Protein AF-A0A969DHQ7-F1 (afdb_monomer)

Solvent-accessible surface area (backbone atoms only — not comparable to full-atom values): 23529 Å² total; per-residue (Å²): 132,88,81,84,83,75,81,73,86,72,76,81,80,79,80,84,82,68,76,64,45,79,45,76,48,64,64,94,84,43,88,68,70,47,76,45,72,24,53,26,41,33,41,15,44,72,66,73,83,31,70,89,74,51,91,70,48,72,70,53,48,66,53,56,75,52,55,44,41,25,37,36,37,22,37,37,28,43,30,35,49,51,86,78,51,93,48,77,78,73,38,46,24,40,39,26,60,70,50,47,74,64,24,76,32,48,69,23,32,39,34,32,26,33,22,70,68,63,36,59,71,52,37,71,72,28,68,44,38,42,33,32,38,37,23,37,26,44,78,60,99,64,74,81,53,71,72,55,43,52,50,45,43,57,52,44,55,69,74,40,92,83,56,70,57,48,81,55,65,42,83,76,46,75,49,75,43,81,35,61,44,38,64,49,71,59,38,53,70,76,66,34,46,69,61,53,53,58,70,44,23,21,51,90,30,30,38,73,48,16,43,60,75,49,59,66,43,75,62,40,30,54,52,47,45,50,42,40,67,77,69,34,75,53,34,48,72,28,55,64,90,52,47,66,47,40,32,41,29,41,24,36,17,56,31,25,51,48,42,51,50,51,44,43,75,75,55,42,71,32,74,46,73,48,53,97,60,101,63,62,38,56,72,43,40,76,48,78,34,84,63,81,60,62,88,86,57,88,68,58,34,64,38,60,66,37,72,79,83,82,59,84,86,38,55,65,58,49,64,76,44,43,87,79,36,68,98,53,75,86,80,62,52,65,82,78,37,72,45,36,40,28,32,46,46,76,87,72,57,54,86,87,60,62,68,92,63,63,57,37,39,54,68,57,44,52,53,52,50,50,29,61,78,66,72,45,64,77,84,58,57,66,67,61,53,52,52,51,51,51,52,51,50,52,51,49,52,52,51,49,44,57,66,60,52,59,59,68,76,75,114

Structure (mmCIF, N/CA/C/O backbone):
data_AF-A0A969DHQ7-F1
#
_entry.id   AF-A0A969DHQ7-F1
#
loop_
_atom_site.group_PDB
_atom_site.id
_atom_site.type_symbol
_atom_site.label_atom_id
_atom_site.label_alt_id
_atom_site.label_comp_id
_atom_site.label_asym_id
_atom_site.label_entity_id
_atom_site.label_seq_id
_atom_site.pdbx_PDB_ins_code
_atom_site.Cartn_x
_atom_site.Cartn_y
_atom_site.Cartn_z
_atom_site.occupancy
_atom_site.B_iso_or_equiv
_atom_site.auth_seq_id
_atom_site.auth_comp_id
_atom_site.auth_asym_id
_atom_site.auth_atom_id
_atom_site.pdbx_PDB_model_num
ATOM 1 N N . MET A 1 1 ? -2.901 -43.254 36.626 1.00 30.30 1 MET A N 1
ATOM 2 C CA . MET A 1 1 ? -2.615 -43.117 38.066 1.00 30.30 1 MET A CA 1
ATOM 3 C C . MET A 1 1 ? -1.982 -41.747 38.245 1.00 30.30 1 MET A C 1
ATOM 5 O O . MET A 1 1 ? -0.912 -41.566 37.695 1.00 30.30 1 MET A O 1
ATOM 9 N N . ASN A 1 2 ? -2.747 -40.822 38.844 1.00 26.00 2 ASN A N 1
ATOM 10 C CA . ASN A 1 2 ? -2.418 -39.536 39.494 1.00 26.00 2 ASN A CA 1
ATOM 11 C C . ASN A 1 2 ? -1.240 -38.707 38.926 1.00 26.00 2 ASN A C 1
ATOM 13 O O . ASN A 1 2 ? -0.133 -39.199 38.820 1.00 26.00 2 ASN A O 1
ATOM 17 N N . GLU A 1 3 ? -1.385 -37.423 38.593 1.00 25.33 3 GLU A N 1
ATOM 18 C CA . GLU A 1 3 ? -1.971 -36.378 39.437 1.00 25.33 3 GLU A CA 1
ATOM 19 C C . GLU A 1 3 ? -2.641 -35.257 38.626 1.00 25.33 3 GLU A C 1
ATOM 21 O O . GLU A 1 3 ? -2.105 -34.736 37.650 1.00 25.33 3 GLU A O 1
ATOM 26 N N . GLN A 1 4 ? -3.829 -34.874 39.093 1.00 29.05 4 GLN A N 1
ATOM 27 C CA . GLN A 1 4 ? -4.535 -33.651 38.740 1.00 29.05 4 GLN A CA 1
ATOM 28 C C . GLN A 1 4 ? -3.772 -32.443 39.295 1.00 29.05 4 GLN A C 1
ATOM 30 O O . GLN A 1 4 ? -3.629 -32.312 40.513 1.00 29.05 4 GLN A O 1
ATOM 35 N N . ILE A 1 5 ? -3.368 -31.513 38.431 1.00 29.28 5 ILE A N 1
ATOM 36 C CA . ILE A 1 5 ? -3.045 -30.154 38.871 1.00 29.28 5 ILE A CA 1
ATOM 37 C C . ILE A 1 5 ? -4.372 -29.415 39.023 1.00 29.28 5 ILE A C 1
ATOM 39 O O . ILE A 1 5 ? -5.018 -29.026 38.054 1.00 29.28 5 ILE A O 1
ATOM 43 N N . LYS A 1 6 ? -4.789 -29.286 40.282 1.00 27.17 6 LYS A N 1
ATOM 44 C CA . LYS A 1 6 ? -5.885 -28.427 40.722 1.00 27.17 6 LYS A CA 1
ATOM 45 C C . LYS A 1 6 ? -5.561 -26.984 40.335 1.00 27.17 6 LYS A C 1
ATOM 47 O O . LYS A 1 6 ? -4.582 -26.426 40.835 1.00 27.17 6 LYS A O 1
ATOM 52 N N . SER A 1 7 ? -6.387 -26.380 39.483 1.00 31.95 7 SER A N 1
ATOM 53 C CA . SER A 1 7 ? -6.420 -24.928 39.323 1.00 31.95 7 SER A CA 1
ATOM 54 C C . SER A 1 7 ? -6.784 -24.326 40.677 1.00 31.95 7 SER A C 1
ATOM 56 O O . SER A 1 7 ? -7.888 -24.533 41.180 1.00 31.95 7 SER A O 1
ATOM 58 N N . LYS A 1 8 ? -5.823 -23.646 41.301 1.00 32.34 8 LYS A N 1
ATOM 59 C CA . LYS A 1 8 ? -6.084 -22.829 42.480 1.00 32.34 8 LYS A CA 1
ATOM 60 C C . LYS A 1 8 ? -7.034 -21.706 42.093 1.00 32.34 8 LYS A C 1
ATOM 62 O O . LYS A 1 8 ? -6.811 -21.030 41.092 1.00 32.34 8 LYS A O 1
ATOM 67 N N . ASP A 1 9 ? -8.041 -21.537 42.935 1.00 31.58 9 ASP A N 1
ATOM 68 C CA . ASP A 1 9 ? -8.949 -20.405 42.993 1.00 31.58 9 ASP A CA 1
ATOM 69 C C . ASP A 1 9 ? -8.190 -19.084 42.825 1.00 31.58 9 ASP A C 1
ATOM 71 O O . ASP A 1 9 ? -7.493 -18.614 43.729 1.00 31.58 9 ASP A O 1
ATOM 75 N N . VAL A 1 10 ? -8.327 -18.482 41.646 1.00 35.00 10 VAL A N 1
ATOM 76 C CA . VAL A 1 10 ? -8.100 -17.053 41.467 1.00 35.00 10 VAL A CA 1
ATOM 77 C C . VAL A 1 10 ? -9.434 -16.406 41.794 1.00 35.00 10 VAL A C 1
ATOM 79 O O . VAL A 1 10 ? -10.392 -16.508 41.031 1.00 35.00 10 VAL A O 1
ATOM 82 N N . ALA A 1 11 ? -9.514 -15.791 42.972 1.00 28.16 11 ALA A N 1
ATOM 83 C CA . ALA A 1 11 ? -10.617 -14.906 43.302 1.00 28.16 11 ALA A CA 1
ATOM 84 C C . ALA A 1 11 ? -10.784 -13.880 42.163 1.00 28.16 11 ALA A C 1
ATOM 86 O O . ALA A 1 11 ? -9.778 -13.296 41.747 1.00 28.16 11 ALA A O 1
ATOM 87 N N . PRO A 1 12 ? -12.004 -13.633 41.653 1.00 34.19 12 PRO A N 1
ATOM 88 C CA . PRO A 1 12 ? -12.212 -12.565 40.694 1.00 34.19 12 PRO A CA 1
ATOM 89 C C . PRO A 1 12 ? -11.927 -11.255 41.427 1.00 34.19 12 PRO A C 1
ATOM 91 O O . PRO A 1 12 ? -12.692 -10.835 42.297 1.00 34.19 12 PRO A O 1
ATOM 94 N N . SER A 1 13 ? -10.788 -10.628 41.129 1.00 34.38 13 SER A N 1
ATOM 95 C CA . SER A 1 13 ? -10.535 -9.270 41.585 1.00 34.38 13 SER A CA 1
ATOM 96 C C . SER A 1 13 ? -11.580 -8.379 40.927 1.00 34.38 13 SER A C 1
ATOM 98 O O . SER A 1 13 ? -11.575 -8.168 39.714 1.00 34.38 13 SER A O 1
ATOM 100 N N . SER A 1 14 ? -12.505 -7.917 41.751 1.00 37.34 14 SER A N 1
ATOM 101 C CA . SER A 1 14 ? -13.549 -6.966 41.426 1.00 37.34 14 SER A CA 1
ATOM 102 C C . SER A 1 14 ? -13.013 -5.731 40.697 1.00 37.34 14 SER A C 1
ATOM 104 O O . SER A 1 14 ? -12.018 -5.141 41.114 1.00 37.34 14 SER A O 1
ATOM 106 N N . SER A 1 15 ? -13.779 -5.333 39.679 1.00 42.69 15 SER A N 1
ATOM 107 C CA . SER A 1 15 ? -13.867 -4.013 39.046 1.00 42.69 15 SER A CA 1
ATOM 108 C C . SER A 1 15 ? -12.629 -3.470 38.325 1.00 42.69 15 SER A C 1
ATOM 110 O O . SER A 1 15 ? -11.849 -2.699 38.877 1.00 42.69 15 SER A O 1
ATOM 112 N N . LEU A 1 16 ? -12.585 -3.701 37.015 1.00 43.12 16 LEU A N 1
ATOM 113 C CA . LEU A 1 16 ? -12.270 -2.627 36.075 1.00 43.12 16 LEU A CA 1
ATOM 114 C C . LEU A 1 16 ? -13.500 -2.430 35.183 1.00 43.12 16 LEU A C 1
ATOM 116 O O . LEU A 1 16 ? -13.514 -2.822 34.024 1.00 43.12 16 LEU A O 1
ATOM 120 N N . CYS A 1 17 ? -14.559 -1.842 35.749 1.00 39.81 17 CYS A N 1
ATOM 121 C CA . CYS A 1 17 ? -15.541 -1.128 34.935 1.00 39.81 17 CYS A CA 1
ATOM 122 C C . CYS A 1 17 ? -14.819 0.093 34.355 1.00 39.81 17 CYS A C 1
ATOM 124 O O . CYS A 1 17 ? -14.921 1.192 34.895 1.00 39.81 17 CYS A O 1
ATOM 126 N N . SER A 1 18 ? -14.027 -0.092 33.299 1.00 59.78 18 SER A N 1
ATOM 127 C CA . SER A 1 18 ? -13.808 1.013 32.376 1.00 59.78 18 SER A CA 1
ATOM 128 C C . SER A 1 18 ? -15.155 1.291 31.715 1.00 59.78 18 SER A C 1
ATOM 130 O O . SER A 1 18 ? -15.845 0.367 31.273 1.00 59.78 18 SER A O 1
ATOM 132 N N . ASN A 1 19 ? -15.564 2.558 31.725 1.00 77.25 19 ASN A N 1
ATOM 133 C CA . ASN A 1 19 ? -16.782 2.995 31.053 1.00 77.25 19 ASN A CA 1
ATOM 134 C C . ASN A 1 19 ? -16.746 2.554 29.575 1.00 77.25 19 ASN A C 1
ATOM 136 O O . ASN A 1 19 ? -15.652 2.401 29.019 1.00 77.25 19 ASN A O 1
ATOM 140 N N . PRO A 1 20 ? -17.902 2.289 28.943 1.00 87.62 20 PRO A N 1
ATOM 141 C CA . PRO A 1 20 ? -17.946 2.083 27.500 1.00 87.62 20 PRO A CA 1
ATOM 142 C C . PRO A 1 20 ? -17.336 3.288 26.776 1.00 87.62 20 PRO A C 1
ATOM 144 O O . PRO A 1 20 ? -17.338 4.410 27.291 1.00 87.62 20 PRO A O 1
ATOM 147 N N . VAL A 1 21 ? -16.801 3.049 25.583 1.00 94.38 21 VAL A N 1
ATOM 148 C CA . VAL A 1 21 ? -16.288 4.123 24.735 1.00 94.38 21 VAL A CA 1
ATOM 149 C C . VAL A 1 21 ? -17.478 4.841 24.114 1.00 94.38 21 VAL A C 1
ATOM 151 O O . VAL A 1 21 ? -18.367 4.206 23.546 1.00 94.38 21 VAL A O 1
ATOM 154 N N . LEU A 1 22 ? -17.503 6.165 24.239 1.00 95.62 22 LEU A N 1
ATOM 155 C CA . LEU A 1 22 ? -18.550 7.018 23.691 1.00 95.62 22 LEU A CA 1
ATOM 156 C C . LEU A 1 22 ? -18.111 7.559 22.333 1.00 95.62 22 LEU A C 1
ATOM 158 O O . LEU A 1 22 ? -17.048 8.160 22.213 1.00 95.62 22 LEU A O 1
ATOM 162 N N . LEU A 1 23 ? -18.954 7.378 21.322 1.00 95.06 23 LEU A N 1
ATOM 163 C CA . LEU A 1 23 ? -18.778 7.937 19.991 1.00 95.06 23 LEU A CA 1
ATOM 164 C C . LEU A 1 23 ? -19.909 8.905 19.674 1.00 95.06 23 LEU A C 1
ATOM 166 O O . LEU A 1 23 ? -21.078 8.629 19.953 1.00 95.06 23 LEU A O 1
ATOM 170 N N . GLU A 1 24 ? -19.553 10.006 19.021 1.00 94.31 24 GLU A N 1
ATOM 171 C CA . GLU A 1 24 ? -20.491 10.947 18.423 1.00 94.31 24 GLU A CA 1
ATOM 172 C C . GLU A 1 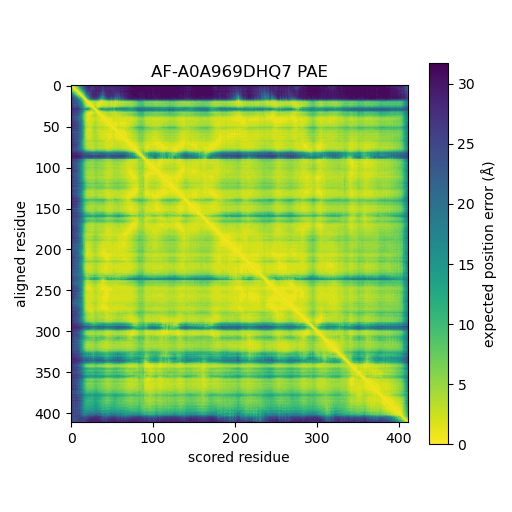24 ? -20.067 11.207 16.973 1.00 94.31 24 GLU A C 1
ATOM 174 O O . GLU A 1 24 ? -18.938 11.629 16.726 1.00 94.31 24 GLU A O 1
ATOM 179 N N . TYR A 1 25 ? -20.937 10.908 16.006 1.00 92.12 25 TYR A N 1
ATOM 180 C CA . TYR A 1 25 ? -20.629 11.062 14.579 1.00 92.12 25 TYR A CA 1
ATOM 181 C C . TYR A 1 25 ? -21.876 11.371 13.741 1.00 92.12 25 TYR A C 1
ATOM 183 O O . TYR A 1 25 ? -23.008 11.180 14.182 1.00 92.12 25 TYR A O 1
ATOM 191 N N . THR A 1 26 ? -21.679 11.842 12.512 1.00 91.31 26 THR A N 1
ATOM 192 C CA . THR A 1 26 ? -22.743 12.082 11.525 1.00 91.31 26 THR A CA 1
ATOM 193 C C . THR A 1 26 ? -22.515 11.222 10.282 1.00 91.31 26 THR A C 1
ATOM 195 O O . THR A 1 26 ? -21.397 10.797 10.001 1.00 91.31 26 THR A O 1
ATOM 198 N N . ILE A 1 27 ? -23.585 10.939 9.535 1.00 89.56 27 ILE A N 1
ATOM 199 C CA . ILE A 1 27 ? -23.531 10.192 8.268 1.00 89.56 27 ILE A CA 1
ATOM 200 C C . ILE A 1 27 ? -24.038 11.109 7.156 1.00 89.56 27 ILE A C 1
ATOM 202 O O . ILE A 1 27 ? -25.154 11.618 7.274 1.00 89.56 27 ILE A O 1
ATOM 206 N N . ASN A 1 28 ? -23.270 11.274 6.073 1.00 83.19 28 ASN A N 1
ATOM 207 C CA . ASN A 1 28 ? -23.654 12.034 4.870 1.00 83.19 28 ASN A CA 1
ATOM 208 C C . ASN A 1 28 ? -24.180 13.451 5.178 1.00 83.19 28 ASN A C 1
ATOM 210 O O . ASN A 1 28 ? -25.272 13.812 4.744 1.00 83.19 28 ASN A O 1
ATOM 214 N N . ASP A 1 29 ? -23.443 14.216 5.990 1.00 73.75 29 ASP A N 1
ATOM 215 C CA . ASP A 1 29 ? -23.805 15.577 6.420 1.00 73.75 29 ASP A CA 1
ATOM 216 C C . ASP A 1 29 ? -25.162 15.696 7.145 1.00 73.75 29 ASP A C 1
ATOM 218 O O . ASP A 1 29 ? -25.731 16.786 7.258 1.00 73.75 29 ASP A O 1
ATOM 222 N N . ASN A 1 30 ? -25.698 14.591 7.681 1.00 77.12 30 ASN A N 1
ATOM 223 C CA . ASN A 1 30 ? -26.877 14.658 8.538 1.00 77.12 30 ASN A CA 1
ATOM 224 C C . ASN A 1 30 ? -26.618 15.573 9.738 1.00 77.12 30 ASN A C 1
ATOM 226 O O . ASN A 1 30 ? -25.630 15.433 10.454 1.00 77.12 30 ASN A O 1
ATOM 230 N N . ILE A 1 31 ? -27.566 16.478 9.986 1.00 76.38 31 ILE A N 1
ATOM 231 C CA . ILE A 1 31 ? -27.449 17.513 11.022 1.00 76.38 31 ILE A CA 1
ATOM 232 C C . ILE A 1 31 ? -27.562 16.917 12.435 1.00 76.38 31 ILE A C 1
ATOM 234 O O . ILE A 1 31 ? -27.087 17.515 13.396 1.00 76.38 31 ILE A O 1
ATOM 238 N N . GLN A 1 32 ? -28.203 15.754 12.584 1.00 90.00 32 GLN A N 1
ATOM 239 C CA . GLN A 1 32 ? -28.392 15.122 13.889 1.00 90.00 32 GLN A CA 1
ATOM 240 C C . GLN A 1 32 ? -27.245 14.145 14.187 1.00 90.00 32 GLN A C 1
ATOM 242 O O . GLN A 1 32 ? -27.126 13.139 13.481 1.00 90.00 32 GLN A O 1
ATOM 247 N N . PRO A 1 33 ? -26.418 14.410 15.215 1.00 91.06 33 PRO A N 1
ATOM 248 C CA . PRO A 1 33 ? -25.338 13.514 15.596 1.00 91.06 33 PRO A CA 1
ATOM 249 C C . PRO A 1 33 ? -25.887 12.209 16.182 1.00 91.06 33 PRO A C 1
ATOM 251 O O . PRO A 1 33 ? -26.796 12.202 17.017 1.00 91.06 33 PRO A O 1
ATOM 254 N N . ILE A 1 34 ? -25.305 11.097 15.750 1.00 94.00 34 ILE A N 1
ATOM 255 C CA . ILE A 1 34 ? -25.529 9.765 16.301 1.00 94.00 34 ILE A CA 1
ATOM 256 C C . ILE A 1 34 ? -24.603 9.612 17.500 1.00 94.00 34 ILE A C 1
ATOM 258 O O . ILE A 1 34 ? -23.390 9.760 17.368 1.00 94.00 34 ILE A O 1
ATOM 262 N N . LYS A 1 35 ? -25.178 9.290 18.660 1.00 94.56 35 LYS A N 1
ATOM 263 C CA . LYS A 1 35 ? -24.430 8.947 19.872 1.00 94.56 35 LYS A CA 1
ATOM 264 C C . LYS A 1 35 ? -24.467 7.444 20.074 1.00 94.56 35 LYS A C 1
ATOM 266 O O . LYS A 1 35 ? -25.548 6.852 20.046 1.00 94.56 35 LYS A O 1
ATOM 271 N N . LYS A 1 36 ? -23.304 6.835 20.277 1.00 93.50 36 LYS A N 1
ATOM 272 C CA . LYS A 1 36 ? -23.168 5.390 20.441 1.00 93.50 36 LYS A CA 1
ATOM 273 C C . LYS A 1 36 ? -22.185 5.061 21.553 1.00 93.50 36 LYS A C 1
ATOM 275 O O . LYS A 1 36 ? -21.152 5.701 21.684 1.00 93.50 36 LYS A O 1
ATOM 280 N N . GLU A 1 37 ? -22.510 4.029 22.315 1.00 95.88 37 GLU A N 1
ATOM 281 C CA . GLU A 1 37 ? -21.588 3.380 23.240 1.00 95.88 37 GLU A CA 1
ATOM 282 C C . GLU A 1 37 ? -21.073 2.089 22.603 1.00 95.88 37 GLU A C 1
ATOM 284 O O . GLU A 1 37 ? -21.845 1.340 21.989 1.00 95.88 37 GLU A O 1
ATOM 289 N N . CYS A 1 38 ? -19.777 1.819 22.736 1.00 95.69 38 CYS A N 1
ATOM 290 C CA . CYS A 1 38 ? -19.204 0.530 22.377 1.00 95.69 38 CYS A CA 1
ATOM 291 C C . CYS A 1 38 ? -18.319 -0.042 23.487 1.00 95.69 38 CYS A C 1
ATOM 293 O O . CYS A 1 38 ? -17.728 0.675 24.296 1.00 95.69 38 CYS A O 1
ATOM 295 N N . GLU A 1 39 ? -18.247 -1.370 23.526 1.00 95.44 39 GLU A N 1
ATOM 296 C CA . GLU A 1 39 ? -17.413 -2.112 24.476 1.00 95.44 39 GLU A CA 1
ATOM 297 C C . GLU A 1 39 ? -15.974 -2.269 23.978 1.00 95.44 39 GLU A C 1
ATOM 299 O O . GLU A 1 39 ? -15.077 -2.550 24.768 1.00 95.44 39 GLU A O 1
ATOM 304 N N . LEU A 1 40 ? -15.749 -2.060 22.680 1.00 96.50 40 LEU A N 1
ATOM 305 C CA . LEU A 1 40 ? -14.430 -2.054 22.062 1.00 96.50 40 LEU A CA 1
ATOM 306 C C . LEU A 1 40 ? -14.396 -1.049 20.912 1.00 96.50 40 LEU A C 1
ATOM 308 O O . LEU A 1 40 ? -15.230 -1.104 19.999 1.00 96.50 40 LEU A O 1
ATOM 312 N N . LEU A 1 41 ? -13.403 -0.167 20.939 1.00 97.56 41 LEU A N 1
ATOM 313 C CA . LEU A 1 41 ? -13.038 0.697 19.826 1.00 97.56 41 LEU A CA 1
ATOM 314 C C . LEU A 1 41 ? -11.799 0.133 19.124 1.00 97.56 41 LEU A C 1
ATOM 316 O O . LEU A 1 41 ? -10.809 -0.221 19.760 1.00 97.56 41 LEU A O 1
ATOM 320 N N . VAL A 1 42 ? -11.824 0.073 17.800 1.00 98.25 42 VAL A N 1
ATOM 321 C CA . VAL A 1 42 ? -10.676 -0.334 16.986 1.00 98.25 42 VAL A CA 1
ATOM 322 C C . VAL A 1 42 ? -10.298 0.818 16.065 1.00 98.25 42 VAL A C 1
ATOM 324 O O . VAL A 1 42 ? -11.067 1.206 15.191 1.00 98.25 42 VAL A O 1
ATOM 327 N N . ILE A 1 43 ? -9.095 1.356 16.230 1.00 98.25 43 ILE A N 1
ATOM 328 C CA . ILE A 1 43 ? -8.524 2.384 15.362 1.00 98.25 43 ILE A CA 1
ATOM 329 C C . ILE A 1 43 ? -7.778 1.692 14.220 1.00 98.25 43 ILE A C 1
ATOM 331 O O . ILE A 1 43 ? -6.674 1.166 14.397 1.00 98.25 43 ILE A O 1
ATOM 335 N N . ALA A 1 44 ? -8.394 1.680 13.040 1.00 98.12 44 ALA A N 1
ATOM 336 C CA . ALA A 1 44 ? -7.881 1.050 11.827 1.00 98.12 44 ALA A CA 1
ATOM 337 C C . ALA A 1 44 ? -7.574 2.065 10.710 1.00 98.12 44 ALA A C 1
ATOM 339 O O . ALA A 1 44 ? -7.458 1.677 9.547 1.00 98.12 44 ALA A O 1
ATOM 340 N N . CYS A 1 45 ? -7.396 3.336 11.075 1.00 96.94 45 CYS A N 1
ATOM 341 C CA . CYS A 1 45 ? -6.974 4.450 10.230 1.00 96.94 45 CYS A CA 1
ATOM 342 C C . CYS A 1 45 ? -5.753 5.174 10.837 1.00 96.94 45 CYS A C 1
ATOM 344 O O . CYS A 1 45 ? -5.303 4.840 11.936 1.00 96.94 45 CYS A O 1
ATOM 346 N N . ASP A 1 46 ? -5.203 6.157 10.118 1.00 96.06 46 ASP A N 1
ATOM 347 C CA . ASP A 1 46 ? -4.146 7.025 10.645 1.00 96.06 46 ASP A CA 1
ATOM 348 C C . ASP A 1 46 ? -4.662 7.814 11.867 1.00 96.06 46 ASP A C 1
ATOM 350 O O . ASP A 1 46 ? -5.578 8.631 11.718 1.00 96.06 46 ASP A O 1
ATOM 354 N N . PRO A 1 47 ? -4.082 7.612 13.066 1.00 96.81 47 PRO A N 1
ATOM 355 C CA . PRO A 1 47 ? -4.566 8.245 14.290 1.00 96.81 47 PRO A CA 1
ATOM 356 C C . PRO A 1 47 ? -4.407 9.770 14.264 1.00 96.81 47 PRO A C 1
ATOM 358 O O . PRO A 1 47 ? -5.133 10.474 14.963 1.00 96.81 47 PRO A O 1
ATOM 361 N N . ARG A 1 48 ? -3.521 10.322 13.426 1.00 96.06 48 ARG A N 1
ATOM 362 C CA . ARG A 1 48 ? -3.355 11.780 13.286 1.00 96.06 48 ARG A CA 1
ATOM 363 C C . ARG A 1 48 ? -4.608 12.462 12.747 1.00 96.06 48 ARG A C 1
ATOM 365 O O . ARG A 1 48 ? -4.892 13.600 13.113 1.00 96.06 48 ARG A O 1
ATOM 372 N N . ASN A 1 49 ? -5.411 11.747 11.959 1.00 95.06 49 ASN A N 1
ATOM 373 C CA . ASN A 1 49 ? -6.690 12.253 11.454 1.00 95.06 49 ASN A CA 1
ATOM 374 C C . ASN A 1 49 ? -7.752 12.394 12.556 1.00 95.06 49 ASN A C 1
ATOM 376 O O . ASN A 1 49 ? -8.812 12.968 12.317 1.00 95.06 49 ASN A O 1
ATOM 380 N N . LEU A 1 50 ? -7.473 11.883 13.759 1.00 95.69 50 LEU A N 1
ATOM 381 C CA . LEU A 1 50 ? -8.399 11.847 14.883 1.00 95.69 50 LEU A CA 1
ATOM 382 C C . LEU A 1 50 ? -7.991 12.785 16.034 1.00 95.69 50 LEU A C 1
ATOM 384 O O . LEU A 1 50 ? -8.661 12.787 17.059 1.00 95.69 50 LEU A O 1
ATOM 388 N N . TYR A 1 51 ? -6.949 13.617 15.896 1.00 93.62 51 TYR A N 1
ATOM 389 C CA . TYR A 1 51 ? -6.424 14.474 16.983 1.00 93.62 51 TYR A CA 1
ATOM 390 C C . TYR A 1 51 ? -7.419 15.445 17.626 1.00 93.62 51 TYR A C 1
ATOM 392 O O . TYR A 1 51 ? -7.219 15.848 18.766 1.00 93.62 51 TYR A O 1
ATOM 400 N N . ASN A 1 52 ? -8.489 15.802 16.918 1.00 89.50 52 ASN A N 1
ATOM 401 C CA . ASN A 1 52 ? -9.556 16.665 17.435 1.00 89.50 52 ASN A CA 1
ATOM 402 C C . ASN A 1 52 ? -10.900 15.928 17.547 1.00 89.50 52 ASN A C 1
ATOM 404 O O . ASN A 1 52 ? -11.940 16.562 17.697 1.00 89.50 52 ASN A O 1
ATOM 408 N N . ILE A 1 53 ? -10.874 14.603 17.404 1.00 91.62 53 ILE A N 1
ATOM 409 C CA . ILE A 1 53 ? -12.049 13.727 17.398 1.00 91.62 53 ILE A CA 1
ATOM 410 C C . ILE A 1 53 ? -11.971 12.775 18.592 1.00 91.62 53 ILE A C 1
ATOM 412 O O . ILE A 1 53 ? -12.933 12.649 19.342 1.00 91.62 53 ILE A O 1
ATOM 416 N N . CYS A 1 54 ? -10.819 12.134 18.782 1.00 93.38 54 CYS A N 1
ATOM 417 C CA . CYS A 1 54 ? -10.552 11.241 19.899 1.00 93.38 54 CYS A CA 1
ATOM 418 C C . CYS A 1 54 ? -9.897 11.987 21.065 1.00 93.38 54 CYS A C 1
ATOM 420 O O . CYS A 1 54 ? -9.047 12.860 20.885 1.00 93.38 54 CYS A O 1
ATOM 422 N N . ASP A 1 55 ? -10.245 11.576 22.276 1.00 94.12 55 ASP A N 1
ATOM 423 C CA . ASP A 1 55 ? -9.697 12.033 23.549 1.00 94.12 55 ASP A CA 1
ATOM 424 C C . ASP A 1 55 ? -8.363 11.344 23.877 1.00 94.12 55 ASP A C 1
ATOM 426 O O . ASP A 1 55 ? -8.184 10.736 24.933 1.00 94.12 55 ASP A O 1
ATOM 430 N N . TYR A 1 56 ? -7.399 11.441 22.956 1.00 96.19 56 TYR A N 1
ATOM 431 C CA . TYR A 1 56 ? -6.098 10.802 23.131 1.00 96.19 56 TYR A CA 1
ATOM 432 C C . TYR A 1 56 ? -5.370 11.277 24.388 1.00 96.19 56 TYR A C 1
ATOM 434 O O . TYR A 1 56 ? -5.259 12.468 24.693 1.00 96.19 56 TYR A O 1
ATOM 442 N N . THR A 1 57 ? -4.789 10.313 25.090 1.00 96.06 57 THR A N 1
ATOM 443 C CA . THR A 1 57 ? -3.888 10.546 26.213 1.00 96.06 57 THR A CA 1
ATOM 444 C C . THR A 1 57 ? -2.589 11.211 25.754 1.00 96.06 57 THR A C 1
ATOM 446 O O . THR A 1 57 ? -2.171 11.121 24.597 1.00 96.06 57 THR A O 1
ATOM 449 N N . THR A 1 58 ? -1.865 11.823 26.693 1.00 96.56 58 THR A N 1
ATOM 450 C CA . THR A 1 58 ? -0.532 12.384 26.421 1.00 96.56 58 THR A CA 1
ATOM 451 C C . THR A 1 58 ? 0.454 11.330 25.902 1.00 96.56 58 THR A C 1
ATOM 453 O O . THR A 1 58 ? 1.308 11.649 25.079 1.00 96.56 58 THR A O 1
ATOM 456 N N . GLU A 1 59 ? 0.347 10.078 26.368 1.00 96.06 59 GLU A N 1
ATOM 457 C CA . GLU A 1 59 ? 1.194 8.966 25.906 1.00 96.06 59 GLU A CA 1
ATOM 458 C C . GLU A 1 59 ? 0.916 8.631 24.433 1.00 96.06 59 GLU A C 1
ATOM 460 O O . GLU A 1 59 ? 1.854 8.498 23.647 1.00 96.06 59 GLU A O 1
ATOM 465 N N . GLU A 1 60 ? -0.359 8.557 24.048 1.00 97.81 60 GLU A N 1
ATOM 466 C CA . GLU A 1 60 ? -0.795 8.321 22.667 1.00 97.81 60 GLU A CA 1
ATOM 467 C C . GLU A 1 60 ? -0.327 9.438 21.733 1.00 97.81 60 GLU A C 1
ATOM 469 O O . GLU A 1 60 ? 0.359 9.171 20.744 1.00 97.81 60 GLU A O 1
ATOM 474 N N . LEU A 1 61 ? -0.592 10.698 22.090 1.00 97.69 61 LEU A N 1
ATOM 475 C CA . LEU A 1 61 ? -0.160 11.853 21.300 1.00 97.69 61 LEU A CA 1
ATOM 476 C C . LEU A 1 61 ? 1.366 11.904 21.139 1.00 97.69 61 LEU A C 1
ATOM 478 O O . LEU A 1 61 ? 1.860 12.219 20.057 1.00 97.69 61 LEU A O 1
ATOM 482 N N . ALA A 1 62 ? 2.134 11.560 22.179 1.00 96.69 62 ALA A N 1
ATOM 483 C CA . ALA A 1 62 ? 3.596 11.533 22.108 1.00 96.69 62 ALA A CA 1
ATOM 484 C C . ALA A 1 62 ? 4.136 10.499 21.103 1.00 96.69 62 ALA A C 1
ATOM 486 O O . ALA A 1 62 ? 5.224 10.695 20.558 1.00 96.69 62 ALA A O 1
ATOM 487 N N . ILE A 1 63 ? 3.395 9.414 20.855 1.00 97.62 63 ILE A N 1
ATOM 488 C CA . ILE A 1 63 ? 3.738 8.397 19.854 1.00 97.62 63 ILE A CA 1
ATOM 489 C C . ILE A 1 63 ? 3.254 8.838 18.472 1.00 97.62 63 ILE A C 1
ATOM 491 O O . ILE A 1 63 ? 4.040 8.853 17.526 1.00 97.62 63 ILE A O 1
ATOM 495 N N . PHE A 1 64 ? 1.981 9.218 18.344 1.00 97.69 64 PHE A N 1
ATOM 496 C CA . PHE A 1 64 ? 1.371 9.531 17.049 1.00 97.69 64 PHE A CA 1
ATOM 497 C C . PHE A 1 64 ? 2.013 10.753 16.385 1.00 97.69 64 PHE A C 1
ATOM 499 O O . PHE A 1 64 ? 2.196 10.761 15.170 1.00 97.69 64 PHE A O 1
ATOM 506 N N . ASN A 1 65 ? 2.476 11.732 17.171 1.00 96.81 65 ASN A N 1
ATOM 507 C CA . ASN A 1 65 ? 3.184 12.909 16.654 1.00 96.81 65 ASN A CA 1
ATOM 508 C C . ASN A 1 65 ? 4.546 12.586 16.026 1.00 96.81 65 ASN A C 1
ATOM 510 O O . ASN A 1 65 ? 5.139 13.449 15.385 1.00 96.81 65 ASN A O 1
ATOM 514 N N . LYS A 1 66 ? 5.053 11.362 16.206 1.00 96.81 66 LYS A N 1
ATOM 515 C CA . LYS A 1 66 ? 6.308 10.894 15.604 1.00 96.81 66 LYS A CA 1
ATOM 516 C C . LYS A 1 66 ? 6.096 10.081 14.335 1.00 96.81 66 LYS A C 1
ATOM 518 O O . LYS A 1 66 ? 7.082 9.680 13.717 1.00 96.81 66 LYS A O 1
ATOM 523 N N . LEU A 1 67 ? 4.842 9.822 13.960 1.00 96.38 67 LEU A N 1
ATOM 524 C CA . LEU A 1 67 ? 4.532 9.161 12.703 1.00 96.38 67 LEU A CA 1
ATOM 525 C C . LEU A 1 67 ? 4.890 10.066 11.535 1.00 96.38 67 LEU A C 1
ATOM 527 O O . LEU A 1 67 ? 4.538 11.248 11.498 1.00 96.38 67 LEU A O 1
ATOM 531 N N . LYS A 1 68 ? 5.529 9.456 10.550 1.00 95.44 68 LYS A N 1
ATOM 532 C CA . LYS A 1 68 ? 5.867 10.047 9.265 1.00 95.44 68 LYS A CA 1
ATOM 533 C C . LYS A 1 68 ? 5.271 9.203 8.153 1.00 95.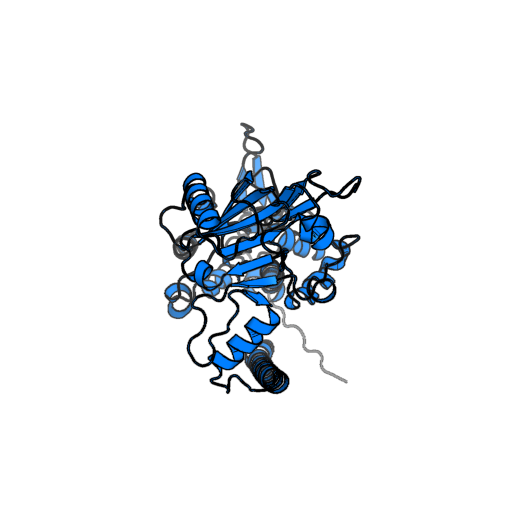44 68 LYS A C 1
ATOM 535 O O . LYS A 1 68 ? 4.963 8.034 8.363 1.00 95.44 68 LYS A O 1
ATOM 540 N N . ASN A 1 69 ? 5.098 9.800 6.985 1.00 96.19 69 ASN A N 1
ATOM 541 C CA . ASN A 1 69 ? 4.638 9.094 5.801 1.00 96.19 69 ASN A CA 1
ATOM 542 C C . ASN A 1 69 ? 5.316 9.648 4.553 1.00 96.19 69 ASN A C 1
ATOM 544 O O . ASN A 1 69 ? 5.913 10.726 4.563 1.00 96.19 69 ASN A O 1
ATOM 548 N N . PHE A 1 70 ? 5.207 8.870 3.491 1.00 96.62 70 PHE A N 1
ATOM 549 C CA . PHE A 1 70 ? 5.442 9.298 2.126 1.00 96.62 70 PHE A CA 1
ATOM 550 C C . PHE A 1 70 ? 4.121 9.753 1.504 1.00 96.62 70 PHE A C 1
ATOM 552 O O . PHE A 1 70 ? 3.036 9.410 1.982 1.00 96.62 70 PHE A O 1
ATOM 559 N N . THR A 1 71 ? 4.200 10.464 0.385 1.00 97.56 71 THR A N 1
ATOM 560 C CA . THR A 1 71 ? 3.036 10.703 -0.474 1.00 97.56 71 THR A CA 1
ATOM 561 C C . THR A 1 71 ? 3.124 9.800 -1.691 1.00 97.56 71 THR A C 1
ATOM 563 O O . THR A 1 71 ? 4.075 9.878 -2.467 1.00 97.56 71 THR A O 1
ATOM 566 N N . PHE A 1 72 ? 2.116 8.949 -1.869 1.00 97.19 72 PHE A N 1
ATOM 567 C CA . PHE A 1 72 ? 1.991 8.089 -3.036 1.00 97.19 72 PHE A CA 1
ATOM 568 C C . PHE A 1 72 ? 0.965 8.670 -3.997 1.00 97.19 72 PHE A C 1
ATOM 570 O O . PHE A 1 72 ? -0.172 8.956 -3.610 1.00 97.19 72 PHE A O 1
ATOM 577 N N . HIS A 1 73 ? 1.381 8.849 -5.245 1.00 98.06 73 HIS A N 1
ATOM 578 C CA . HIS A 1 73 ? 0.552 9.389 -6.307 1.00 98.06 73 HIS A CA 1
ATOM 579 C C . HIS A 1 73 ? 0.542 8.434 -7.491 1.00 98.06 73 HIS A C 1
ATOM 581 O O . HIS A 1 73 ? 1.577 7.920 -7.916 1.00 98.06 73 HIS A O 1
ATOM 587 N N . THR A 1 74 ? -0.646 8.195 -8.027 1.00 98.06 74 THR A N 1
ATOM 588 C CA . THR A 1 74 ? -0.837 7.324 -9.182 1.00 98.06 74 THR A CA 1
ATOM 589 C C . THR A 1 74 ? -1.728 7.987 -10.205 1.00 98.06 74 THR A C 1
ATOM 591 O O . THR A 1 74 ? -2.706 8.653 -9.852 1.00 98.06 74 THR A O 1
ATOM 594 N N . SER A 1 75 ? -1.407 7.750 -11.473 1.00 98.06 75 SER A N 1
ATOM 595 C CA . SER A 1 75 ? -2.159 8.279 -12.604 1.00 98.06 75 SER A CA 1
ATOM 596 C C . SER A 1 75 ? -2.482 7.153 -13.573 1.00 98.06 75 SER A C 1
ATOM 598 O O . SER A 1 75 ? -1.595 6.441 -14.036 1.00 98.06 75 SER A O 1
ATOM 600 N N . LEU A 1 76 ? -3.767 6.986 -13.878 1.00 98.25 76 LEU A N 1
ATOM 601 C CA . LEU A 1 76 ? -4.232 6.121 -14.954 1.00 98.25 76 LEU A CA 1
ATOM 602 C C . LEU A 1 76 ? -4.253 6.928 -16.248 1.00 98.25 76 LEU A C 1
ATOM 604 O O . LEU A 1 76 ? -5.008 7.898 -16.374 1.00 98.25 76 LEU A O 1
ATOM 608 N N . LEU A 1 77 ? -3.447 6.500 -17.208 1.00 97.81 77 LEU A N 1
ATOM 609 C CA . LEU A 1 77 ? -3.271 7.142 -18.499 1.00 97.81 77 LEU A CA 1
ATOM 610 C C . LEU A 1 77 ? -3.942 6.312 -19.592 1.00 97.81 77 LEU A C 1
ATOM 612 O O . LEU A 1 77 ? -3.842 5.088 -19.602 1.00 97.81 77 LEU A O 1
ATOM 616 N N . GLN A 1 78 ? -4.585 6.988 -20.537 1.00 97.19 78 GLN A N 1
ATOM 617 C CA . GLN A 1 78 ? -4.843 6.453 -21.869 1.00 97.19 78 GLN A CA 1
ATOM 618 C C . GLN A 1 78 ? -3.721 6.952 -22.775 1.00 97.19 78 GLN A C 1
ATOM 620 O O . GLN A 1 78 ? -3.665 8.147 -23.070 1.00 97.19 78 GLN A O 1
ATOM 625 N N . VAL A 1 79 ? -2.823 6.059 -23.173 1.00 94.62 79 VAL A N 1
ATOM 626 C CA . VAL A 1 79 ? -1.630 6.389 -23.967 1.00 94.62 79 VAL A CA 1
ATOM 627 C C . VAL A 1 79 ? -1.821 5.914 -25.396 1.00 94.62 79 VAL A C 1
ATOM 629 O O . VAL A 1 79 ? -2.397 4.845 -25.615 1.00 94.62 79 VAL A O 1
ATOM 632 N N . GLN A 1 80 ? -1.368 6.701 -26.367 1.00 91.94 80 GLN A N 1
ATOM 633 C CA . GLN A 1 80 ? -1.362 6.276 -27.762 1.00 91.94 80 GLN A CA 1
ATOM 634 C C . GLN A 1 80 ? -0.215 5.289 -28.021 1.00 91.94 80 GLN A C 1
ATOM 636 O O . GLN A 1 80 ? 0.894 5.455 -27.503 1.00 91.94 80 GLN A O 1
ATOM 641 N N . ILE A 1 81 ? -0.490 4.271 -28.836 1.00 88.75 81 ILE A N 1
ATOM 642 C CA . ILE A 1 81 ? 0.530 3.368 -29.372 1.00 88.75 81 ILE A CA 1
ATOM 643 C C . ILE A 1 81 ? 0.985 3.904 -30.730 1.00 88.75 81 ILE A C 1
ATOM 645 O O . ILE A 1 81 ? 0.170 4.130 -31.627 1.00 88.75 81 ILE A O 1
ATOM 649 N N . ASP A 1 82 ? 2.289 4.130 -30.875 1.00 82.06 82 ASP A N 1
ATOM 650 C CA . ASP A 1 82 ? 2.882 4.531 -32.149 1.00 82.06 82 ASP A CA 1
ATOM 651 C C . ASP A 1 82 ? 2.824 3.364 -33.151 1.00 82.06 82 ASP A C 1
ATOM 653 O O . ASP A 1 82 ? 2.981 2.203 -32.775 1.00 82.06 82 ASP A O 1
ATOM 657 N N . ASN A 1 83 ? 2.602 3.657 -34.438 1.00 72.56 83 ASN A N 1
ATOM 658 C CA . ASN A 1 83 ? 2.550 2.646 -35.498 1.00 72.56 83 ASN A CA 1
ATOM 659 C C . ASN A 1 83 ? 3.534 2.980 -36.642 1.00 72.56 83 ASN A C 1
ATOM 661 O O . ASN A 1 83 ? 3.323 3.982 -37.334 1.00 72.56 83 ASN A O 1
ATOM 665 N N . PRO A 1 84 ? 4.563 2.143 -36.891 1.00 68.69 84 PRO A N 1
ATOM 666 C CA . PRO A 1 84 ? 4.942 0.975 -36.087 1.00 68.69 84 PRO A CA 1
ATOM 667 C C . PRO A 1 84 ? 5.489 1.401 -34.710 1.00 68.69 84 PRO A C 1
ATOM 669 O O . PRO A 1 84 ? 6.060 2.489 -34.604 1.00 68.69 84 PRO A O 1
ATOM 672 N N . PRO A 1 85 ? 5.353 0.570 -33.662 1.00 66.81 85 PRO A N 1
ATOM 673 C CA . PRO A 1 85 ? 5.861 0.919 -32.341 1.00 66.81 85 PRO A CA 1
ATOM 674 C C . PRO A 1 85 ? 7.398 1.026 -32.377 1.00 66.81 85 PRO A C 1
ATOM 676 O O . PRO A 1 85 ? 8.050 0.141 -32.941 1.00 66.81 85 PRO A O 1
ATOM 679 N N . PRO A 1 86 ? 8.001 2.085 -31.795 1.00 60.59 86 PRO A N 1
ATOM 680 C CA . PRO A 1 86 ? 9.441 2.347 -31.883 1.00 60.59 86 PRO A CA 1
ATOM 681 C C . PRO A 1 86 ? 10.286 1.229 -31.254 1.00 60.59 86 PRO A C 1
ATOM 683 O O . PRO A 1 86 ? 11.389 0.948 -31.721 1.00 60.59 86 PRO A O 1
ATOM 686 N N . GLN A 1 87 ? 9.744 0.553 -30.239 1.00 64.00 87 GLN A N 1
ATOM 687 C CA . GLN A 1 87 ? 10.202 -0.725 -29.697 1.00 64.00 87 GLN A CA 1
ATOM 688 C C . GLN A 1 87 ? 8.951 -1.548 -29.369 1.00 64.00 87 GLN A C 1
ATOM 690 O O . GLN A 1 87 ? 7.996 -1.009 -28.812 1.00 64.00 87 GLN A O 1
ATOM 695 N N . LEU A 1 88 ? 8.923 -2.844 -29.707 1.00 61.94 88 LEU A N 1
ATOM 696 C CA . LEU A 1 88 ? 7.886 -3.735 -29.171 1.00 61.94 88 LEU A CA 1
ATOM 697 C C . LEU A 1 88 ? 7.934 -3.621 -27.645 1.00 61.94 88 LEU A C 1
ATOM 699 O O . LEU A 1 88 ? 9.020 -3.751 -27.082 1.00 61.94 88 LEU A O 1
ATOM 703 N N . VAL A 1 89 ? 6.796 -3.365 -26.988 1.00 60.94 89 VAL A N 1
ATOM 704 C CA . VAL A 1 89 ? 6.733 -3.311 -25.521 1.00 60.94 89 VAL A CA 1
ATOM 705 C C . VAL A 1 89 ? 7.266 -4.636 -24.986 1.00 60.94 89 VAL A C 1
ATOM 707 O O . VAL A 1 89 ? 6.621 -5.674 -25.125 1.00 60.94 89 VAL A O 1
ATOM 710 N N . THR A 1 90 ? 8.472 -4.607 -24.425 1.00 72.50 90 THR A N 1
ATOM 711 C CA . THR A 1 90 ? 9.160 -5.820 -23.973 1.00 72.50 90 THR A CA 1
ATOM 712 C C . THR A 1 90 ? 8.693 -6.249 -22.589 1.00 72.50 90 THR A C 1
ATOM 714 O O . THR A 1 90 ? 8.780 -7.428 -22.264 1.00 72.50 90 THR A O 1
ATOM 717 N N . TYR A 1 91 ? 8.200 -5.292 -21.792 1.00 88.56 91 TYR A N 1
ATOM 718 C CA . TYR A 1 91 ? 7.796 -5.488 -20.404 1.00 88.56 91 TYR A CA 1
ATOM 719 C C . TYR A 1 91 ? 6.493 -4.724 -20.103 1.00 88.56 91 TYR A C 1
ATOM 721 O O . TYR A 1 91 ? 6.503 -3.492 -20.069 1.00 88.56 91 TYR A O 1
ATOM 729 N N . PRO A 1 92 ? 5.370 -5.417 -19.849 1.00 89.50 92 PRO A N 1
ATOM 730 C CA . PRO A 1 92 ? 4.130 -4.808 -19.363 1.00 89.50 92 PRO A CA 1
ATOM 731 C C . PRO A 1 92 ? 4.276 -4.007 -18.068 1.00 89.50 92 PRO A C 1
ATOM 733 O O . PRO A 1 92 ? 3.523 -3.063 -17.847 1.00 89.50 92 PRO A O 1
ATOM 736 N N . GLY A 1 93 ? 5.214 -4.369 -17.195 1.00 92.25 93 GLY A N 1
ATOM 737 C CA . GLY A 1 93 ? 5.539 -3.632 -15.980 1.00 92.25 93 GLY A CA 1
ATOM 738 C C . GLY A 1 93 ? 6.994 -3.184 -15.970 1.00 92.25 93 GLY A C 1
ATOM 739 O O . GLY A 1 93 ? 7.895 -3.981 -16.224 1.00 92.25 93 GLY A O 1
ATOM 740 N N . ILE A 1 94 ? 7.236 -1.933 -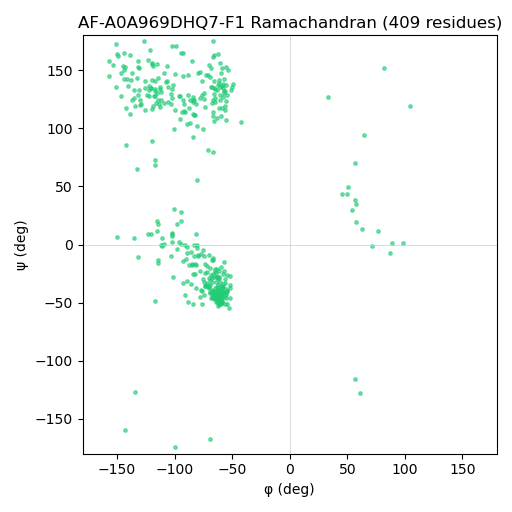15.593 1.00 93.50 94 ILE A N 1
ATOM 741 C CA . ILE A 1 94 ? 8.585 -1.407 -15.368 1.00 93.50 94 ILE A CA 1
ATOM 742 C C . ILE A 1 94 ? 8.724 -0.928 -13.932 1.00 93.50 94 ILE A C 1
ATOM 744 O O . ILE A 1 94 ? 7.810 -0.323 -13.373 1.00 93.50 94 ILE A O 1
ATOM 748 N N . PHE A 1 95 ? 9.897 -1.175 -13.355 1.00 94.38 95 PHE A N 1
ATOM 749 C CA . PHE A 1 95 ? 10.325 -0.626 -12.076 1.00 94.38 95 PHE A CA 1
ATOM 750 C C . PHE A 1 95 ? 11.728 -0.023 -12.200 1.00 94.38 95 PHE A C 1
ATOM 752 O O . PHE A 1 95 ? 12.630 -0.651 -12.748 1.00 94.38 95 PHE A O 1
ATOM 759 N N . ALA A 1 96 ? 11.926 1.184 -11.683 1.00 94.44 96 ALA A N 1
ATOM 760 C CA . ALA A 1 96 ? 13.178 1.931 -11.725 1.00 94.44 96 ALA A CA 1
ATOM 761 C C . ALA A 1 96 ? 13.666 2.221 -10.292 1.00 94.44 96 ALA A C 1
ATOM 763 O O . ALA A 1 96 ? 13.318 3.261 -9.725 1.00 94.44 96 ALA A O 1
ATOM 764 N N . PRO A 1 97 ? 14.470 1.325 -9.681 1.00 93.69 97 PRO A N 1
ATOM 765 C CA . PRO A 1 97 ? 14.832 1.436 -8.270 1.00 93.69 97 PRO A CA 1
ATOM 766 C C . PRO A 1 97 ? 15.627 2.714 -7.949 1.00 93.69 97 PRO A C 1
ATOM 768 O O . PRO A 1 97 ? 15.269 3.409 -7.004 1.00 93.69 97 PRO A O 1
ATOM 771 N N . LYS A 1 98 ? 16.616 3.113 -8.767 1.00 91.62 98 LYS A N 1
ATOM 772 C CA . LYS A 1 98 ? 17.327 4.400 -8.584 1.00 91.62 98 LYS A CA 1
ATOM 773 C C . LYS A 1 98 ? 16.460 5.648 -8.692 1.00 91.62 98 LYS A C 1
ATOM 775 O O . LYS A 1 98 ? 16.798 6.671 -8.102 1.00 91.62 98 LYS A O 1
ATOM 780 N N . VAL A 1 99 ? 15.368 5.594 -9.449 1.00 93.25 99 VAL A N 1
ATOM 781 C CA . VAL A 1 99 ? 14.410 6.707 -9.483 1.00 93.25 99 VAL A CA 1
ATOM 782 C C . VAL A 1 99 ? 13.592 6.708 -8.194 1.00 93.25 99 VAL A C 1
ATOM 784 O O . VAL A 1 99 ? 13.448 7.751 -7.569 1.00 93.25 99 VAL A O 1
ATOM 787 N N . LEU A 1 100 ? 13.143 5.531 -7.738 1.00 94.69 100 LEU A N 1
ATOM 788 C CA . LEU A 1 100 ? 12.436 5.396 -6.464 1.00 94.69 100 LEU A CA 1
ATOM 789 C C . LEU A 1 100 ? 13.270 5.899 -5.277 1.00 94.69 100 LEU A C 1
ATOM 791 O O . LEU A 1 100 ? 12.715 6.554 -4.406 1.00 94.69 100 LEU A O 1
ATOM 795 N N . GLU A 1 101 ? 14.575 5.614 -5.232 1.00 94.44 101 GLU A N 1
ATOM 796 C CA . GLU A 1 101 ? 15.466 6.045 -4.140 1.00 94.44 101 GLU A CA 1
ATOM 797 C C . GLU A 1 101 ? 15.501 7.571 -3.941 1.00 94.44 101 GLU A C 1
ATOM 799 O O . GLU A 1 101 ? 15.781 8.026 -2.835 1.00 94.44 101 GLU A O 1
ATOM 804 N N . GLN A 1 102 ? 15.207 8.359 -4.982 1.00 94.44 102 GLN A N 1
ATOM 805 C CA . GLN A 1 102 ? 15.166 9.823 -4.889 1.00 94.44 102 GLN A CA 1
ATOM 806 C C . GLN A 1 102 ? 13.917 10.313 -4.154 1.00 94.44 102 GLN A C 1
ATOM 808 O O . GLN A 1 102 ? 13.981 11.328 -3.466 1.00 94.44 102 GLN A O 1
ATOM 813 N N . MET A 1 103 ? 12.801 9.583 -4.284 1.00 95.88 103 MET A N 1
ATOM 814 C CA . MET A 1 103 ? 11.505 9.910 -3.683 1.00 95.88 103 MET A CA 1
ATOM 815 C C . MET A 1 103 ? 11.116 11.391 -3.859 1.00 95.88 103 MET A C 1
ATOM 817 O O . MET A 1 103 ? 10.655 12.046 -2.927 1.00 95.88 103 MET A O 1
ATOM 821 N N . ASP A 1 104 ? 11.321 11.951 -5.046 1.00 96.25 104 ASP A N 1
ATOM 822 C CA . ASP A 1 104 ? 11.084 13.368 -5.357 1.00 96.25 104 ASP A CA 1
ATOM 823 C C . ASP A 1 104 ? 9.778 13.598 -6.139 1.00 96.25 104 ASP A C 1
ATOM 825 O O . ASP A 1 104 ? 9.512 14.695 -6.627 1.00 96.25 104 ASP A O 1
ATOM 829 N N . GLY A 1 105 ? 8.946 12.560 -6.248 1.00 96.88 105 GLY A N 1
ATOM 830 C CA . GLY A 1 105 ? 7.737 12.553 -7.063 1.00 96.88 105 GLY A CA 1
ATOM 831 C C . GLY A 1 105 ? 7.954 12.100 -8.507 1.00 96.88 105 GLY A C 1
ATOM 832 O O . GLY A 1 105 ? 6.982 12.041 -9.260 1.00 96.88 105 GLY A O 1
ATOM 833 N N . SER A 1 106 ? 9.173 11.729 -8.900 1.00 96.12 106 SER A N 1
ATOM 834 C CA . SER A 1 106 ? 9.437 11.105 -10.200 1.00 96.12 106 SER A CA 1
ATOM 835 C C . SER A 1 106 ? 8.671 9.789 -10.382 1.00 96.12 106 SER A C 1
ATOM 837 O O . SER A 1 106 ? 8.439 9.022 -9.441 1.00 96.12 106 SER A O 1
ATOM 839 N N . VAL A 1 107 ? 8.292 9.503 -11.628 1.00 96.12 107 VAL A N 1
ATOM 840 C CA . VAL A 1 107 ? 7.719 8.223 -12.045 1.00 96.12 107 VAL A CA 1
ATOM 841 C C . VAL A 1 107 ? 8.791 7.157 -11.910 1.00 96.12 107 VAL A C 1
ATOM 843 O O . VAL A 1 107 ? 9.760 7.125 -12.670 1.00 96.12 107 VAL A O 1
ATOM 846 N N . TYR A 1 108 ? 8.615 6.263 -10.949 1.00 95.31 108 TYR A N 1
ATOM 847 C CA . TYR A 1 108 ? 9.557 5.173 -10.711 1.00 95.31 108 TYR A CA 1
ATOM 848 C C . TYR A 1 108 ? 9.046 3.838 -11.255 1.00 95.31 108 TYR A C 1
ATOM 850 O O . TYR A 1 108 ? 9.787 2.858 -11.277 1.00 95.31 108 TYR A O 1
ATOM 858 N N . ALA A 1 109 ? 7.782 3.762 -11.670 1.00 95.38 109 ALA A N 1
ATOM 859 C CA . ALA A 1 109 ? 7.208 2.554 -12.239 1.00 95.38 109 ALA A CA 1
ATOM 860 C C . ALA A 1 109 ? 6.004 2.857 -13.129 1.00 95.38 109 ALA A C 1
ATOM 862 O O . ALA A 1 109 ? 5.310 3.859 -12.949 1.00 95.38 109 ALA A O 1
ATOM 863 N N . TYR A 1 110 ? 5.710 1.924 -14.031 1.00 95.50 110 TYR A N 1
ATOM 864 C CA . TYR A 1 110 ? 4.410 1.839 -14.684 1.00 95.50 110 TYR A CA 1
ATOM 865 C C . TYR A 1 110 ? 3.953 0.392 -14.801 1.00 95.50 110 TYR A C 1
ATOM 867 O O . TYR A 1 110 ? 4.750 -0.548 -14.711 1.00 95.50 110 TYR A O 1
ATOM 875 N N . ARG A 1 111 ? 2.659 0.224 -15.057 1.00 94.19 111 ARG A N 1
ATOM 876 C CA . ARG A 1 111 ? 2.076 -1.032 -15.500 1.00 94.19 111 ARG A CA 1
ATOM 877 C C . ARG A 1 111 ? 1.073 -0.789 -16.618 1.00 94.19 111 ARG A C 1
ATOM 879 O O . ARG A 1 111 ? 0.123 -0.028 -16.459 1.00 94.19 111 ARG A O 1
ATOM 886 N N . ASN A 1 112 ? 1.286 -1.459 -17.739 1.00 94.19 112 ASN A N 1
ATOM 887 C CA . ASN A 1 112 ? 0.362 -1.516 -18.853 1.00 94.19 112 ASN A CA 1
ATOM 888 C C . ASN A 1 112 ? -0.795 -2.456 -18.493 1.00 94.19 112 ASN A C 1
ATOM 890 O O . ASN A 1 112 ? -0.672 -3.680 -18.543 1.00 94.19 112 ASN A O 1
ATOM 894 N N . GLU A 1 113 ? -1.912 -1.866 -18.084 1.00 94.12 113 GLU A N 1
ATOM 895 C CA . GLU A 1 113 ? -3.116 -2.577 -17.664 1.00 94.12 113 GLU A CA 1
ATOM 896 C C . GLU A 1 113 ? -3.773 -3.303 -18.842 1.00 94.12 113 GLU A C 1
ATOM 898 O O . GLU A 1 113 ? -4.302 -4.397 -18.657 1.00 94.12 113 GLU A O 1
ATOM 903 N N . SER A 1 114 ? -3.675 -2.749 -20.058 1.00 92.75 114 SER A N 1
ATOM 904 C CA . SER A 1 114 ? -4.145 -3.416 -21.278 1.00 92.75 114 SER A CA 1
ATOM 905 C C . SER A 1 114 ? -3.317 -4.663 -21.593 1.00 92.75 114 SER A C 1
ATOM 907 O O . SER A 1 114 ? -3.892 -5.719 -21.840 1.00 92.75 114 SER A O 1
ATOM 909 N N . ALA A 1 115 ? -1.985 -4.588 -21.523 1.00 90.31 115 ALA A N 1
ATOM 910 C CA . ALA A 1 115 ? -1.128 -5.765 -21.706 1.00 90.31 115 ALA A CA 1
ATOM 911 C C . ALA A 1 115 ? -1.331 -6.804 -20.596 1.00 90.31 115 ALA A C 1
ATOM 913 O O . ALA A 1 115 ? -1.358 -7.995 -20.876 1.00 90.31 115 ALA A O 1
ATOM 914 N N . LYS A 1 116 ? -1.550 -6.367 -19.351 1.00 89.00 116 LYS A N 1
ATOM 915 C CA . LYS A 1 116 ? -1.888 -7.264 -18.238 1.00 89.00 116 LYS A CA 1
ATOM 916 C C . LYS A 1 116 ? -3.202 -8.020 -18.479 1.00 89.00 116 LYS A C 1
ATOM 918 O O . LYS A 1 116 ? -3.276 -9.196 -18.145 1.00 89.00 116 LYS A O 1
ATOM 923 N N . GLN A 1 117 ? -4.225 -7.351 -19.016 1.00 88.81 117 GLN A N 1
ATOM 924 C CA . GLN A 1 117 ? -5.538 -7.959 -19.257 1.00 88.81 117 GLN A CA 1
ATOM 925 C C . GLN A 1 117 ? -5.551 -8.843 -20.512 1.00 88.81 117 GLN A C 1
ATOM 927 O O . GLN A 1 117 ? -6.085 -9.944 -20.480 1.00 88.81 117 GLN A O 1
ATOM 932 N N . PHE A 1 118 ? -4.981 -8.362 -21.619 1.00 87.06 118 PHE A N 1
ATOM 933 C CA . PHE A 1 118 ? -5.153 -8.969 -22.946 1.00 87.06 118 PHE A CA 1
ATOM 934 C C . PHE A 1 118 ? -3.882 -9.636 -23.497 1.00 87.06 118 PHE A C 1
ATOM 936 O O . PHE A 1 118 ? -3.896 -10.192 -24.595 1.00 87.06 118 PHE A O 1
ATOM 943 N N . GLY A 1 119 ? -2.774 -9.575 -22.761 1.00 86.31 119 GLY A N 1
ATOM 944 C CA . GLY A 1 119 ? -1.456 -10.007 -23.214 1.00 86.31 119 GLY A CA 1
ATOM 945 C C . GLY A 1 119 ? -0.744 -8.955 -24.068 1.00 86.31 119 GLY A C 1
ATOM 946 O O . GLY A 1 119 ? -1.352 -8.148 -24.782 1.00 86.31 119 GLY A O 1
ATOM 947 N N . SER A 1 120 ? 0.588 -8.992 -24.033 1.00 86.06 120 SER A N 1
ATOM 948 C CA . SER A 1 120 ? 1.446 -7.989 -24.686 1.00 86.06 120 SER A CA 1
ATOM 949 C C . SER A 1 120 ? 1.234 -7.889 -26.202 1.00 86.06 120 SER A C 1
ATOM 951 O O . SER A 1 120 ? 1.285 -6.802 -26.775 1.00 86.06 120 SER A O 1
ATOM 953 N N . LYS A 1 121 ? 0.966 -9.021 -26.869 1.00 85.12 121 LYS A N 1
ATOM 954 C CA . LYS A 1 121 ? 0.765 -9.062 -28.325 1.00 85.12 121 LYS A CA 1
ATOM 955 C C . LYS A 1 121 ? -0.446 -8.233 -28.755 1.00 85.12 121 LYS A C 1
ATOM 957 O O . LYS A 1 121 ? -0.302 -7.377 -29.618 1.00 85.12 121 LYS A O 1
ATOM 962 N N . LEU A 1 122 ? -1.610 -8.478 -28.148 1.00 87.81 122 LEU A N 1
ATOM 963 C CA . LEU A 1 122 ? -2.836 -7.755 -28.491 1.00 87.81 122 LEU A CA 1
ATOM 964 C C . LEU A 1 122 ? -2.730 -6.280 -28.103 1.00 87.81 122 LEU A C 1
ATOM 966 O O . LEU A 1 122 ? -3.125 -5.420 -28.881 1.00 87.81 122 LEU A O 1
ATOM 970 N N . ALA A 1 123 ? -2.134 -5.976 -26.948 1.00 89.25 123 ALA A N 1
ATOM 971 C CA . ALA A 1 123 ? -1.927 -4.599 -26.511 1.00 89.25 123 ALA A CA 1
ATOM 972 C C . ALA A 1 123 ? -1.094 -3.767 -27.505 1.00 89.25 123 ALA A C 1
ATOM 974 O O . ALA A 1 123 ? -1.412 -2.600 -27.729 1.00 89.25 123 ALA A O 1
ATOM 975 N N . ASN A 1 124 ? -0.095 -4.375 -28.156 1.00 87.56 124 ASN A N 1
ATOM 976 C CA . ASN A 1 124 ? 0.724 -3.724 -29.186 1.00 87.56 124 ASN A CA 1
ATOM 977 C C . ASN A 1 124 ? -0.017 -3.491 -30.519 1.00 87.56 124 ASN A C 1
ATOM 979 O O . ASN A 1 124 ? 0.433 -2.685 -31.329 1.00 87.56 124 ASN A O 1
ATOM 983 N N . GLU A 1 125 ? -1.129 -4.190 -30.767 1.00 87.38 125 GLU A N 1
ATOM 984 C CA . GLU A 1 125 ? -1.977 -4.010 -31.956 1.00 87.38 125 GLU A CA 1
ATOM 985 C C . GLU A 1 125 ? -3.087 -2.959 -31.724 1.00 87.38 125 GLU A C 1
ATOM 987 O O . GLU A 1 125 ? -3.741 -2.516 -32.670 1.00 87.38 125 GLU A O 1
ATOM 992 N N . MET A 1 126 ? -3.309 -2.542 -30.471 1.00 89.06 126 MET A N 1
ATOM 993 C CA . MET A 1 126 ? -4.321 -1.548 -30.100 1.00 89.06 126 MET A CA 1
ATOM 994 C C . MET A 1 126 ? -3.857 -0.120 -30.407 1.00 89.06 126 MET A C 1
ATOM 996 O O . MET A 1 126 ? -2.689 0.214 -30.258 1.00 89.06 126 MET A O 1
ATOM 1000 N N . ALA A 1 127 ? -4.799 0.769 -30.741 1.00 91.00 127 ALA A N 1
ATOM 1001 C CA . ALA A 1 127 ? -4.504 2.194 -30.943 1.00 91.00 127 ALA A CA 1
ATOM 1002 C C . ALA A 1 127 ? -4.143 2.927 -29.637 1.00 91.00 127 ALA A C 1
ATOM 1004 O O . ALA A 1 127 ? -3.373 3.888 -29.640 1.00 91.00 127 ALA A O 1
ATOM 1005 N N . TYR A 1 128 ? -4.713 2.473 -28.520 1.00 93.75 128 TYR A N 1
ATOM 1006 C CA . TYR A 1 128 ? -4.494 3.042 -27.197 1.00 93.75 128 TYR A CA 1
ATOM 1007 C C . TYR A 1 128 ? -4.314 1.937 -26.172 1.00 93.75 128 TYR A C 1
ATOM 1009 O O . TYR A 1 128 ? -4.941 0.885 -26.278 1.00 93.75 128 TYR A O 1
ATOM 1017 N N . ASN A 1 129 ? -3.509 2.185 -25.148 1.00 94.75 129 ASN A N 1
ATOM 1018 C CA . ASN A 1 129 ? -3.413 1.326 -23.970 1.00 94.75 129 ASN A CA 1
ATOM 1019 C C . ASN A 1 129 ? -3.798 2.109 -22.716 1.00 94.75 129 ASN A C 1
ATOM 1021 O O . ASN A 1 129 ? -3.676 3.335 -22.656 1.00 94.75 129 ASN A O 1
ATOM 1025 N N . LEU A 1 130 ? -4.249 1.377 -21.703 1.00 97.12 130 LEU A N 1
ATOM 1026 C CA . LEU A 1 130 ? -4.390 1.877 -20.344 1.00 97.12 130 LEU A CA 1
ATOM 1027 C C . LEU A 1 130 ? -3.110 1.573 -19.580 1.00 97.12 130 LEU A C 1
ATOM 1029 O O . LEU A 1 130 ? -2.720 0.414 -19.453 1.00 97.12 130 LEU A O 1
ATOM 1033 N N . VAL A 1 131 ? -2.460 2.612 -19.067 1.00 96.56 131 VAL A N 1
ATOM 1034 C CA . VAL A 1 131 ? -1.193 2.497 -18.343 1.00 96.56 131 VAL A CA 1
ATOM 1035 C C . VAL A 1 131 ? -1.315 3.227 -17.018 1.00 96.56 131 VAL A C 1
ATOM 1037 O O . VAL A 1 131 ? -1.573 4.429 -16.990 1.00 96.56 131 VAL A O 1
ATOM 1040 N N . THR A 1 132 ? -1.117 2.511 -15.916 1.00 97.69 132 THR A N 1
ATOM 1041 C CA . THR A 1 132 ? -0.991 3.131 -14.597 1.00 97.69 132 THR A CA 1
ATOM 1042 C C . THR A 1 132 ? 0.468 3.488 -14.357 1.00 97.69 132 THR A C 1
ATOM 1044 O O . THR A 1 132 ? 1.341 2.632 -14.497 1.00 97.69 132 THR A O 1
ATOM 1047 N N . VAL A 1 133 ? 0.742 4.731 -13.975 1.00 97.50 133 VAL A N 1
ATOM 1048 C CA . VAL A 1 133 ? 2.073 5.192 -13.556 1.00 97.50 133 VAL A CA 1
ATOM 1049 C C . VAL A 1 133 ? 2.092 5.460 -12.056 1.00 97.50 133 VAL A C 1
ATOM 1051 O O . VAL A 1 133 ? 1.081 5.866 -11.477 1.00 97.50 133 VAL A O 1
ATOM 1054 N N . TYR A 1 134 ? 3.245 5.225 -11.434 1.00 97.50 134 TYR A N 1
ATOM 1055 C CA . TYR A 1 134 ? 3.433 5.312 -9.989 1.00 97.50 134 TYR A CA 1
ATOM 1056 C C . TYR A 1 134 ? 4.541 6.313 -9.654 1.00 97.50 134 TYR A C 1
ATOM 1058 O O . TYR A 1 134 ? 5.661 6.216 -10.167 1.00 97.50 134 TYR A O 1
ATOM 1066 N N . GLN A 1 135 ? 4.217 7.258 -8.777 1.00 98.00 135 GLN A N 1
ATOM 1067 C CA . GLN A 1 135 ? 5.088 8.322 -8.287 1.00 98.00 135 GLN A CA 1
ATOM 1068 C C . GLN A 1 135 ? 5.113 8.280 -6.758 1.00 98.00 135 GLN A C 1
ATOM 1070 O O . GLN A 1 135 ? 4.091 8.039 -6.109 1.00 98.00 135 GLN A O 1
ATOM 1075 N N . LEU A 1 136 ? 6.288 8.503 -6.171 1.00 97.38 136 LEU A N 1
ATOM 1076 C CA . LEU A 1 136 ? 6.456 8.539 -4.722 1.00 97.38 136 LEU A CA 1
ATOM 1077 C C . LEU A 1 136 ? 7.259 9.775 -4.335 1.00 97.38 136 LEU A C 1
ATOM 1079 O O . LEU A 1 136 ? 8.343 10.010 -4.866 1.00 97.38 136 LEU A O 1
ATOM 1083 N N . GLN A 1 137 ? 6.721 10.540 -3.395 1.00 98.00 137 GLN A N 1
ATOM 1084 C CA . GLN A 1 137 ? 7.428 11.608 -2.707 1.00 98.00 137 GLN A CA 1
ATOM 1085 C C . GLN A 1 137 ? 7.758 11.137 -1.289 1.00 98.00 137 GLN A C 1
ATOM 1087 O O . GLN A 1 137 ? 6.899 10.570 -0.612 1.00 98.00 137 GLN A O 1
ATOM 1092 N N . GLY A 1 138 ? 8.984 11.385 -0.841 1.00 97.06 138 GLY A N 1
ATOM 1093 C CA . GLY A 1 138 ? 9.461 11.053 0.493 1.00 97.06 138 GLY A CA 1
ATOM 1094 C C . GLY A 1 138 ? 8.802 11.905 1.575 1.00 97.06 138 GLY A C 1
ATOM 1095 O O . GLY A 1 138 ? 7.811 12.598 1.345 1.00 97.06 138 GLY A O 1
ATOM 1096 N N . GLU A 1 139 ? 9.369 11.857 2.778 1.00 94.56 139 GLU A N 1
ATOM 1097 C CA . GLU A 1 139 ? 8.900 12.679 3.894 1.00 94.56 139 GLU A CA 1
ATOM 1098 C C . GLU A 1 139 ?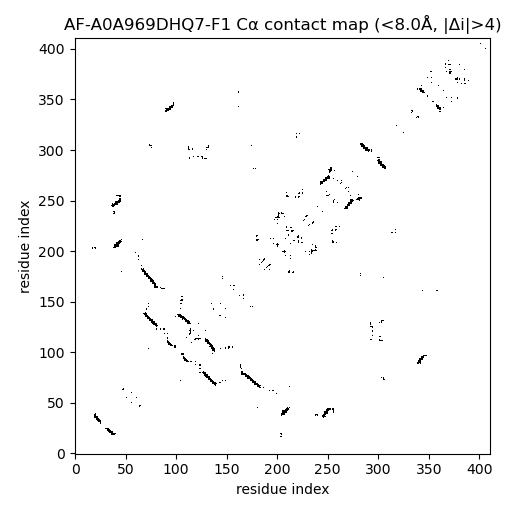 9.015 14.172 3.547 1.00 94.56 139 GLU A C 1
ATOM 1100 O O . GLU A 1 139 ? 10.100 14.666 3.235 1.00 94.56 139 GLU A O 1
ATOM 1105 N N . ALA A 1 140 ? 7.904 14.902 3.635 1.00 90.56 140 ALA A N 1
ATOM 1106 C CA . ALA A 1 140 ? 7.868 16.344 3.428 1.00 90.56 140 ALA A CA 1
ATOM 1107 C C . ALA A 1 140 ? 6.851 16.997 4.369 1.00 90.56 140 ALA A C 1
ATOM 1109 O O . ALA A 1 140 ? 5.834 16.393 4.706 1.00 90.56 140 ALA A O 1
ATOM 1110 N N . GLU A 1 141 ? 7.101 18.250 4.764 1.00 86.00 141 GLU A N 1
ATOM 1111 C CA . GLU A 1 141 ? 6.137 19.035 5.556 1.00 86.00 141 GLU A CA 1
ATOM 1112 C C . GLU A 1 141 ? 4.815 19.235 4.809 1.00 86.00 141 GLU A C 1
ATOM 1114 O O . GLU A 1 141 ? 3.749 19.324 5.413 1.00 86.00 141 GLU A O 1
ATOM 1119 N N . THR A 1 142 ? 4.879 19.328 3.481 1.00 89.81 142 THR A N 1
ATOM 1120 C CA . THR A 1 142 ? 3.712 19.456 2.613 1.00 89.81 142 THR A CA 1
ATOM 1121 C C . THR A 1 142 ? 3.862 18.514 1.428 1.00 89.81 142 THR A C 1
ATOM 1123 O O . THR A 1 142 ? 4.869 18.538 0.716 1.00 89.81 142 THR A O 1
ATOM 1126 N N . ALA A 1 143 ? 2.844 17.682 1.227 1.00 93.50 143 ALA A N 1
ATOM 1127 C CA . ALA A 1 143 ? 2.738 16.825 0.058 1.00 93.50 143 ALA A CA 1
ATOM 1128 C C . ALA A 1 143 ? 2.680 17.671 -1.222 1.00 93.50 143 ALA A C 1
ATOM 1130 O O . ALA A 1 143 ? 2.018 18.714 -1.256 1.00 93.50 143 ALA A O 1
ATOM 1131 N N . LEU A 1 144 ? 3.336 17.211 -2.286 1.00 95.25 144 LEU A N 1
ATOM 1132 C CA . LEU A 1 144 ? 3.185 17.808 -3.607 1.00 95.25 144 LEU A CA 1
ATOM 1133 C C . LEU A 1 144 ? 1.702 17.764 -4.004 1.00 95.25 144 LEU A C 1
ATOM 1135 O O . LEU A 1 144 ? 1.060 16.712 -3.903 1.00 95.25 144 LEU A O 1
ATOM 1139 N N . PRO A 1 145 ? 1.122 18.884 -4.462 1.00 95.19 145 PRO A N 1
ATOM 1140 C CA . PRO A 1 145 ? -0.235 18.857 -4.969 1.00 95.19 145 PRO A CA 1
ATOM 1141 C C . PRO A 1 145 ? -0.274 18.105 -6.316 1.00 95.19 145 PRO A C 1
ATOM 1143 O O . PRO A 1 145 ? 0.733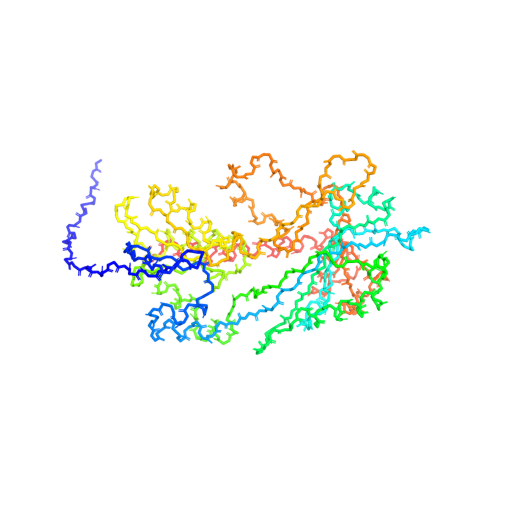 18.066 -7.032 1.00 95.19 145 PRO A O 1
ATOM 1146 N N . PRO A 1 146 ? -1.423 17.516 -6.706 1.00 93.69 146 PRO A N 1
ATOM 1147 C CA . PRO A 1 146 ? -1.527 16.678 -7.909 1.00 93.69 146 PRO A CA 1
ATOM 1148 C C . PRO A 1 146 ? -0.990 17.320 -9.198 1.00 93.69 146 PRO A C 1
ATOM 1150 O O . PRO A 1 146 ? -0.372 16.652 -10.016 1.00 93.69 146 PRO A O 1
ATOM 1153 N N . ASN A 1 147 ? -1.152 18.634 -9.358 1.00 95.50 147 ASN A N 1
ATOM 1154 C CA . ASN A 1 147 ? -0.666 19.367 -10.526 1.00 95.50 147 ASN A CA 1
ATOM 1155 C C . ASN A 1 147 ? 0.870 19.426 -10.629 1.00 95.50 147 ASN A C 1
ATOM 1157 O O . ASN A 1 147 ? 1.385 19.598 -11.731 1.00 95.50 147 ASN A O 1
ATOM 1161 N N . GLU A 1 148 ? 1.609 19.323 -9.520 1.00 97.31 148 GLU A N 1
ATOM 1162 C CA . GLU A 1 148 ? 3.075 19.220 -9.567 1.00 97.31 148 GLU A CA 1
ATOM 1163 C C . GLU A 1 148 ? 3.512 17.807 -9.966 1.00 97.31 148 GLU A C 1
ATOM 1165 O O . GLU A 1 148 ? 4.400 17.669 -10.807 1.00 97.3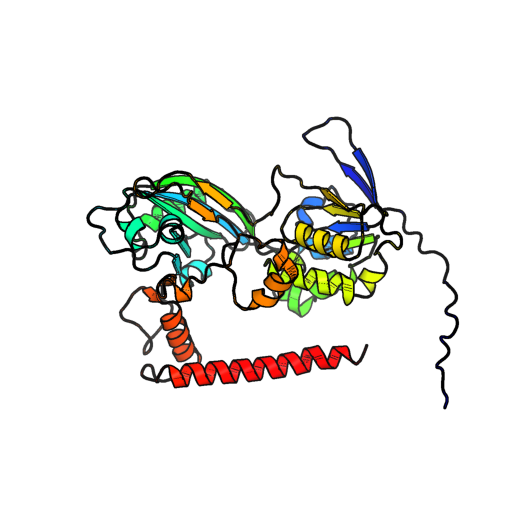1 148 GLU A O 1
ATOM 1170 N N . PHE A 1 149 ? 2.832 16.763 -9.472 1.00 97.69 149 PHE A N 1
ATOM 1171 C CA . PHE A 1 149 ? 3.048 15.395 -9.961 1.00 97.69 149 PHE A CA 1
ATOM 1172 C C . PHE A 1 149 ? 2.803 15.289 -11.471 1.00 97.69 149 PHE A C 1
ATOM 1174 O O . PHE A 1 149 ? 3.619 14.690 -12.170 1.00 97.69 149 PHE A O 1
ATOM 1181 N N . ASP A 1 150 ? 1.749 15.928 -11.987 1.00 96.06 150 ASP A N 1
ATOM 1182 C CA . ASP A 1 150 ? 1.439 15.959 -13.422 1.00 96.06 150 ASP A CA 1
ATOM 1183 C C . ASP A 1 150 ? 2.532 16.655 -14.254 1.00 96.06 150 ASP A C 1
ATOM 1185 O O . ASP A 1 150 ? 2.835 16.228 -15.373 1.00 96.06 150 ASP A O 1
ATOM 1189 N N . LYS A 1 151 ? 3.151 17.721 -13.726 1.00 96.38 151 LYS A N 1
ATOM 1190 C CA . LYS A 1 151 ? 4.279 18.395 -14.393 1.00 96.38 151 LYS A CA 1
ATOM 1191 C C . LYS A 1 151 ? 5.502 17.486 -14.467 1.00 96.38 151 LYS A C 1
ATOM 1193 O O . LYS A 1 151 ? 6.087 17.367 -15.544 1.00 96.38 151 LYS A O 1
ATOM 1198 N N . ILE A 1 152 ? 5.854 16.842 -13.350 1.00 96.88 152 ILE A N 1
ATOM 1199 C CA . ILE A 1 152 ? 6.973 15.891 -13.278 1.00 96.88 152 ILE A CA 1
ATOM 1200 C C . ILE A 1 152 ? 6.725 14.728 -14.240 1.00 96.88 152 ILE A C 1
ATOM 1202 O O . ILE A 1 152 ? 7.597 14.403 -15.043 1.00 96.88 152 ILE A O 1
ATOM 1206 N N . LEU A 1 153 ? 5.512 14.163 -14.226 1.00 96.38 153 LEU A N 1
ATOM 1207 C CA . LEU A 1 153 ? 5.082 13.114 -15.146 1.00 96.38 153 LEU A CA 1
ATOM 1208 C C . LEU A 1 153 ? 5.316 13.536 -16.600 1.00 96.38 153 LEU A C 1
ATOM 1210 O O . LEU A 1 153 ? 6.014 12.844 -17.336 1.00 96.38 153 LEU A O 1
ATOM 1214 N N . LYS A 1 154 ? 4.781 14.692 -17.011 1.00 94.81 154 LYS A N 1
ATOM 1215 C CA . LYS A 1 154 ? 4.888 15.171 -18.395 1.00 94.81 154 LYS A CA 1
ATOM 1216 C C . LYS A 1 154 ? 6.340 15.354 -18.838 1.00 94.81 154 LYS A C 1
ATOM 1218 O O . LYS A 1 154 ? 6.699 14.960 -19.949 1.00 94.81 154 LYS A O 1
ATOM 1223 N N . GLN A 1 155 ? 7.164 15.954 -17.983 1.00 93.69 155 GLN A N 1
ATOM 1224 C CA . GLN A 1 155 ? 8.584 16.138 -18.266 1.00 93.69 155 GLN A CA 1
ATOM 1225 C C . GLN A 1 155 ? 9.285 14.783 -18.408 1.00 93.69 155 GLN A C 1
ATOM 1227 O O . GLN A 1 155 ? 9.942 14.516 -19.410 1.00 93.69 155 GLN A O 1
ATOM 1232 N N . GLN A 1 156 ? 9.083 13.887 -17.447 1.00 91.31 156 GLN A N 1
ATOM 1233 C CA . GLN A 1 156 ? 9.801 12.625 -17.408 1.00 91.31 156 GLN A CA 1
ATOM 1234 C C . GLN A 1 156 ? 9.388 11.662 -18.521 1.00 91.31 156 GLN A C 1
ATOM 1236 O O . GLN A 1 156 ? 10.255 10.985 -19.062 1.00 91.31 156 GLN A O 1
ATOM 1241 N N . LEU A 1 157 ? 8.109 11.598 -18.905 1.00 87.56 157 LEU A N 1
ATOM 1242 C CA . LEU A 1 157 ? 7.696 10.770 -20.047 1.00 87.56 157 LEU A CA 1
ATOM 1243 C C . LEU A 1 157 ? 8.306 11.255 -21.370 1.00 87.56 157 LEU A C 1
ATOM 1245 O O . LEU A 1 157 ? 8.474 10.452 -22.281 1.00 87.56 157 LEU A O 1
ATOM 1249 N N . THR A 1 158 ? 8.671 12.539 -21.463 1.00 86.19 158 THR A N 1
ATOM 1250 C CA . THR A 1 158 ? 9.382 13.096 -22.625 1.00 86.19 158 THR A CA 1
ATOM 1251 C C . THR A 1 158 ? 10.865 12.712 -22.616 1.00 86.19 158 THR A C 1
ATOM 1253 O O . THR A 1 158 ? 11.426 12.380 -23.657 1.00 86.19 158 THR A O 1
ATOM 1256 N N . ASP A 1 159 ? 11.496 12.731 -21.440 1.00 85.44 159 ASP A N 1
ATOM 1257 C CA . ASP A 1 159 ? 12.948 12.555 -21.294 1.00 85.44 159 ASP A CA 1
ATOM 1258 C C . ASP A 1 159 ? 13.372 11.091 -21.051 1.00 85.44 159 ASP A C 1
ATOM 1260 O O . ASP A 1 159 ? 14.558 10.745 -21.120 1.00 85.44 159 ASP A O 1
ATOM 1264 N N . SER A 1 160 ? 12.421 10.219 -20.712 1.00 82.06 160 SER A N 1
ATOM 1265 C CA . SER A 1 160 ? 12.688 8.843 -20.305 1.00 82.06 160 SER A CA 1
ATOM 1266 C C . SER A 1 160 ? 12.978 7.935 -21.495 1.00 82.06 160 SER A C 1
ATOM 1268 O O . SER A 1 160 ? 12.162 7.762 -22.393 1.00 82.06 160 SER A O 1
ATOM 1270 N N . ASN A 1 161 ? 14.115 7.245 -21.441 1.00 82.81 161 ASN A N 1
ATOM 1271 C CA . ASN A 1 161 ? 14.492 6.232 -22.426 1.00 82.81 161 ASN A CA 1
ATOM 1272 C C . ASN A 1 161 ? 13.871 4.845 -22.168 1.00 82.81 161 ASN A C 1
ATOM 1274 O O . ASN A 1 161 ? 14.162 3.912 -22.911 1.00 82.81 161 ASN A O 1
ATOM 1278 N N . TRP A 1 162 ? 13.073 4.691 -21.106 1.00 87.81 162 TRP A N 1
ATOM 1279 C CA . TRP A 1 162 ? 12.389 3.439 -20.756 1.00 87.81 162 TRP A CA 1
ATOM 1280 C C . TRP A 1 162 ? 10.866 3.519 -20.904 1.00 87.81 162 TRP A C 1
ATOM 1282 O O . TRP A 1 162 ? 10.180 2.529 -20.644 1.00 87.81 162 TRP A O 1
ATOM 1292 N N . TRP A 1 163 ? 10.329 4.675 -21.305 1.00 89.19 163 TRP A N 1
ATOM 1293 C CA . TRP A 1 163 ? 8.922 4.841 -21.658 1.00 89.19 163 TRP A CA 1
ATOM 1294 C C . TRP A 1 163 ? 8.709 4.404 -23.117 1.00 89.19 163 TRP A C 1
ATOM 1296 O O . TRP A 1 163 ? 9.225 5.066 -24.015 1.00 89.19 163 TRP A O 1
ATOM 1306 N N . PRO A 1 164 ? 7.995 3.292 -23.386 1.00 86.94 164 PRO A N 1
ATOM 1307 C CA . PRO A 1 164 ? 7.887 2.748 -24.741 1.00 86.94 164 PRO A CA 1
ATOM 1308 C C . PRO A 1 164 ? 6.688 3.300 -25.528 1.00 86.94 164 PRO A C 1
ATOM 1310 O O . PRO A 1 164 ? 6.459 2.878 -26.658 1.00 86.94 164 PRO A O 1
ATOM 1313 N N . PHE A 1 165 ? 5.882 4.174 -2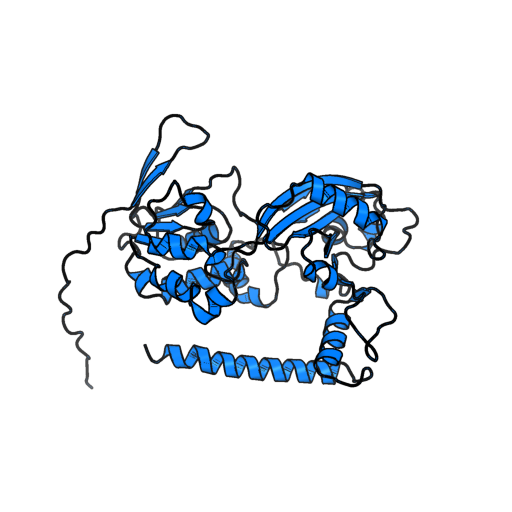4.920 1.00 88.56 165 PHE A N 1
ATOM 1314 C CA . PHE A 1 165 ? 4.648 4.690 -25.508 1.00 88.56 165 PHE A CA 1
ATOM 1315 C C . PHE A 1 165 ? 4.840 6.102 -26.056 1.00 88.56 165 PHE A C 1
ATOM 1317 O O . PHE A 1 165 ? 5.834 6.770 -25.769 1.00 88.56 165 PHE A O 1
ATOM 1324 N N . SER A 1 166 ? 3.834 6.585 -26.782 1.00 87.69 166 SER A N 1
ATOM 1325 C CA . SER A 1 166 ? 3.790 7.979 -27.204 1.00 87.69 166 SER A CA 1
ATOM 1326 C C . SER A 1 166 ? 3.821 8.931 -25.999 1.00 87.69 166 SER A C 1
ATOM 1328 O O . SER A 1 166 ? 3.337 8.610 -24.906 1.00 87.69 166 SER A O 1
ATOM 1330 N N . THR A 1 167 ? 4.351 10.138 -26.204 1.00 88.44 167 THR A N 1
ATOM 1331 C CA . THR A 1 167 ? 4.199 11.252 -25.254 1.00 88.44 167 THR A CA 1
ATOM 1332 C C . THR A 1 167 ? 2.795 11.859 -25.298 1.00 88.44 167 THR A C 1
ATOM 1334 O O . THR A 1 167 ? 2.450 12.664 -24.435 1.00 88.44 167 THR A O 1
ATOM 1337 N N . GLU A 1 168 ? 1.974 11.474 -26.280 1.00 90.75 168 GLU A N 1
ATOM 1338 C CA . GLU A 1 168 ? 0.567 11.854 -26.368 1.00 90.75 168 GLU A CA 1
ATOM 1339 C C . GLU A 1 168 ? -0.296 10.912 -25.517 1.00 90.75 168 GLU A C 1
ATOM 1341 O O . GLU A 1 168 ? -0.452 9.718 -25.800 1.00 90.75 168 GLU A O 1
ATOM 1346 N N . TYR A 1 169 ? -0.876 11.458 -24.448 1.00 94.62 169 TYR A N 1
ATOM 1347 C CA . TYR A 1 169 ? -1.728 10.714 -23.526 1.00 94.62 169 TYR A CA 1
ATOM 1348 C C . TYR A 1 169 ? -2.815 11.591 -22.905 1.00 94.62 169 TYR A C 1
ATOM 1350 O O . TYR A 1 169 ? -2.728 12.819 -22.853 1.00 94.62 169 TYR A O 1
ATOM 1358 N N . LYS A 1 170 ? -3.841 10.933 -22.364 1.00 96.44 170 LYS A N 1
ATOM 1359 C CA . LYS A 1 170 ? -4.881 11.548 -21.538 1.00 96.44 170 LYS A CA 1
ATOM 1360 C C . LYS A 1 170 ? -4.844 10.959 -20.134 1.00 96.44 170 LYS A C 1
ATOM 1362 O O . LYS A 1 170 ? -4.948 9.746 -19.970 1.00 96.44 170 LYS A O 1
ATOM 1367 N N . VAL A 1 171 ? -4.778 11.813 -19.116 1.00 97.06 171 VAL A N 1
ATOM 1368 C CA . VAL A 1 171 ? -4.983 11.389 -17.724 1.00 97.06 171 VAL A CA 1
ATOM 1369 C C . VAL A 1 171 ? -6.475 11.120 -17.516 1.00 97.06 171 VAL A C 1
ATOM 1371 O O . VAL A 1 171 ? -7.309 12.010 -17.686 1.00 97.06 171 VAL A O 1
ATOM 1374 N N . LEU A 1 172 ? -6.828 9.879 -17.187 1.00 97.44 172 LEU A N 1
ATOM 1375 C CA . LEU A 1 172 ? -8.212 9.462 -16.946 1.00 97.44 172 LEU A CA 1
ATOM 1376 C C . LEU A 1 172 ? -8.600 9.548 -15.472 1.00 97.44 172 LEU A C 1
ATOM 1378 O O . LEU A 1 172 ? -9.765 9.787 -15.151 1.00 97.44 172 LEU A O 1
ATOM 1382 N N . LYS A 1 173 ? -7.642 9.295 -14.581 1.00 97.25 173 LYS A N 1
ATOM 1383 C CA . LYS A 1 173 ? -7.825 9.361 -13.134 1.00 97.25 173 LYS A CA 1
ATOM 1384 C C . LYS A 1 173 ? -6.480 9.574 -12.459 1.00 97.25 173 LYS A C 1
ATOM 1386 O O . LYS A 1 173 ? -5.497 8.977 -12.881 1.00 97.25 173 LYS A O 1
ATOM 1391 N N . THR A 1 174 ? -6.487 10.330 -11.370 1.00 97.06 174 THR A N 1
ATOM 1392 C CA . THR A 1 174 ? -5.400 10.352 -10.396 1.00 97.06 174 THR A CA 1
ATOM 1393 C C . THR A 1 174 ? -5.886 9.900 -9.020 1.00 97.06 174 THR A C 1
ATOM 1395 O O . THR A 1 174 ? -7.076 10.008 -8.689 1.00 97.06 174 THR A O 1
ATOM 1398 N N . PHE A 1 175 ? -4.970 9.362 -8.224 1.00 95.88 175 PHE A N 1
ATOM 1399 C CA . PHE A 1 175 ? -5.201 8.999 -6.833 1.00 95.88 175 PHE A CA 1
ATOM 1400 C C . PHE A 1 175 ? -3.952 9.313 -6.008 1.00 95.88 175 PHE A C 1
ATOM 1402 O O . PHE A 1 175 ? -2.885 8.748 -6.247 1.00 95.88 175 PHE A O 1
ATOM 1409 N N . THR A 1 176 ? -4.105 10.226 -5.047 1.00 96.06 176 THR A N 1
ATOM 1410 C CA . THR A 1 176 ? -3.058 10.623 -4.097 1.00 96.06 176 THR A CA 1
ATOM 1411 C C . THR A 1 176 ? -3.453 10.170 -2.702 1.00 96.06 176 THR A C 1
ATOM 1413 O O . THR A 1 176 ? -4.582 10.410 -2.272 1.00 96.06 176 THR A O 1
ATOM 1416 N N . THR A 1 177 ? -2.524 9.560 -1.975 1.00 94.19 177 THR A N 1
ATOM 1417 C CA . THR A 1 177 ? -2.737 9.141 -0.588 1.00 94.19 177 THR A CA 1
ATOM 1418 C C . THR A 1 177 ? -1.444 9.262 0.220 1.00 94.19 177 THR A C 1
ATOM 1420 O O . THR A 1 177 ? -0.368 9.011 -0.331 1.00 94.19 177 THR A O 1
ATOM 1423 N N . PRO A 1 178 ? -1.509 9.573 1.531 1.00 94.56 178 PRO A N 1
ATOM 1424 C CA . PRO A 1 178 ? -0.393 9.271 2.421 1.00 94.56 178 PRO A CA 1
ATOM 1425 C C . PRO A 1 178 ? -0.100 7.769 2.352 1.00 94.56 178 PRO A C 1
ATOM 1427 O O . PRO A 1 178 ? -1.019 6.950 2.234 1.00 94.56 178 PRO A O 1
ATOM 1430 N N . TYR A 1 179 ? 1.167 7.389 2.408 1.00 94.81 179 TYR A N 1
ATOM 1431 C CA . TYR A 1 179 ? 1.621 6.021 2.196 1.00 94.81 179 TYR A CA 1
ATOM 1432 C C . TYR A 1 179 ? 2.794 5.687 3.103 1.00 94.81 179 TYR A C 1
ATOM 1434 O O . TYR A 1 179 ? 3.676 6.512 3.317 1.00 94.81 179 TYR A O 1
ATOM 1442 N N . PHE A 1 180 ? 2.807 4.453 3.591 1.00 94.62 180 PHE A N 1
ATOM 1443 C CA . PHE A 1 180 ? 3.819 3.913 4.476 1.00 94.62 180 PHE A CA 1
ATOM 1444 C C . PHE A 1 180 ? 3.971 4.742 5.752 1.00 94.62 180 PHE A C 1
ATOM 1446 O O . PHE A 1 180 ? 4.965 5.435 5.937 1.00 94.62 180 PHE A O 1
ATOM 1453 N N . ASP A 1 181 ? 2.972 4.690 6.633 1.00 95.06 181 ASP A N 1
ATOM 1454 C CA . ASP A 1 181 ? 3.104 5.293 7.962 1.00 95.06 181 ASP A CA 1
ATOM 1455 C C . ASP A 1 181 ? 4.175 4.568 8.781 1.00 95.06 181 ASP A C 1
ATOM 1457 O O . ASP A 1 181 ? 4.097 3.357 8.988 1.00 95.06 181 ASP A O 1
ATOM 1461 N N . HIS A 1 182 ? 5.182 5.304 9.243 1.00 95.50 182 HIS A N 1
ATOM 1462 C CA . HIS A 1 182 ? 6.351 4.727 9.899 1.00 95.50 182 HIS A CA 1
ATOM 1463 C C . HIS A 1 182 ? 6.985 5.676 10.922 1.00 95.50 182 HIS A C 1
ATOM 1465 O O . HIS A 1 182 ? 6.619 6.845 11.056 1.00 95.50 182 HIS A O 1
ATOM 1471 N N . PHE A 1 183 ? 7.961 5.142 11.656 1.00 96.00 183 PHE A N 1
ATOM 1472 C CA . PHE A 1 183 ? 8.803 5.894 12.580 1.00 96.00 183 PHE A CA 1
ATOM 1473 C C . PHE A 1 183 ? 10.207 6.075 12.010 1.00 96.00 183 PHE A C 1
ATOM 1475 O O . PHE A 1 183 ? 10.694 5.234 11.254 1.00 96.00 183 PHE A O 1
ATOM 1482 N N . SER A 1 184 ? 10.885 7.141 12.438 1.00 95.56 184 SER A N 1
ATOM 1483 C CA . SER A 1 184 ? 12.311 7.328 12.167 1.00 95.56 184 SER A CA 1
ATOM 1484 C C . SER A 1 184 ? 13.155 6.211 12.794 1.00 95.56 184 SER A C 1
ATOM 1486 O O . SER A 1 184 ? 12.721 5.523 13.721 1.00 95.56 184 SER A O 1
ATOM 1488 N N . ASN A 1 185 ? 14.409 6.078 12.353 1.00 95.06 185 ASN A N 1
ATOM 1489 C CA . ASN A 1 185 ? 15.365 5.154 12.974 1.00 95.06 185 ASN A CA 1
ATOM 1490 C C . ASN A 1 185 ? 15.514 5.395 14.489 1.00 95.06 185 ASN A C 1
ATOM 1492 O O . ASN A 1 185 ? 15.538 4.435 15.253 1.00 95.06 185 ASN A O 1
ATOM 1496 N N . GLU A 1 186 ? 15.544 6.654 14.936 1.00 96.44 186 GLU A N 1
ATOM 1497 C CA . GLU A 1 186 ? 15.544 7.011 16.365 1.00 96.44 186 GLU A CA 1
ATOM 1498 C C . GLU A 1 186 ? 14.287 6.474 17.076 1.00 96.44 186 GLU A C 1
ATOM 1500 O O . GLU A 1 186 ? 14.381 5.774 18.089 1.00 96.44 186 GLU A O 1
ATOM 1505 N N . GLY A 1 187 ? 13.109 6.696 16.481 1.00 95.94 187 GLY A N 1
ATOM 1506 C CA . GLY A 1 187 ? 11.836 6.185 16.987 1.00 95.94 187 GLY A CA 1
ATOM 1507 C C . GLY A 1 187 ? 11.792 4.653 17.096 1.00 95.94 187 GLY A C 1
ATOM 1508 O O . GLY A 1 187 ? 11.231 4.099 18.047 1.00 95.94 187 GLY A O 1
ATOM 1509 N N . LEU A 1 188 ? 12.415 3.948 16.149 1.00 94.12 188 LEU A N 1
ATOM 1510 C CA . LEU A 1 188 ? 12.478 2.486 16.133 1.00 94.12 188 LEU A CA 1
ATOM 1511 C C . LEU A 1 188 ? 13.488 1.927 17.145 1.00 94.12 188 LEU A C 1
ATOM 1513 O O . LEU A 1 188 ? 13.139 1.038 17.928 1.00 94.12 188 LEU A O 1
ATOM 1517 N N . PHE A 1 189 ? 14.729 2.419 17.136 1.00 92.81 189 PHE A N 1
ATOM 1518 C CA . PHE A 1 189 ? 15.839 1.804 17.872 1.00 92.81 189 PHE A CA 1
ATOM 1519 C C . PHE A 1 189 ? 16.008 2.347 19.289 1.00 92.81 189 PHE A C 1
ATOM 1521 O O . PHE A 1 189 ? 16.213 1.565 20.223 1.00 92.81 189 PHE A O 1
ATOM 1528 N N . GLU A 1 190 ? 15.911 3.661 19.462 1.00 94.88 190 GLU A N 1
ATOM 1529 C CA . GLU A 1 190 ? 16.177 4.312 20.745 1.00 94.88 190 GLU A CA 1
ATOM 1530 C C . GLU A 1 190 ? 14.904 4.358 21.584 1.00 94.88 190 GLU A C 1
ATOM 1532 O O . GLU A 1 190 ? 14.869 3.901 22.730 1.00 94.88 190 GLU A O 1
ATOM 1537 N N . GLU A 1 191 ? 13.818 4.827 20.976 1.00 96.31 191 GLU A N 1
ATOM 1538 C CA . GLU A 1 191 ? 12.559 5.041 21.681 1.00 96.31 191 GLU A CA 1
ATOM 1539 C C . GLU A 1 191 ? 11.649 3.825 21.732 1.00 96.31 191 GLU A C 1
ATOM 1541 O O . GLU A 1 191 ? 10.728 3.793 22.558 1.00 96.31 191 GLU A O 1
ATOM 1546 N N . LYS A 1 192 ? 11.892 2.834 20.866 1.00 96.06 192 LYS A N 1
ATOM 1547 C CA . LYS A 1 192 ? 11.142 1.575 20.829 1.00 96.06 192 LYS A CA 1
ATOM 1548 C C . LYS A 1 192 ? 9.635 1.806 20.643 1.00 96.06 192 LYS A C 1
ATOM 1550 O O . LYS A 1 192 ? 8.825 1.101 21.248 1.00 96.06 192 LYS A O 1
ATOM 1555 N N . LEU A 1 193 ? 9.251 2.782 19.814 1.00 96.50 193 LEU A N 1
ATOM 1556 C CA . LEU A 1 193 ? 7.853 3.203 19.624 1.00 96.50 193 LEU A CA 1
ATOM 1557 C C . LEU A 1 193 ? 6.898 2.052 19.247 1.00 96.50 193 LEU A C 1
ATOM 1559 O O . LEU A 1 193 ? 5.824 1.990 19.849 1.00 96.50 193 LEU A O 1
ATOM 1563 N N . PRO A 1 194 ? 7.268 1.074 18.388 1.00 94.38 194 PRO A N 1
ATOM 1564 C CA . PRO A 1 194 ? 6.404 -0.082 18.122 1.00 94.38 194 PRO A CA 1
ATOM 1565 C C . PRO A 1 194 ? 6.047 -0.891 19.380 1.00 94.38 194 PRO A C 1
ATOM 1567 O O . PRO A 1 194 ? 4.916 -1.344 19.540 1.00 94.38 194 PRO A O 1
ATOM 1570 N N . TRP A 1 195 ? 6.985 -1.027 20.324 1.00 93.38 195 TRP A N 1
ATOM 1571 C CA . TRP A 1 195 ? 6.737 -1.718 21.592 1.00 93.38 195 TRP A CA 1
ATOM 1572 C C . TRP A 1 195 ? 5.840 -0.903 22.523 1.00 93.38 195 TRP A C 1
ATOM 1574 O O . TRP A 1 195 ? 5.034 -1.476 23.254 1.00 93.38 195 TRP A O 1
ATOM 1584 N N . LYS A 1 196 ? 5.936 0.431 22.480 1.00 95.56 196 LYS A N 1
ATOM 1585 C CA . LYS A 1 196 ? 5.013 1.301 23.218 1.00 95.56 196 LYS A CA 1
ATOM 1586 C C . LYS A 1 196 ? 3.588 1.182 22.678 1.00 95.56 196 LYS A C 1
ATOM 1588 O O . LYS A 1 196 ? 2.675 1.055 23.483 1.00 95.56 196 LYS A O 1
ATOM 1593 N N . ILE A 1 197 ? 3.400 1.110 21.357 1.00 95.12 197 ILE A N 1
ATOM 1594 C CA . ILE A 1 197 ? 2.083 0.836 20.751 1.00 95.12 197 ILE A CA 1
ATOM 1595 C C . ILE A 1 197 ? 1.532 -0.508 21.226 1.00 95.12 197 ILE A C 1
ATOM 1597 O O . ILE A 1 197 ? 0.371 -0.586 21.612 1.00 95.12 197 ILE A O 1
ATOM 1601 N N . LEU A 1 198 ? 2.351 -1.565 21.254 1.00 93.38 198 LEU A N 1
ATOM 1602 C CA . LEU A 1 198 ? 1.904 -2.862 21.772 1.00 93.38 198 LEU A CA 1
ATOM 1603 C C . LEU A 1 198 ? 1.437 -2.772 23.233 1.00 93.38 198 LEU A C 1
ATOM 1605 O O . LEU A 1 198 ? 0.424 -3.368 23.581 1.00 93.38 198 LEU A O 1
ATOM 1609 N N . ASN A 1 199 ? 2.106 -1.965 24.062 1.00 93.00 199 ASN A N 1
ATOM 1610 C CA . ASN A 1 199 ? 1.674 -1.708 25.440 1.00 93.00 199 ASN A CA 1
ATOM 1611 C C . ASN A 1 199 ? 0.387 -0.870 25.538 1.00 93.00 199 ASN A C 1
ATOM 1613 O O . ASN A 1 199 ? -0.249 -0.875 26.593 1.00 93.00 199 ASN A O 1
ATOM 1617 N N . LEU A 1 200 ? 0.014 -0.129 24.488 1.00 94.19 200 LEU A N 1
ATOM 1618 C CA . LEU A 1 200 ? -1.258 0.596 24.424 1.00 94.19 200 LEU A CA 1
ATOM 1619 C C . LEU A 1 200 ? -2.439 -0.317 24.096 1.00 94.19 200 LEU A C 1
ATOM 1621 O O . LEU A 1 200 ? -3.565 0.039 24.434 1.00 94.19 200 LEU A O 1
ATOM 1625 N N . GLN A 1 201 ? -2.210 -1.479 23.473 1.00 95.62 201 GLN A N 1
ATOM 1626 C CA . GLN A 1 201 ? -3.296 -2.368 23.064 1.00 95.62 201 GLN A CA 1
ATOM 1627 C C . GLN A 1 201 ? -4.176 -2.740 24.261 1.00 95.62 201 GLN A C 1
ATOM 1629 O O . GLN A 1 201 ? -3.696 -3.322 25.238 1.00 95.62 201 GLN A O 1
ATOM 1634 N N . GLY A 1 202 ? -5.455 -2.382 24.166 1.00 93.12 202 GLY A N 1
ATOM 1635 C CA . GLY A 1 202 ? -6.499 -2.648 25.146 1.00 93.12 202 GLY A CA 1
ATOM 1636 C C . GLY A 1 202 ? -6.639 -1.627 26.262 1.00 93.12 202 GLY A C 1
ATOM 1637 O O . GLY A 1 202 ? -7.614 -1.689 27.020 1.00 93.12 202 GLY A O 1
ATOM 1638 N N . LYS A 1 203 ? -5.731 -0.649 26.359 1.00 93.12 203 LYS A N 1
ATOM 1639 C CA . LYS A 1 203 ? -5.956 0.504 27.234 1.00 93.12 203 LYS A CA 1
ATOM 1640 C C . LYS A 1 203 ? -7.206 1.244 26.759 1.00 93.12 203 LYS A C 1
ATOM 1642 O O . LYS A 1 203 ? -7.439 1.380 25.563 1.00 93.12 203 LYS A O 1
ATOM 1647 N N . ASN A 1 204 ? -8.026 1.682 27.713 1.00 92.38 204 ASN A N 1
ATOM 1648 C CA . ASN A 1 204 ? -9.267 2.420 27.454 1.00 92.38 204 ASN A CA 1
ATOM 1649 C C . ASN A 1 204 ? -10.241 1.707 26.494 1.00 92.38 204 ASN A C 1
ATOM 1651 O O . ASN A 1 204 ? -10.995 2.374 25.799 1.00 92.38 204 ASN A O 1
ATOM 1655 N N . LYS A 1 205 ? -10.231 0.361 26.465 1.00 94.19 205 LYS A N 1
ATOM 1656 C CA . LYS A 1 205 ? -11.037 -0.450 25.531 1.00 94.19 205 LYS A CA 1
ATOM 1657 C C . LYS A 1 205 ? -10.754 -0.116 24.056 1.00 94.19 205 LYS A C 1
ATOM 1659 O O . LYS A 1 205 ? -11.651 -0.198 23.220 1.00 94.19 205 LYS A O 1
ATOM 1664 N N . THR A 1 206 ? -9.502 0.220 23.737 1.00 95.88 206 THR A N 1
ATOM 1665 C CA . THR A 1 206 ? -9.078 0.597 22.384 1.00 95.88 206 THR A CA 1
ATOM 1666 C C . THR A 1 206 ? -7.987 -0.330 21.852 1.00 95.88 206 THR A C 1
ATOM 1668 O O . THR A 1 206 ? -7.015 -0.634 22.547 1.00 95.88 206 THR A O 1
ATOM 1671 N N . LEU A 1 207 ? -8.125 -0.763 20.599 1.00 97.69 207 LEU A N 1
ATOM 1672 C CA . LEU A 1 207 ? -7.088 -1.465 19.840 1.00 97.69 207 LEU A CA 1
ATOM 1673 C C . LEU A 1 207 ? -6.628 -0.619 18.653 1.00 97.69 207 LEU A C 1
ATOM 1675 O O . LEU A 1 207 ? -7.436 0.034 18.001 1.00 97.69 207 LEU A O 1
ATOM 1679 N N . TYR A 1 208 ? -5.338 -0.678 18.337 1.00 98.00 208 TYR A N 1
ATOM 1680 C CA . TYR A 1 208 ? -4.735 0.023 17.201 1.00 98.00 208 TYR A CA 1
ATOM 1681 C C . TYR A 1 208 ? -4.270 -0.997 16.167 1.00 98.00 208 TYR A C 1
ATOM 1683 O O . TYR A 1 208 ? -3.422 -1.828 16.479 1.00 98.00 208 TYR A O 1
ATOM 1691 N N . VAL A 1 209 ? -4.816 -0.967 14.953 1.00 97.69 209 VAL A N 1
ATOM 1692 C CA . VAL A 1 209 ? -4.589 -2.030 13.947 1.00 97.69 209 VAL A CA 1
ATOM 1693 C C . VAL A 1 209 ? -4.295 -1.493 12.546 1.00 97.69 209 VAL A C 1
ATOM 1695 O O . VAL A 1 209 ? -4.214 -2.262 11.593 1.00 97.69 209 VAL A O 1
ATOM 1698 N N . HIS A 1 210 ? -4.165 -0.174 12.401 1.00 97.12 210 HIS A N 1
ATOM 1699 C CA . HIS A 1 210 ? -3.794 0.459 11.137 1.00 97.12 210 HIS A CA 1
ATOM 1700 C C . HIS A 1 210 ? -2.365 0.091 10.701 1.00 97.12 210 HIS A C 1
ATOM 1702 O O . HIS A 1 210 ? -1.547 -0.320 11.516 1.00 97.12 210 HIS A O 1
ATOM 1708 N N . GLY A 1 211 ? -2.032 0.313 9.424 1.00 94.00 211 GLY A N 1
ATOM 1709 C CA . GLY A 1 211 ? -0.723 -0.013 8.849 1.00 94.00 211 GLY A CA 1
ATOM 1710 C C . GLY A 1 211 ? 0.484 0.534 9.623 1.00 94.00 211 GLY A C 1
ATOM 1711 O O . GLY A 1 211 ? 1.520 -0.114 9.616 1.00 94.00 211 GLY A O 1
ATOM 1712 N N . PHE A 1 212 ? 0.342 1.645 10.362 1.00 95.06 212 PHE A N 1
ATOM 1713 C CA . PHE A 1 212 ? 1.421 2.223 11.184 1.00 95.06 212 PHE A CA 1
ATOM 1714 C C . PHE A 1 212 ? 1.898 1.317 12.332 1.00 95.06 212 PHE A C 1
ATOM 1716 O O . PHE A 1 212 ? 2.983 1.518 12.880 1.00 95.06 212 PHE A O 1
ATOM 1723 N N . THR A 1 213 ? 1.079 0.350 12.753 1.00 95.81 213 THR A N 1
ATOM 1724 C CA . THR A 1 213 ? 1.430 -0.576 13.838 1.00 95.81 213 THR A CA 1
ATOM 1725 C C . THR A 1 213 ? 2.280 -1.751 13.356 1.00 95.81 213 THR A C 1
ATOM 1727 O O . THR A 1 213 ? 2.815 -2.505 14.173 1.00 95.81 213 THR A O 1
ATOM 1730 N N . CYS A 1 214 ? 2.415 -1.908 12.040 1.00 94.25 214 CYS A N 1
ATOM 1731 C CA . CYS A 1 214 ? 3.161 -2.969 11.386 1.00 94.25 214 CYS A CA 1
ATOM 1732 C C . CYS A 1 214 ? 3.858 -2.429 10.124 1.00 94.25 214 CYS A C 1
ATOM 1734 O O . CYS A 1 214 ? 4.130 -1.238 10.008 1.00 94.25 214 CYS A O 1
ATOM 1736 N N . PHE A 1 215 ? 4.224 -3.310 9.196 1.00 91.25 215 PHE A N 1
ATOM 1737 C CA . PHE A 1 215 ? 4.637 -2.886 7.863 1.00 91.25 215 PHE A CA 1
ATOM 1738 C C . PHE A 1 215 ? 3.381 -2.701 7.009 1.00 91.25 215 PHE A C 1
ATOM 1740 O O . PHE A 1 215 ? 2.577 -3.625 6.927 1.00 91.25 215 PHE A O 1
ATOM 1747 N N . GLU A 1 216 ? 3.195 -1.549 6.361 1.00 91.44 216 GLU A N 1
ATOM 1748 C CA . GLU A 1 216 ? 1.954 -1.255 5.631 1.00 91.44 216 GLU A CA 1
ATOM 1749 C C . GLU A 1 216 ? 1.807 -2.090 4.341 1.00 91.44 216 GLU A C 1
ATOM 1751 O O . GLU A 1 216 ? 2.081 -1.656 3.224 1.00 91.44 216 GLU A O 1
ATOM 1756 N N . SER A 1 217 ? 1.357 -3.331 4.507 1.00 93.12 217 SER A N 1
ATOM 1757 C CA . SER A 1 217 ? 0.986 -4.263 3.445 1.00 93.12 217 SER A CA 1
ATOM 1758 C C . SER A 1 217 ? -0.193 -5.112 3.908 1.00 93.12 217 SER A C 1
ATOM 1760 O O . SER A 1 217 ? -0.350 -5.355 5.105 1.00 93.12 217 SER A O 1
ATOM 1762 N N . VAL A 1 218 ? -0.990 -5.611 2.962 1.00 93.81 218 VAL A N 1
ATOM 1763 C CA . VAL A 1 218 ? -2.178 -6.430 3.258 1.00 93.81 218 VAL A CA 1
ATOM 1764 C C . VAL A 1 218 ? -1.818 -7.641 4.130 1.00 93.81 218 VAL A C 1
ATOM 1766 O O . VAL A 1 218 ? -2.498 -7.902 5.121 1.00 93.81 218 VAL A O 1
ATOM 1769 N N . LEU A 1 219 ? -0.706 -8.317 3.817 1.00 94.25 219 LEU A N 1
ATOM 1770 C CA . LEU A 1 219 ? -0.215 -9.457 4.591 1.00 94.25 219 LEU A CA 1
ATOM 1771 C C . LEU A 1 219 ? 0.093 -9.095 6.046 1.00 94.25 219 LEU A C 1
ATOM 1773 O O . LEU A 1 219 ? -0.387 -9.740 6.971 1.00 94.25 219 LEU A O 1
ATOM 1777 N N . HIS A 1 220 ? 0.870 -8.040 6.265 1.00 95.12 220 HIS A N 1
ATOM 1778 C CA . HIS A 1 220 ? 1.266 -7.671 7.620 1.00 95.12 220 HIS A CA 1
ATOM 1779 C C . HIS A 1 220 ? 0.092 -7.119 8.435 1.00 95.12 220 HIS A C 1
ATOM 1781 O O . HIS A 1 220 ? 0.066 -7.333 9.641 1.00 95.12 220 HIS A O 1
ATOM 1787 N N . CYS A 1 221 ? -0.912 -6.495 7.810 1.00 96.38 221 CYS A N 1
ATOM 1788 C CA . CYS A 1 221 ? -2.165 -6.165 8.493 1.00 96.38 221 CYS A CA 1
ATOM 1789 C C . CYS A 1 221 ? -2.903 -7.434 8.964 1.00 96.38 221 CYS A C 1
ATOM 1791 O O . CYS A 1 221 ? -3.398 -7.470 10.092 1.00 96.38 221 CYS A O 1
ATOM 1793 N N . TRP A 1 222 ? -2.952 -8.489 8.136 1.00 95.94 222 TRP A N 1
ATOM 1794 C CA . TRP A 1 222 ? -3.541 -9.786 8.504 1.00 95.94 222 TRP A CA 1
ATOM 1795 C C . TRP A 1 222 ? -2.803 -10.449 9.669 1.00 95.94 222 TRP A C 1
ATOM 1797 O O . TRP A 1 222 ? -3.442 -10.906 10.623 1.00 95.94 222 TRP A O 1
ATOM 1807 N N . ASP A 1 223 ? -1.473 -10.474 9.604 1.00 94.94 223 ASP A N 1
ATOM 1808 C CA . ASP A 1 223 ? -0.613 -11.098 10.613 1.00 94.94 223 ASP A CA 1
ATOM 1809 C C . ASP A 1 223 ? -0.561 -10.276 11.910 1.00 94.94 223 ASP A C 1
ATOM 1811 O O . ASP A 1 223 ? -0.513 -10.834 13.005 1.00 94.94 223 ASP A O 1
ATOM 1815 N N . TYR A 1 224 ? -0.614 -8.945 11.825 1.00 96.19 224 TYR A N 1
ATOM 1816 C CA . TYR A 1 224 ? -0.675 -8.084 13.005 1.00 96.19 224 TYR A CA 1
ATOM 1817 C C . TYR A 1 224 ? -2.004 -8.245 13.746 1.00 96.19 224 TYR A C 1
ATOM 1819 O O . TYR A 1 224 ? -2.019 -8.296 14.974 1.00 96.19 224 TYR A O 1
ATOM 1827 N N . ALA A 1 225 ? -3.116 -8.386 13.021 1.00 95.44 225 ALA A N 1
ATOM 1828 C CA . ALA A 1 225 ? -4.407 -8.685 13.631 1.00 95.44 225 ALA A CA 1
ATOM 1829 C C . ALA A 1 225 ? -4.372 -10.010 14.419 1.00 95.44 225 ALA A C 1
ATOM 1831 O O . ALA A 1 225 ? -4.887 -10.074 15.533 1.00 95.44 225 ALA A O 1
ATOM 1832 N N . GLU A 1 226 ? -3.708 -11.037 13.879 1.00 93.38 226 GLU A N 1
ATOM 1833 C CA . GLU A 1 226 ? -3.467 -12.311 14.573 1.00 93.38 226 GLU A CA 1
ATOM 1834 C C . GLU A 1 226 ? -2.598 -12.130 15.822 1.00 93.38 226 GLU A C 1
ATOM 1836 O O . GLU A 1 226 ? -2.932 -12.632 16.896 1.00 93.38 226 GLU A O 1
ATOM 1841 N N . LEU A 1 227 ? -1.499 -11.376 15.698 1.00 93.12 227 LEU A N 1
ATOM 1842 C CA . LEU A 1 227 ? -0.615 -11.047 16.813 1.00 93.12 227 LEU A CA 1
ATOM 1843 C C . LEU A 1 227 ? -1.400 -10.403 17.964 1.00 93.12 227 LEU A C 1
ATOM 1845 O O . LEU A 1 227 ? -1.287 -10.849 19.105 1.00 93.12 227 LEU A O 1
ATOM 1849 N N . VAL A 1 228 ? -2.188 -9.368 17.665 1.00 93.50 228 VAL A N 1
ATOM 1850 C CA . VAL A 1 228 ? -2.958 -8.621 18.666 1.00 93.50 228 VAL A CA 1
ATOM 1851 C C . VAL A 1 228 ? -3.988 -9.519 19.342 1.00 93.50 228 VAL A C 1
ATOM 1853 O O . VAL A 1 228 ? -4.025 -9.552 20.566 1.00 93.50 228 VAL A O 1
ATOM 1856 N N . LEU A 1 229 ? -4.783 -10.273 18.581 1.00 91.88 229 LEU A N 1
ATOM 1857 C CA . LEU A 1 229 ? -5.881 -11.063 19.147 1.00 91.88 229 LEU A CA 1
ATOM 1858 C C . LEU A 1 229 ? -5.406 -12.267 19.971 1.00 91.88 229 LEU A C 1
ATOM 1860 O O . LEU A 1 229 ? -6.037 -12.587 20.973 1.00 91.88 229 LEU A O 1
ATOM 1864 N N . ASN A 1 230 ? -4.307 -12.917 19.576 1.00 88.56 230 ASN A N 1
ATOM 1865 C CA . ASN A 1 230 ? -3.932 -14.220 20.141 1.00 88.56 230 ASN A CA 1
ATOM 1866 C C . ASN A 1 230 ? -2.636 -14.217 20.960 1.00 88.56 230 ASN A C 1
ATOM 1868 O O . ASN A 1 230 ? -2.356 -15.190 21.660 1.00 88.56 230 ASN A O 1
ATOM 1872 N N . PHE A 1 231 ? -1.820 -13.160 20.880 1.00 86.69 231 PHE A N 1
ATOM 1873 C CA . PHE A 1 231 ? -0.480 -13.164 21.482 1.00 86.69 231 PHE A CA 1
ATOM 1874 C C . PHE A 1 231 ? -0.154 -11.923 22.319 1.00 86.69 231 PHE A C 1
ATOM 1876 O O . PHE A 1 231 ? 0.851 -11.922 23.034 1.00 86.69 231 PHE A O 1
ATOM 1883 N N . VAL A 1 232 ? -0.977 -10.874 22.274 1.00 87.00 232 VAL A N 1
ATOM 1884 C CA . VAL A 1 232 ? -0.795 -9.674 23.099 1.00 87.00 232 VAL A CA 1
ATOM 1885 C C . VAL A 1 232 ? -1.744 -9.745 24.295 1.00 87.00 232 VAL A C 1
ATOM 1887 O O . VAL A 1 232 ? -2.912 -9.394 24.201 1.00 87.00 232 VAL A O 1
ATOM 1890 N N . GLY A 1 233 ? -1.238 -10.156 25.461 1.00 82.75 233 GLY A N 1
ATOM 1891 C CA . GLY A 1 233 ? -2.079 -10.347 26.655 1.00 82.75 233 GLY A CA 1
ATOM 1892 C C . GLY A 1 233 ? -2.792 -9.080 27.158 1.00 82.75 233 GLY A C 1
ATOM 1893 O O . GLY A 1 233 ? -3.820 -9.172 27.826 1.00 82.75 233 GLY A O 1
ATOM 1894 N N . SER A 1 234 ? -2.293 -7.878 26.842 1.00 83.69 234 SER A N 1
ATOM 1895 C CA . SER A 1 234 ? -3.024 -6.634 27.132 1.00 83.69 234 SER A CA 1
ATOM 1896 C C . SER A 1 234 ? -4.222 -6.416 26.202 1.00 83.69 234 SER A C 1
ATOM 1898 O O . SER A 1 234 ? -5.177 -5.767 26.617 1.00 83.69 234 SER A O 1
ATOM 1900 N N . ALA A 1 235 ? -4.197 -6.999 25.000 1.00 77.56 235 ALA A N 1
ATOM 1901 C CA . ALA A 1 235 ? -5.262 -6.945 24.005 1.00 77.56 235 ALA A CA 1
ATOM 1902 C C . ALA A 1 235 ? -6.350 -8.013 24.208 1.00 77.56 235 ALA A C 1
ATOM 1904 O O . ALA A 1 235 ? -7.454 -7.834 23.710 1.00 77.56 235 ALA A O 1
ATOM 1905 N N . GLU A 1 236 ? -6.091 -9.068 24.988 1.00 73.31 236 GLU A N 1
ATOM 1906 C CA . GLU A 1 236 ? -7.123 -10.041 25.385 1.00 73.31 236 GLU A CA 1
ATOM 1907 C C . GLU A 1 236 ? -8.135 -9.424 26.366 1.00 73.31 236 GLU A C 1
ATOM 1909 O O . GLU A 1 236 ? -9.341 -9.606 26.238 1.00 73.31 236 GLU A O 1
ATOM 1914 N N . LYS A 1 237 ? -7.653 -8.618 27.321 1.00 74.31 237 LYS A N 1
ATOM 1915 C CA . LYS A 1 237 ? -8.483 -7.945 28.337 1.00 74.31 237 LYS A CA 1
ATOM 1916 C C . LYS A 1 237 ? -9.629 -7.065 27.802 1.00 74.31 237 LYS A C 1
ATOM 1918 O O . LYS A 1 237 ? -10.681 -7.078 28.435 1.00 74.31 237 LYS A O 1
ATOM 1923 N N . PRO A 1 238 ? -9.458 -6.253 26.741 1.00 78.56 238 PRO A N 1
ATOM 1924 C CA . PRO A 1 238 ? -10.524 -5.415 26.187 1.00 78.56 238 PRO A CA 1
ATOM 1925 C C . PRO A 1 238 ? -11.510 -6.169 25.284 1.00 78.56 238 PRO A C 1
ATOM 1927 O O . PRO A 1 238 ? -12.505 -5.565 24.891 1.00 78.56 238 PRO A O 1
ATOM 1930 N N . LEU A 1 239 ? -11.249 -7.425 24.893 1.00 89.50 239 LEU A N 1
ATOM 1931 C CA . LEU A 1 239 ? -12.191 -8.158 24.049 1.00 89.50 239 LEU A CA 1
ATOM 1932 C C . LEU A 1 239 ? -13.498 -8.377 24.827 1.00 89.50 239 LEU A C 1
ATOM 1934 O O . LEU A 1 239 ? -13.457 -8.911 25.940 1.00 89.50 239 LEU A O 1
ATOM 1938 N N . PRO A 1 240 ? -14.663 -7.977 24.283 1.00 92.31 240 PRO A N 1
ATOM 1939 C CA . PRO A 1 240 ? -15.916 -8.144 25.000 1.00 92.31 240 PRO A CA 1
ATOM 1940 C C . PRO A 1 240 ? -16.209 -9.622 25.258 1.00 92.31 240 PRO A C 1
ATOM 1942 O O . PRO A 1 240 ? -16.050 -10.455 24.364 1.00 92.31 240 PRO A O 1
ATOM 1945 N N . THR A 1 241 ? -16.674 -9.950 26.465 1.00 91.12 241 THR A N 1
ATOM 1946 C CA . THR A 1 241 ? -17.064 -11.327 26.811 1.00 91.12 241 THR A CA 1
ATOM 1947 C C . THR A 1 241 ? -18.331 -11.759 26.075 1.00 91.12 241 THR A C 1
ATOM 1949 O O . THR A 1 241 ? -18.460 -12.916 25.686 1.00 91.12 241 THR A O 1
ATOM 1952 N N . GLU A 1 242 ? -19.257 -10.823 25.859 1.00 94.81 242 GLU A N 1
ATOM 1953 C CA . GLU A 1 242 ? -20.508 -11.059 25.142 1.00 94.81 242 GLU A CA 1
ATOM 1954 C C . GLU A 1 242 ? -20.318 -10.882 23.629 1.00 94.81 242 GLU A C 1
ATOM 1956 O O . GLU A 1 242 ? -19.926 -9.817 23.152 1.00 94.81 242 GLU A O 1
ATOM 1961 N N . LEU A 1 243 ? -20.662 -11.906 22.842 1.00 96.56 243 LEU A N 1
ATOM 1962 C CA . LEU A 1 243 ? -20.475 -11.911 21.381 1.00 96.56 243 LEU A CA 1
ATOM 1963 C C . LEU A 1 243 ? -21.364 -10.902 20.624 1.00 96.56 243 LEU A C 1
ATOM 1965 O O . LEU A 1 243 ? -21.154 -10.646 19.437 1.00 96.56 243 LEU A O 1
ATOM 1969 N N . ASN A 1 244 ? -22.379 -10.337 21.273 1.00 97.31 244 ASN A N 1
ATOM 1970 C CA . ASN A 1 244 ? -23.241 -9.289 20.716 1.00 97.31 244 ASN A CA 1
ATOM 1971 C C . ASN A 1 244 ? -22.899 -7.882 21.240 1.00 97.31 244 ASN A C 1
ATOM 1973 O O . ASN A 1 244 ? -23.588 -6.920 20.880 1.00 97.31 244 ASN A O 1
ATOM 1977 N N . ALA A 1 245 ? -21.865 -7.754 22.077 1.00 96.56 245 ALA A N 1
ATOM 1978 C CA . ALA A 1 245 ? -21.398 -6.464 22.556 1.00 96.56 245 ALA A CA 1
ATOM 1979 C C . ALA A 1 245 ? -21.020 -5.564 21.365 1.00 96.56 245 ALA A C 1
ATOM 1981 O O . ALA A 1 245 ? -20.415 -6.057 20.408 1.00 96.56 245 ALA A O 1
ATOM 1982 N N . PRO A 1 246 ? -21.367 -4.263 21.385 1.00 97.19 246 PRO A N 1
ATOM 1983 C CA . PRO A 1 246 ? -21.051 -3.382 20.271 1.00 97.19 246 PRO A CA 1
ATOM 1984 C C . PRO A 1 246 ? -19.539 -3.183 20.141 1.00 97.19 246 PRO A C 1
ATOM 1986 O O . PRO A 1 246 ? -18.886 -2.728 21.082 1.00 97.19 246 PRO A O 1
ATOM 1989 N N . ILE A 1 247 ? -19.005 -3.474 18.958 1.00 98.19 247 ILE A N 1
ATOM 1990 C CA . ILE A 1 247 ? -17.628 -3.181 18.556 1.00 98.19 247 ILE A CA 1
ATOM 1991 C C . ILE A 1 247 ? -17.682 -2.166 17.419 1.00 98.19 247 ILE A C 1
ATOM 1993 O O . ILE A 1 247 ? -18.415 -2.361 16.447 1.00 98.19 247 ILE A O 1
ATOM 1997 N N . VAL A 1 248 ? -16.902 -1.093 17.528 1.00 98.31 248 VAL A N 1
ATOM 1998 C CA . VAL A 1 248 ? -16.793 -0.077 16.475 1.00 98.31 248 VAL A CA 1
ATOM 1999 C C . VAL A 1 248 ? -15.367 -0.034 15.944 1.00 98.31 248 VAL A C 1
ATOM 2001 O O . VAL A 1 248 ? -14.412 0.014 16.716 1.00 98.31 248 VAL A O 1
ATOM 2004 N N . ILE A 1 249 ? -15.226 -0.036 14.622 1.00 98.62 249 ILE A N 1
ATOM 2005 C CA . ILE A 1 249 ? -13.954 0.073 13.908 1.00 98.62 249 ILE A CA 1
ATOM 2006 C C . ILE A 1 249 ? -13.938 1.392 13.135 1.00 98.62 249 ILE A C 1
ATOM 2008 O O . ILE A 1 249 ? -14.822 1.637 12.318 1.00 98.62 249 ILE A O 1
ATOM 2012 N N . LEU A 1 250 ? -12.932 2.234 13.367 1.00 97.94 250 LEU A N 1
ATOM 2013 C CA . LEU A 1 250 ? -12.720 3.473 12.621 1.00 97.94 250 LEU A CA 1
ATOM 2014 C C . LEU A 1 250 ? -11.761 3.215 11.455 1.00 97.94 250 LEU A C 1
ATOM 2016 O O . LEU A 1 250 ? -10.582 2.925 11.668 1.00 97.94 250 LEU A O 1
ATOM 2020 N N . GLY A 1 251 ? -12.271 3.342 10.233 1.00 97.75 251 GLY A N 1
ATOM 2021 C CA . GLY A 1 251 ? -11.564 3.117 8.976 1.00 97.75 251 GLY A CA 1
ATOM 2022 C C . GLY A 1 251 ? -11.940 1.792 8.311 1.00 97.75 251 GLY A C 1
ATOM 2023 O O . GLY A 1 251 ? -11.664 0.713 8.838 1.00 97.75 251 GLY A O 1
ATOM 2024 N N . ALA A 1 252 ? -12.485 1.870 7.097 1.00 97.62 252 ALA A N 1
ATOM 2025 C CA . ALA A 1 252 ? -12.769 0.731 6.219 1.00 97.62 252 ALA A CA 1
ATOM 2026 C C . ALA A 1 252 ? -11.631 0.468 5.215 1.00 97.62 252 ALA A C 1
ATOM 2028 O O . ALA A 1 252 ? -11.850 -0.058 4.121 1.00 97.62 252 ALA A O 1
ATOM 2029 N N . GLY A 1 253 ? -10.397 0.826 5.580 1.00 96.56 253 GLY A N 1
ATOM 2030 C CA . GLY A 1 253 ? -9.196 0.371 4.885 1.00 96.56 253 GLY A CA 1
ATOM 2031 C C . GLY A 1 253 ? -8.971 -1.135 5.046 1.00 96.56 253 GLY A C 1
ATOM 2032 O O . GLY A 1 253 ? -9.666 -1.811 5.805 1.00 96.56 253 GLY A O 1
ATOM 2033 N N . VAL A 1 254 ? -7.957 -1.667 4.358 1.00 95.75 254 VAL A N 1
ATOM 2034 C CA . VAL A 1 254 ? -7.614 -3.099 4.414 1.00 95.75 254 VAL A CA 1
ATOM 2035 C C . VAL A 1 254 ? -7.458 -3.602 5.854 1.00 95.75 254 VAL A C 1
ATOM 2037 O O . VAL A 1 254 ? -8.032 -4.629 6.199 1.00 95.75 254 VAL A O 1
ATOM 2040 N N . SER A 1 255 ? -6.739 -2.874 6.713 1.00 97.56 255 SER A N 1
ATOM 2041 C CA . SER A 1 255 ? -6.571 -3.228 8.130 1.00 97.56 255 SER A CA 1
ATOM 2042 C C . SER A 1 255 ? -7.903 -3.398 8.862 1.00 97.56 255 SER A C 1
ATOM 2044 O O . SER A 1 255 ? -8.089 -4.390 9.561 1.00 97.56 255 SER A O 1
ATOM 2046 N N . GLY A 1 256 ? -8.841 -2.465 8.680 1.00 98.38 256 GLY A N 1
ATOM 2047 C CA . GLY A 1 256 ? -10.145 -2.497 9.344 1.00 98.38 256 GLY A CA 1
ATOM 2048 C C . GLY A 1 256 ? -11.018 -3.649 8.856 1.00 98.38 256 GLY A C 1
ATOM 2049 O O . GLY A 1 256 ? -11.571 -4.387 9.669 1.00 98.38 256 GLY A O 1
ATOM 2050 N N . LEU A 1 257 ? -11.076 -3.864 7.537 1.00 98.00 257 LEU A N 1
ATOM 2051 C CA . LEU A 1 257 ? -11.837 -4.962 6.927 1.00 98.00 257 LEU A CA 1
ATOM 2052 C C . LEU A 1 257 ? -11.299 -6.340 7.346 1.00 98.00 257 LEU A C 1
ATOM 2054 O O . LEU A 1 257 ? -12.068 -7.244 7.687 1.00 98.00 257 LEU A O 1
ATOM 2058 N N . LEU A 1 258 ? -9.975 -6.501 7.365 1.00 97.38 258 LEU A N 1
ATOM 2059 C CA . LEU A 1 258 ? -9.329 -7.739 7.798 1.00 97.38 258 LEU A CA 1
ATOM 2060 C C . LEU A 1 258 ? -9.520 -7.990 9.298 1.00 97.38 258 LEU A C 1
ATOM 2062 O O . LEU A 1 258 ? -9.829 -9.115 9.697 1.00 97.38 258 LEU A O 1
ATOM 2066 N N . PHE A 1 259 ? -9.407 -6.952 10.132 1.00 98.06 259 PHE A N 1
ATOM 2067 C CA . PHE A 1 259 ? -9.647 -7.079 11.569 1.00 98.06 259 PHE A CA 1
ATOM 2068 C C . PHE A 1 259 ? -11.110 -7.437 11.869 1.00 98.06 259 PHE A C 1
ATOM 2070 O O . PHE A 1 259 ? -11.374 -8.359 12.643 1.00 98.06 259 PHE A O 1
ATOM 2077 N N . ALA A 1 260 ? -12.065 -6.794 11.186 1.00 98.25 260 ALA A N 1
ATOM 2078 C CA . ALA A 1 260 ? -13.488 -7.129 11.264 1.00 98.25 260 ALA A CA 1
ATOM 2079 C C . ALA A 1 260 ? -13.757 -8.593 10.890 1.00 98.25 260 ALA A C 1
ATOM 2081 O O . ALA A 1 260 ? -14.541 -9.276 11.550 1.00 98.25 260 ALA A O 1
ATOM 2082 N N . THR A 1 261 ? -13.075 -9.094 9.856 1.00 97.44 261 THR A N 1
ATOM 2083 C CA . THR A 1 261 ? -13.180 -10.492 9.419 1.00 97.44 261 THR A CA 1
ATOM 2084 C C . THR A 1 261 ? -12.728 -11.452 10.518 1.00 97.44 261 THR A C 1
ATOM 2086 O O . THR A 1 261 ? -13.431 -12.425 10.799 1.00 97.44 261 THR A O 1
ATOM 2089 N N . ARG A 1 262 ? -11.610 -11.169 11.203 1.00 96.38 262 ARG A N 1
ATOM 2090 C CA . ARG A 1 262 ? -11.162 -11.982 12.346 1.00 96.38 262 ARG A CA 1
ATOM 2091 C C . ARG A 1 262 ? -12.154 -11.936 13.507 1.00 96.38 262 ARG A C 1
ATOM 2093 O O . ARG A 1 262 ? -12.526 -12.993 14.007 1.00 96.38 262 ARG A O 1
ATOM 2100 N N . LEU A 1 263 ? -12.646 -10.756 13.886 1.00 97.06 263 LEU A N 1
ATOM 2101 C CA . LEU A 1 263 ? -13.660 -10.629 14.942 1.00 97.06 263 LEU A CA 1
ATOM 2102 C C . LEU A 1 263 ? -14.934 -11.420 14.609 1.00 97.06 263 LEU A C 1
ATOM 2104 O O . LEU A 1 263 ? -15.447 -12.159 15.448 1.00 97.06 263 LEU A O 1
ATOM 2108 N N . LYS A 1 264 ? -15.413 -11.346 13.364 1.00 97.25 264 LYS A N 1
ATOM 2109 C CA . LYS A 1 264 ? -16.569 -12.131 12.912 1.00 97.25 264 LYS A CA 1
ATOM 2110 C C . LYS A 1 264 ? -16.308 -13.638 13.006 1.00 97.25 264 LYS A C 1
ATOM 2112 O O . LYS A 1 264 ? -17.191 -14.384 13.421 1.00 97.25 264 LYS A O 1
ATOM 2117 N N . ARG A 1 265 ? -15.096 -14.094 12.668 1.00 95.69 265 ARG A N 1
ATOM 2118 C CA . ARG A 1 265 ? -14.676 -15.502 12.810 1.00 95.69 265 ARG A CA 1
ATOM 2119 C C . ARG A 1 265 ? -14.536 -15.948 14.270 1.00 95.69 265 ARG A C 1
ATOM 2121 O O . ARG A 1 265 ? -14.739 -17.125 14.546 1.00 95.69 265 ARG A O 1
ATOM 2128 N N . LEU A 1 266 ? -14.267 -15.026 15.197 1.00 95.06 266 LEU A N 1
ATOM 2129 C CA . LEU A 1 266 ? -14.336 -15.265 16.647 1.00 95.06 266 LEU A CA 1
ATOM 2130 C C . LEU A 1 266 ? -15.780 -15.325 17.184 1.00 95.06 266 LEU A C 1
ATOM 2132 O O . LEU A 1 266 ? -15.984 -15.633 18.354 1.00 95.06 266 LEU A O 1
ATOM 2136 N N . GLY A 1 267 ? -16.787 -15.067 16.343 1.00 97.38 267 GLY A N 1
ATOM 2137 C CA . GLY A 1 267 ? -18.204 -15.168 16.692 1.00 97.38 267 GLY A CA 1
ATOM 2138 C C . GLY A 1 267 ? -18.866 -13.843 17.065 1.00 97.38 267 GLY A C 1
ATOM 2139 O O . GLY A 1 267 ? -20.058 -13.845 17.367 1.00 97.38 267 GLY A O 1
ATOM 2140 N N . TYR A 1 268 ? -18.147 -12.716 17.020 1.00 98.06 268 TYR A N 1
ATOM 2141 C CA . TYR A 1 268 ? -18.750 -11.408 17.270 1.00 98.06 268 TYR A CA 1
ATOM 2142 C C . TYR A 1 268 ? -19.767 -11.047 16.180 1.00 98.06 268 TYR A C 1
ATOM 2144 O O . TYR A 1 268 ? -19.512 -11.195 14.983 1.00 98.06 268 TYR A O 1
ATOM 2152 N N . THR A 1 269 ? -20.930 -10.555 16.602 1.00 98.00 269 THR A N 1
ATOM 2153 C CA . THR A 1 269 ? -22.098 -10.328 15.731 1.00 98.00 269 THR A CA 1
ATOM 2154 C C . THR A 1 269 ? -22.482 -8.859 15.574 1.00 98.00 269 THR A C 1
ATOM 2156 O O . THR A 1 269 ? -23.206 -8.522 14.641 1.00 98.00 269 THR A O 1
ATOM 2159 N N . ASN A 1 270 ? -21.986 -7.980 16.447 1.00 98.06 270 ASN A N 1
ATOM 2160 C CA . ASN A 1 270 ? -22.325 -6.558 16.475 1.00 98.06 270 ASN A CA 1
ATOM 2161 C C . ASN A 1 270 ? -21.084 -5.700 16.195 1.00 98.06 270 ASN A C 1
ATOM 2163 O O . ASN A 1 270 ? -20.548 -5.038 17.082 1.00 98.06 270 ASN A O 1
ATOM 2167 N N . ILE A 1 271 ? -20.602 -5.774 14.954 1.00 98.44 271 ILE A N 1
ATOM 2168 C CA . ILE A 1 271 ? -19.427 -5.041 14.477 1.00 98.44 271 ILE A CA 1
ATOM 2169 C C . ILE A 1 271 ? -19.904 -3.957 13.511 1.00 98.44 271 ILE A C 1
ATOM 2171 O O . ILE A 1 271 ? -20.521 -4.263 12.491 1.00 98.44 271 ILE A O 1
ATOM 2175 N N . GLU A 1 272 ? -19.589 -2.704 13.814 1.00 97.62 272 GLU A N 1
ATOM 2176 C CA . GLU A 1 272 ? -19.819 -1.562 12.931 1.00 97.62 272 GLU A CA 1
ATOM 2177 C C . GLU A 1 272 ? -18.480 -0.991 12.460 1.00 97.62 272 GLU A C 1
ATOM 2179 O O . GLU A 1 272 ? -17.559 -0.820 13.257 1.00 97.62 272 GLU A O 1
ATOM 2184 N N . ILE A 1 273 ? -18.371 -0.688 11.166 1.00 98.12 273 ILE A N 1
ATOM 2185 C CA . ILE A 1 273 ? -17.206 -0.013 10.589 1.00 98.12 273 ILE A CA 1
ATOM 2186 C C . ILE A 1 273 ? -17.647 1.378 10.146 1.00 98.12 273 ILE A C 1
ATOM 2188 O O . ILE A 1 273 ? -18.587 1.504 9.362 1.00 98.12 273 ILE A O 1
ATOM 2192 N N . LEU A 1 274 ? -16.962 2.404 10.640 1.00 96.69 274 LEU A N 1
ATOM 2193 C CA . LEU A 1 274 ? -17.185 3.799 10.284 1.00 96.69 274 LEU A CA 1
ATOM 2194 C C . LEU A 1 274 ? -16.055 4.265 9.368 1.00 96.69 274 LEU A C 1
ATOM 2196 O O . LEU A 1 274 ? -14.883 4.203 9.734 1.00 96.69 274 LEU A O 1
ATOM 2200 N N . GLU A 1 275 ? -16.411 4.732 8.179 1.00 96.00 275 GLU A N 1
ATOM 2201 C CA . GLU A 1 275 ? -15.487 5.227 7.160 1.00 96.00 275 GLU A CA 1
ATOM 2202 C C . GLU A 1 275 ? -15.864 6.664 6.812 1.00 96.00 275 GLU A C 1
ATOM 2204 O O . GLU A 1 275 ? -17.041 6.971 6.636 1.00 96.00 275 GLU A O 1
ATOM 2209 N N . SER A 1 276 ? -14.871 7.552 6.765 1.00 92.81 276 SER A N 1
ATOM 2210 C CA . SER A 1 276 ? -15.106 8.974 6.505 1.00 92.81 276 SER A CA 1
ATOM 2211 C C . SER A 1 276 ? -15.255 9.287 5.018 1.00 92.81 276 SER A C 1
ATOM 2213 O O . SER A 1 276 ? -15.736 10.363 4.667 1.00 92.81 276 SER A O 1
ATOM 2215 N N . THR A 1 277 ? -14.836 8.371 4.145 1.00 91.38 277 THR A N 1
ATOM 2216 C CA . THR A 1 277 ? -14.966 8.496 2.693 1.00 91.38 277 THR A CA 1
ATOM 2217 C C . THR A 1 277 ? -16.174 7.727 2.148 1.00 91.38 277 THR A C 1
ATOM 2219 O O . THR A 1 277 ? -16.816 6.939 2.836 1.00 91.38 277 THR A O 1
ATOM 2222 N N . ASP A 1 278 ? -16.490 7.939 0.872 1.00 91.25 278 ASP A N 1
ATOM 2223 C CA . ASP A 1 278 ? -17.566 7.251 0.147 1.00 91.25 278 ASP A CA 1
ATOM 2224 C C . ASP A 1 278 ? -17.163 5.853 -0.361 1.00 91.25 278 ASP A C 1
ATOM 2226 O O . ASP A 1 278 ? -17.888 5.225 -1.139 1.00 91.25 278 ASP A O 1
ATOM 2230 N N . ARG A 1 279 ? -15.996 5.353 0.059 1.00 92.81 279 ARG A N 1
ATOM 2231 C CA . ARG A 1 279 ? -15.399 4.111 -0.431 1.00 92.81 279 ARG A CA 1
ATOM 2232 C C . ARG A 1 279 ? -14.701 3.344 0.682 1.00 92.81 279 ARG A C 1
ATOM 2234 O O . ARG A 1 279 ? -14.151 3.912 1.612 1.00 92.81 279 ARG A O 1
ATOM 2241 N N . TYR A 1 280 ? -14.637 2.032 0.524 1.00 94.31 280 TYR A N 1
ATOM 2242 C CA . TYR A 1 280 ? -13.844 1.153 1.380 1.00 94.31 280 TYR A CA 1
ATOM 2243 C C . TYR A 1 280 ? -12.506 0.797 0.700 1.00 94.31 280 TYR A C 1
ATOM 2245 O O . TYR A 1 280 ? -12.156 1.350 -0.347 1.00 94.31 280 TYR A O 1
ATOM 2253 N N . CYS A 1 281 ? -11.731 -0.102 1.313 1.00 92.94 281 CYS A N 1
ATOM 2254 C CA . CYS A 1 281 ? -10.417 -0.588 0.865 1.00 92.94 281 CYS A CA 1
ATOM 2255 C C . CYS A 1 281 ? -9.248 0.410 0.972 1.00 92.94 281 CYS A C 1
ATOM 2257 O O . CYS A 1 281 ? -8.100 0.031 0.736 1.00 92.94 281 CYS A O 1
ATOM 2259 N N . GLY A 1 282 ? -9.473 1.649 1.423 1.00 92.75 282 GLY A N 1
ATOM 2260 C CA . GLY A 1 282 ? -8.395 2.575 1.792 1.00 92.75 282 GLY A CA 1
ATOM 2261 C C . GLY A 1 282 ? -7.409 2.826 0.646 1.00 92.75 282 GLY A C 1
ATOM 2262 O O . GLY A 1 282 ? -7.772 3.396 -0.375 1.00 92.75 282 GLY A O 1
ATOM 2263 N N . LYS A 1 283 ? -6.144 2.430 0.784 1.00 93.75 283 LYS A N 1
ATOM 2264 C CA . LYS A 1 283 ? -5.115 2.673 -0.249 1.00 93.75 283 LYS A CA 1
ATOM 2265 C C . LYS A 1 283 ? -5.176 1.676 -1.416 1.00 93.75 283 LYS A C 1
ATOM 2267 O O . LYS A 1 283 ? -4.505 1.874 -2.425 1.00 93.75 283 LYS A O 1
ATOM 2272 N N . THR A 1 284 ? -5.984 0.621 -1.313 1.00 93.50 284 THR A N 1
ATOM 2273 C CA . THR A 1 284 ? -6.274 -0.287 -2.426 1.00 93.50 284 THR A CA 1
ATOM 2274 C C . THR A 1 284 ? -7.371 0.334 -3.284 1.00 93.50 284 THR A C 1
ATOM 2276 O O . THR A 1 284 ? -8.507 0.486 -2.833 1.00 93.50 284 THR A O 1
ATOM 2279 N N . TYR A 1 285 ? -7.015 0.744 -4.504 1.00 94.44 285 TYR A N 1
ATOM 2280 C CA . TYR A 1 285 ? -7.924 1.448 -5.398 1.00 94.44 285 TYR A CA 1
ATOM 2281 C C . TYR A 1 285 ? -7.861 0.879 -6.811 1.00 94.44 285 TYR A C 1
ATOM 2283 O O . TYR A 1 285 ? -6.819 0.918 -7.464 1.00 94.44 285 TYR A O 1
ATOM 2291 N N . THR A 1 286 ? -9.003 0.382 -7.271 1.00 93.75 286 THR A N 1
ATOM 2292 C CA . THR A 1 286 ? -9.155 -0.308 -8.549 1.00 93.75 286 THR A CA 1
ATOM 2293 C C . THR A 1 286 ? -10.198 0.415 -9.385 1.00 93.75 286 THR A C 1
ATOM 2295 O O . THR A 1 286 ? -11.260 0.794 -8.886 1.00 93.75 286 THR A O 1
ATOM 2298 N N . ILE A 1 287 ? -9.919 0.598 -10.672 1.00 94.31 287 ILE A N 1
ATOM 2299 C CA . ILE A 1 287 ? -10.866 1.153 -11.637 1.00 94.31 287 ILE A CA 1
ATOM 2300 C C . ILE A 1 287 ? -11.028 0.166 -12.772 1.00 94.31 287 ILE A C 1
ATOM 2302 O O . ILE A 1 287 ? -10.053 -0.259 -13.374 1.00 94.31 287 ILE A O 1
ATOM 2306 N N . THR A 1 288 ? -12.272 -0.159 -13.093 1.00 94.12 288 THR A N 1
ATOM 2307 C CA . THR A 1 288 ? -12.590 -0.980 -14.259 1.00 94.12 288 THR A CA 1
ATOM 2308 C C . THR A 1 288 ? -12.956 -0.069 -15.424 1.00 94.12 288 THR A C 1
ATOM 2310 O O . THR A 1 288 ? -13.786 0.834 -15.280 1.00 94.12 288 THR A O 1
ATOM 2313 N N . LYS A 1 289 ? -12.313 -0.273 -16.572 1.00 93.94 289 LYS A N 1
ATOM 2314 C CA . LYS A 1 289 ? -12.570 0.460 -17.811 1.00 93.94 289 LYS A CA 1
ATOM 2315 C C . LYS A 1 289 ? -13.074 -0.490 -18.879 1.00 93.94 289 LYS A C 1
ATOM 2317 O O . LYS A 1 289 ? -12.504 -1.549 -19.103 1.00 93.94 289 LYS A O 1
ATOM 2322 N N . ASN A 1 290 ? -14.132 -0.068 -19.549 1.00 89.06 290 ASN A N 1
ATOM 2323 C CA . ASN A 1 290 ? -14.721 -0.781 -20.667 1.00 89.06 290 ASN A CA 1
ATOM 2324 C C . ASN A 1 290 ? -14.101 -0.394 -22.010 1.00 89.06 290 ASN A C 1
ATOM 2326 O O . ASN A 1 290 ? -14.528 -0.945 -22.999 1.00 89.06 290 ASN A O 1
ATOM 2330 N N . GLU A 1 291 ? -13.158 0.552 -22.062 1.00 86.38 291 GLU A N 1
ATOM 2331 C CA . GLU A 1 291 ? -12.395 0.952 -23.250 1.00 86.38 291 GLU A CA 1
ATOM 2332 C C . GLU A 1 291 ? -11.036 1.533 -22.823 1.00 86.38 291 GLU A C 1
ATOM 2334 O O . GLU A 1 291 ? -10.945 2.115 -21.732 1.00 86.38 291 GLU A O 1
ATOM 2339 N N . PRO A 1 292 ? -10.002 1.475 -23.683 1.00 83.19 292 PRO A N 1
ATOM 2340 C CA . PRO A 1 292 ? -9.901 0.706 -24.931 1.00 83.19 292 PRO A CA 1
ATOM 2341 C C . PRO A 1 292 ? -9.737 -0.808 -24.686 1.00 83.19 292 PRO A C 1
ATOM 2343 O O . PRO A 1 292 ? -9.059 -1.216 -23.747 1.00 83.19 292 PRO A O 1
ATOM 2346 N N . TYR A 1 293 ? -10.297 -1.638 -25.568 1.00 81.25 293 TYR A N 1
ATOM 2347 C CA . TYR A 1 293 ? -10.077 -3.092 -25.629 1.00 81.25 293 TYR A CA 1
ATOM 2348 C C . TYR A 1 293 ? -9.773 -3.517 -27.076 1.00 81.25 293 TYR A C 1
ATOM 2350 O O . TYR A 1 293 ? -10.095 -2.779 -28.012 1.00 81.25 293 TYR A O 1
ATOM 2358 N N . PRO A 1 294 ? -9.119 -4.670 -27.295 1.00 80.81 294 PRO A N 1
ATOM 2359 C CA . PRO A 1 294 ? -8.848 -5.162 -28.639 1.00 80.81 294 PRO A CA 1
ATOM 2360 C C . PRO A 1 294 ? -10.127 -5.718 -29.293 1.00 80.81 294 PRO A C 1
ATOM 2362 O O . PRO A 1 294 ? -10.764 -6.629 -28.762 1.00 80.81 294 PRO A O 1
ATOM 2365 N N . GLY A 1 295 ? -10.482 -5.209 -30.478 1.00 73.12 295 GLY A N 1
ATOM 2366 C CA . GLY A 1 295 ? -11.562 -5.759 -31.311 1.00 73.12 295 GLY A CA 1
ATOM 2367 C C . GLY A 1 295 ? -12.944 -5.730 -30.644 1.00 73.12 295 GLY A C 1
ATOM 2368 O O . GLY A 1 295 ? -13.375 -4.680 -30.191 1.00 73.12 295 GLY A O 1
ATOM 2369 N N . GLU A 1 296 ? -13.636 -6.876 -30.611 1.00 67.69 296 GLU A N 1
ATOM 2370 C CA . GLU A 1 296 ? -14.949 -7.075 -29.959 1.00 67.69 296 GLU A CA 1
ATOM 2371 C C . GLU A 1 296 ? -14.834 -7.697 -28.549 1.00 67.69 296 GLU A C 1
ATOM 2373 O O . GLU A 1 296 ? -15.803 -8.266 -28.047 1.00 67.69 296 GLU A O 1
ATOM 2378 N N . SER A 1 297 ? -13.652 -7.662 -27.915 1.00 74.06 297 SER A N 1
ATOM 2379 C CA . SER A 1 297 ? -13.469 -8.277 -26.592 1.00 74.06 297 SER A CA 1
ATOM 2380 C C . SER A 1 297 ? -14.487 -7.726 -25.577 1.00 74.06 297 SER A C 1
ATOM 2382 O O . SER A 1 297 ? -14.523 -6.517 -25.354 1.00 74.06 297 SER A O 1
ATOM 2384 N N . PRO A 1 298 ? -15.299 -8.579 -24.925 1.00 69.56 298 PRO A N 1
ATOM 2385 C CA . PRO A 1 298 ? -16.266 -8.132 -23.925 1.00 69.56 298 PRO A CA 1
ATOM 2386 C C . PRO A 1 298 ? -15.622 -7.878 -22.551 1.00 69.56 298 PRO A C 1
ATOM 2388 O O . PRO A 1 298 ? -16.319 -7.506 -21.605 1.00 69.56 298 PRO A O 1
ATOM 2391 N N . GLU A 1 299 ? -14.319 -8.133 -22.404 1.00 83.81 299 GLU A N 1
ATOM 2392 C CA . GLU A 1 299 ? -13.624 -8.047 -21.125 1.00 83.81 299 GLU A CA 1
ATOM 2393 C C . GLU A 1 299 ? -13.194 -6.616 -20.804 1.00 83.81 299 GLU A C 1
ATOM 2395 O O . GLU A 1 299 ? -12.449 -5.971 -21.544 1.00 83.81 299 GLU A O 1
ATOM 2400 N N . ASN A 1 300 ? -13.621 -6.135 -19.638 1.00 90.00 300 ASN A N 1
ATOM 2401 C CA . ASN A 1 300 ? -13.164 -4.855 -19.125 1.00 90.00 300 ASN A CA 1
ATOM 2402 C C . ASN A 1 300 ? -11.700 -4.942 -18.671 1.00 90.00 300 ASN A C 1
ATOM 2404 O O . ASN A 1 300 ? -11.267 -5.934 -18.089 1.00 90.00 300 ASN A O 1
ATOM 2408 N N . THR A 1 301 ? -10.954 -3.854 -18.839 1.00 91.75 301 THR A N 1
ATOM 2409 C CA . THR A 1 301 ? -9.618 -3.721 -18.256 1.00 91.75 301 THR A CA 1
ATOM 2410 C C . THR A 1 301 ? -9.724 -3.307 -16.794 1.00 91.75 301 THR A C 1
ATOM 2412 O O . THR A 1 301 ? -10.260 -2.242 -16.473 1.00 91.75 301 THR A O 1
ATOM 2415 N N . VAL A 1 302 ? -9.175 -4.126 -15.901 1.00 92.25 302 VAL A N 1
ATOM 2416 C CA . VAL A 1 302 ? -9.005 -3.785 -14.484 1.00 92.25 302 VAL A CA 1
ATOM 2417 C C . VAL A 1 302 ? -7.712 -2.984 -14.324 1.00 92.25 302 VAL A C 1
ATOM 2419 O O . VAL A 1 302 ? -6.645 -3.474 -14.679 1.00 92.25 302 VAL A O 1
ATOM 2422 N N . CYS A 1 303 ? -7.772 -1.772 -13.782 1.00 95.06 303 CYS A N 1
ATOM 2423 C CA . CYS A 1 303 ? -6.623 -0.888 -13.569 1.00 95.06 303 CYS A CA 1
ATOM 2424 C C . CYS A 1 303 ? -6.376 -0.695 -12.066 1.00 95.06 303 CYS A C 1
ATOM 2426 O O . CYS A 1 303 ? -7.260 -0.186 -11.375 1.00 95.06 303 CYS A O 1
ATOM 2428 N N . GLU A 1 304 ? -5.189 -1.049 -11.554 1.00 94.25 304 GLU A N 1
ATOM 2429 C CA . GLU A 1 304 ? -4.881 -0.875 -10.118 1.00 94.25 304 GLU A CA 1
ATOM 2430 C C . GLU A 1 304 ? -4.048 0.381 -9.883 1.00 94.25 304 GLU A C 1
ATOM 2432 O O . GLU A 1 304 ? -2.883 0.455 -10.278 1.00 94.25 304 GLU A O 1
ATOM 2437 N N . LEU A 1 305 ? -4.629 1.326 -9.153 1.00 96.00 305 LEU A N 1
ATOM 2438 C CA . LEU A 1 305 ? -4.007 2.569 -8.701 1.00 96.00 305 LEU A CA 1
ATOM 2439 C C . LEU A 1 305 ? -3.424 2.436 -7.278 1.00 96.00 305 LEU A C 1
ATOM 2441 O O . LEU A 1 305 ? -2.889 3.391 -6.727 1.00 96.00 305 LEU A O 1
ATOM 2445 N N . GLY A 1 306 ? -3.534 1.258 -6.661 1.00 92.31 306 GLY A N 1
ATOM 2446 C CA . GLY A 1 306 ? -3.037 0.979 -5.314 1.00 92.31 306 GLY A CA 1
ATOM 2447 C C . GLY A 1 306 ? -2.282 -0.346 -5.231 1.00 92.31 306 GLY A C 1
ATOM 2448 O O . GLY A 1 306 ? -1.347 -0.606 -5.986 1.00 92.31 306 GLY A O 1
ATOM 2449 N N . THR A 1 307 ? -2.688 -1.199 -4.291 1.00 88.06 307 THR A N 1
ATOM 2450 C CA . THR A 1 307 ? -2.135 -2.549 -4.100 1.00 88.06 307 THR A CA 1
ATOM 2451 C C . THR A 1 307 ? -2.335 -3.409 -5.344 1.00 88.06 307 THR A C 1
ATOM 2453 O O . THR A 1 307 ? -3.447 -3.506 -5.847 1.00 88.06 307 THR A O 1
ATOM 2456 N N . CYS A 1 308 ? -1.270 -4.039 -5.844 1.00 83.69 308 CYS A N 1
ATOM 2457 C CA . CYS A 1 308 ? -1.330 -4.630 -7.179 1.00 83.69 308 CYS A CA 1
ATOM 2458 C C . CYS A 1 308 ? -0.444 -5.871 -7.402 1.00 83.69 308 CYS A C 1
ATOM 2460 O O . CYS A 1 308 ? -0.376 -6.369 -8.526 1.00 83.69 308 CYS A O 1
ATOM 2462 N N . TYR A 1 309 ? 0.206 -6.384 -6.347 1.00 82.62 309 TYR A N 1
ATOM 2463 C CA . TYR A 1 309 ? 1.046 -7.584 -6.395 1.00 82.62 309 TYR A CA 1
ATOM 2464 C C . TYR A 1 309 ? 0.889 -8.441 -5.139 1.00 82.62 309 TYR A C 1
ATOM 2466 O O . TYR A 1 309 ? 0.829 -7.918 -4.026 1.00 82.62 309 TYR A O 1
ATOM 2474 N N . LEU A 1 310 ? 0.918 -9.758 -5.337 1.00 82.62 310 LEU A N 1
ATOM 2475 C CA . LEU A 1 310 ? 1.066 -10.764 -4.291 1.00 82.62 310 LEU A CA 1
ATOM 2476 C C . LEU A 1 310 ? 2.435 -11.423 -4.473 1.00 82.62 310 LEU A C 1
ATOM 2478 O O . LEU A 1 310 ? 2.807 -11.791 -5.586 1.00 82.62 310 LEU A O 1
ATOM 2482 N N . SER A 1 311 ? 3.209 -11.527 -3.397 1.00 82.75 311 SER A N 1
ATOM 2483 C CA . SER A 1 311 ? 4.421 -12.352 -3.380 1.00 82.75 311 SER A CA 1
ATOM 2484 C C . SER A 1 311 ? 4.090 -13.736 -2.810 1.00 82.75 311 SER A C 1
ATOM 2486 O O . SER A 1 311 ? 3.077 -13.863 -2.127 1.00 82.75 311 SER A O 1
ATOM 2488 N N . PRO A 1 312 ? 4.955 -14.754 -2.975 1.00 82.62 312 PRO A N 1
ATOM 2489 C CA . PRO A 1 312 ? 4.746 -16.068 -2.349 1.00 82.62 312 PRO A CA 1
ATOM 2490 C C . PRO A 1 312 ? 4.605 -16.035 -0.815 1.00 82.62 312 PRO A C 1
ATOM 2492 O O . PRO A 1 312 ? 4.143 -16.985 -0.201 1.00 82.62 312 PRO A O 1
ATOM 2495 N N . ALA A 1 313 ? 4.978 -14.930 -0.157 1.00 85.44 313 ALA A N 1
ATOM 2496 C CA . ALA A 1 313 ? 4.729 -14.754 1.274 1.00 85.44 313 ALA A CA 1
ATOM 2497 C C . ALA A 1 313 ? 3.230 -14.638 1.623 1.00 85.44 313 ALA A C 1
ATOM 2499 O O . ALA A 1 313 ? 2.880 -14.708 2.795 1.00 85.44 313 ALA A O 1
ATOM 2500 N N . TYR A 1 314 ? 2.358 -14.434 0.631 1.00 90.50 314 TYR A N 1
ATOM 2501 C CA . TYR A 1 314 ? 0.913 -14.305 0.810 1.00 90.50 314 TYR A CA 1
ATOM 2502 C C . TYR A 1 314 ? 0.173 -15.646 0.824 1.00 90.50 314 TYR A C 1
ATOM 2504 O O . TYR A 1 314 ? -1.022 -15.644 1.101 1.00 90.50 314 TYR A O 1
ATOM 2512 N N . ASP A 1 315 ? 0.837 -16.772 0.550 1.00 89.44 315 ASP A N 1
ATOM 2513 C CA . ASP A 1 315 ? 0.171 -18.068 0.362 1.00 89.44 315 ASP A CA 1
ATOM 2514 C C . ASP A 1 315 ? -0.716 -18.467 1.555 1.00 89.44 315 ASP A C 1
ATOM 2516 O O . ASP A 1 315 ? -1.840 -18.927 1.356 1.00 89.44 315 ASP A O 1
ATOM 2520 N N . HIS A 1 316 ? -0.274 -18.234 2.802 1.00 89.88 316 HIS A N 1
ATOM 2521 C CA . HIS A 1 316 ? -1.108 -18.540 3.974 1.00 89.88 316 HIS A CA 1
ATOM 2522 C C . HIS A 1 316 ? -2.295 -17.592 4.116 1.00 89.88 316 HIS A C 1
ATOM 2524 O O . HIS A 1 316 ? -3.369 -18.038 4.495 1.00 89.88 316 HIS A O 1
ATOM 2530 N N . LEU A 1 317 ? -2.131 -16.308 3.787 1.00 91.44 317 LEU A N 1
ATOM 2531 C CA . LEU A 1 317 ? -3.238 -15.354 3.779 1.00 91.44 317 LEU A CA 1
ATOM 2532 C C . LEU A 1 317 ? -4.275 -15.747 2.725 1.00 91.44 317 LEU A C 1
ATOM 2534 O O . LEU A 1 317 ? -5.470 -15.680 2.999 1.00 91.44 317 LEU A O 1
ATOM 2538 N N . ILE A 1 318 ? -3.829 -16.154 1.533 1.00 91.00 318 ILE A N 1
ATOM 2539 C CA . ILE A 1 318 ? -4.711 -16.596 0.447 1.00 91.00 318 ILE A CA 1
ATOM 2540 C C . ILE A 1 318 ? -5.497 -17.835 0.880 1.00 91.00 318 ILE A C 1
ATOM 2542 O O . ILE A 1 318 ? -6.712 -17.863 0.705 1.00 91.00 318 ILE A O 1
ATOM 2546 N N . GLU A 1 319 ? -4.838 -18.825 1.488 1.00 91.31 319 GLU A N 1
ATOM 2547 C CA . GLU A 1 319 ? -5.515 -20.016 2.017 1.00 91.31 319 GLU A CA 1
ATOM 2548 C C . GLU A 1 319 ? -6.498 -19.662 3.145 1.00 91.31 319 GLU A C 1
ATOM 2550 O O . GLU A 1 319 ? -7.640 -20.128 3.143 1.00 91.31 319 GLU A O 1
ATOM 2555 N N . ASP A 1 320 ? -6.087 -18.795 4.075 1.00 93.00 320 ASP A N 1
ATOM 2556 C CA . ASP A 1 320 ? -6.911 -18.334 5.195 1.00 93.00 320 ASP A CA 1
ATOM 2557 C C . ASP A 1 320 ? -8.151 -17.557 4.741 1.00 93.00 320 ASP A C 1
ATOM 2559 O O . ASP A 1 320 ? -9.133 -17.508 5.482 1.00 93.00 320 ASP A O 1
ATOM 2563 N N . LEU A 1 321 ? -8.097 -16.903 3.580 1.00 92.38 321 LEU A N 1
ATOM 2564 C CA . LEU A 1 321 ? -9.151 -16.049 3.023 1.00 92.38 321 LEU A CA 1
ATOM 2565 C C . LEU A 1 321 ? -9.755 -16.626 1.736 1.00 92.38 321 LEU A C 1
ATOM 2567 O O . LEU A 1 321 ? -10.396 -15.894 0.980 1.00 92.38 321 LEU A O 1
ATOM 2571 N N . LYS A 1 322 ? -9.559 -17.921 1.461 1.00 91.94 322 LYS A N 1
ATOM 2572 C CA . LYS A 1 322 ? -9.934 -18.562 0.190 1.00 91.94 322 LYS A CA 1
ATOM 2573 C C . LYS A 1 322 ? -11.396 -18.380 -0.205 1.00 91.94 322 LYS A C 1
ATOM 2575 O O . LYS A 1 322 ? -11.706 -18.383 -1.393 1.00 91.94 322 LYS A O 1
ATOM 2580 N N . GLU A 1 323 ? -12.299 -18.182 0.756 1.00 91.56 323 GLU A N 1
ATOM 2581 C CA . GLU A 1 323 ? -13.708 -17.914 0.460 1.00 91.56 323 GLU A CA 1
ATOM 2582 C C . GLU A 1 323 ? -13.938 -16.581 -0.269 1.00 91.56 323 GLU A C 1
ATOM 2584 O O . GLU A 1 323 ? -14.948 -16.430 -0.949 1.00 91.56 323 GLU A O 1
ATOM 2589 N N . PHE A 1 324 ? -13.008 -15.629 -0.158 1.00 89.19 324 PHE A N 1
ATOM 2590 C CA . PHE A 1 324 ? -13.061 -14.340 -0.849 1.00 89.19 324 PHE A CA 1
ATOM 2591 C C . PHE A 1 324 ? -12.390 -14.375 -2.229 1.00 89.19 324 PHE A C 1
ATOM 2593 O O . PHE A 1 324 ? -12.500 -13.411 -2.982 1.00 89.19 324 PHE A O 1
ATOM 2600 N N . PHE A 1 325 ? -11.719 -15.479 -2.569 1.00 85.25 325 PHE A N 1
ATOM 2601 C CA . PHE A 1 325 ? -11.041 -15.685 -3.853 1.00 85.25 325 PHE A CA 1
ATOM 2602 C C . PHE A 1 325 ? -11.834 -16.580 -4.818 1.00 85.25 325 PHE A C 1
ATOM 2604 O O . PHE A 1 325 ? -11.327 -16.942 -5.881 1.00 85.25 325 PHE A O 1
ATOM 2611 N N . VAL A 1 326 ? -13.077 -16.942 -4.476 1.00 85.38 326 VAL A N 1
ATOM 2612 C CA . VAL A 1 326 ? -13.973 -17.666 -5.390 1.00 85.38 326 VAL A CA 1
ATOM 2613 C C . VAL A 1 326 ? -14.152 -16.829 -6.659 1.00 85.38 326 VAL A C 1
ATOM 2615 O O . VAL A 1 326 ? -14.455 -15.643 -6.582 1.00 85.38 326 VAL A O 1
ATOM 2618 N N . ASP A 1 327 ? -13.897 -17.444 -7.815 1.00 83.12 327 ASP A N 1
ATOM 2619 C CA . ASP A 1 327 ? -13.902 -16.810 -9.143 1.00 83.12 327 ASP A CA 1
ATOM 2620 C C . ASP A 1 327 ? -12.856 -15.692 -9.352 1.00 83.12 327 ASP A C 1
ATOM 2622 O O . ASP A 1 327 ? -12.900 -14.976 -10.351 1.00 83.12 327 ASP A O 1
ATOM 2626 N N . ASN A 1 328 ? -11.871 -15.569 -8.454 1.00 78.62 328 ASN A N 1
ATOM 2627 C CA . ASN A 1 328 ? -10.786 -14.590 -8.540 1.00 78.62 328 ASN A CA 1
ATOM 2628 C C . ASN A 1 328 ? -9.423 -15.255 -8.284 1.00 78.62 328 ASN A C 1
ATOM 2630 O O . ASN A 1 328 ? -8.754 -15.010 -7.276 1.00 78.62 328 ASN A O 1
ATOM 2634 N N . ALA A 1 329 ? -9.042 -16.164 -9.185 1.00 72.50 329 ALA A N 1
ATOM 2635 C CA . ALA A 1 329 ? -7.794 -16.909 -9.069 1.00 72.50 329 ALA A CA 1
ATOM 2636 C C . ALA A 1 329 ? -6.567 -15.980 -9.201 1.00 72.50 329 ALA A C 1
ATOM 2638 O O . ALA A 1 329 ? -6.556 -15.099 -10.067 1.00 72.50 329 ALA A O 1
ATOM 2639 N N . PRO A 1 330 ? -5.500 -16.193 -8.405 1.00 74.12 330 PRO A N 1
ATOM 2640 C CA . PRO A 1 330 ? -4.244 -15.477 -8.585 1.00 74.12 330 PRO A CA 1
ATOM 2641 C C . PRO A 1 330 ? -3.688 -15.664 -10.001 1.00 74.12 330 PRO A C 1
ATOM 2643 O O . PRO A 1 330 ? -3.575 -16.787 -10.493 1.00 74.12 330 PRO A O 1
ATOM 2646 N N . ILE A 1 331 ? -3.290 -14.565 -10.642 1.00 74.00 331 ILE A N 1
ATOM 2647 C CA . ILE A 1 331 ? -2.628 -14.600 -11.950 1.00 74.00 331 ILE A CA 1
ATOM 2648 C C . ILE A 1 331 ? -1.117 -14.675 -11.724 1.00 74.00 331 ILE A C 1
ATOM 2650 O O . ILE A 1 331 ? -0.507 -13.733 -11.209 1.00 74.00 331 ILE A O 1
ATOM 2654 N N . ASN A 1 332 ? -0.498 -15.791 -12.118 1.00 72.12 332 ASN A N 1
ATOM 2655 C CA . ASN A 1 332 ? 0.953 -15.939 -12.063 1.00 72.12 332 ASN A CA 1
ATOM 2656 C C . ASN A 1 332 ? 1.607 -15.327 -13.308 1.00 72.12 332 ASN A C 1
ATOM 2658 O O . ASN A 1 332 ? 1.793 -15.983 -14.334 1.00 72.12 332 ASN A O 1
ATOM 2662 N N . PHE A 1 333 ? 1.992 -14.057 -13.196 1.00 65.81 333 PHE A N 1
ATOM 2663 C CA . PHE A 1 333 ? 2.647 -13.338 -14.288 1.00 65.81 333 PHE A CA 1
ATOM 2664 C C . PHE A 1 333 ? 3.985 -13.964 -14.709 1.00 65.81 333 PHE A C 1
ATOM 2666 O O . PHE A 1 333 ? 4.337 -13.877 -15.878 1.00 65.81 333 PHE A O 1
ATOM 2673 N N . ALA A 1 334 ? 4.713 -14.628 -13.803 1.00 61.72 334 ALA A N 1
ATOM 2674 C CA . ALA A 1 334 ? 6.020 -15.211 -14.115 1.00 61.72 334 ALA A CA 1
ATOM 2675 C C . ALA A 1 334 ? 5.925 -16.502 -14.947 1.00 61.72 334 ALA A C 1
ATOM 2677 O O . ALA A 1 334 ? 6.833 -16.793 -15.722 1.00 61.72 334 ALA A O 1
ATOM 2678 N N . GLU A 1 335 ? 4.838 -17.267 -14.802 1.00 64.38 335 GLU A N 1
ATOM 2679 C CA . GLU A 1 335 ? 4.604 -18.488 -15.587 1.00 64.38 335 GLU A CA 1
ATOM 2680 C C . GLU A 1 335 ? 4.033 -18.188 -16.980 1.00 64.38 335 GLU A C 1
ATOM 2682 O O . GLU A 1 335 ? 4.404 -18.856 -17.944 1.00 64.38 335 GLU A O 1
ATOM 2687 N N . GLY A 1 336 ? 3.152 -17.187 -17.099 1.00 63.03 336 GLY A N 1
ATOM 2688 C CA . GLY A 1 336 ? 2.495 -16.834 -18.364 1.00 63.03 336 GLY A CA 1
ATOM 2689 C C . GLY A 1 336 ? 3.294 -15.875 -19.253 1.00 63.03 336 GLY A C 1
ATOM 2690 O O . GLY A 1 336 ? 3.254 -15.993 -20.476 1.00 63.03 336 GLY A O 1
ATOM 2691 N N . GLU A 1 337 ? 4.043 -14.947 -18.652 1.00 69.81 337 GLU A N 1
ATOM 2692 C CA . GLU A 1 337 ? 4.873 -13.960 -19.346 1.00 69.81 337 GLU A CA 1
ATOM 2693 C C . GLU A 1 337 ? 6.180 -13.744 -18.548 1.00 69.81 337 GLU A C 1
ATOM 2695 O O . GLU A 1 337 ? 6.275 -12.819 -17.744 1.00 69.81 337 GLU A O 1
ATOM 2700 N N . PRO A 1 338 ? 7.238 -14.556 -18.741 1.00 67.12 338 PRO A N 1
ATOM 2701 C CA . PRO A 1 338 ? 8.466 -14.478 -17.928 1.00 67.12 338 PRO A CA 1
ATOM 2702 C C . PRO A 1 338 ? 9.177 -13.112 -17.999 1.00 67.12 338 PRO A C 1
ATOM 2704 O O . PRO A 1 338 ? 9.935 -12.753 -17.099 1.00 67.12 338 PRO A O 1
ATOM 2707 N N . ASN A 1 339 ? 8.874 -12.319 -19.030 1.00 73.69 339 ASN A N 1
ATOM 2708 C CA . ASN A 1 339 ? 9.301 -10.931 -19.195 1.00 73.69 339 ASN A CA 1
ATOM 2709 C C . ASN A 1 339 ? 8.196 -9.932 -18.812 1.00 73.69 339 ASN A C 1
ATOM 2711 O O . ASN A 1 339 ? 8.126 -8.843 -19.365 1.00 73.69 339 ASN A O 1
ATOM 2715 N N . PHE A 1 340 ? 7.313 -10.267 -17.870 1.00 83.00 340 PHE A N 1
ATOM 2716 C CA . PHE A 1 340 ? 6.259 -9.342 -17.454 1.00 83.00 340 PHE A CA 1
ATOM 2717 C C . PHE A 1 340 ? 6.849 -8.067 -16.833 1.00 83.00 340 PHE A C 1
ATOM 2719 O O . PHE A 1 340 ? 6.337 -6.968 -17.041 1.00 83.00 340 PHE A O 1
ATOM 2726 N N . ARG A 1 341 ? 7.936 -8.208 -16.059 1.00 88.62 341 ARG A N 1
ATOM 2727 C CA . ARG A 1 341 ? 8.555 -7.108 -15.312 1.00 88.62 341 ARG A CA 1
ATOM 2728 C C . ARG A 1 341 ? 9.995 -6.843 -15.741 1.00 88.62 341 ARG A C 1
ATOM 2730 O O . ARG A 1 341 ? 10.870 -7.688 -15.539 1.00 88.62 341 ARG A O 1
ATOM 2737 N N . GLY A 1 342 ? 10.231 -5.631 -16.231 1.00 92.50 342 GLY A N 1
ATOM 2738 C CA . GLY A 1 342 ? 11.555 -5.084 -16.503 1.00 92.50 342 GLY A CA 1
ATOM 2739 C C . GLY A 1 342 ? 12.023 -4.148 -15.389 1.00 92.50 342 GLY A C 1
ATOM 2740 O O . GLY A 1 342 ? 11.226 -3.454 -14.752 1.00 92.50 342 GLY A O 1
ATOM 2741 N N . ILE A 1 343 ? 13.329 -4.132 -15.147 1.00 94.44 343 ILE A N 1
ATOM 2742 C CA . ILE A 1 343 ? 13.996 -3.300 -14.149 1.00 94.44 343 ILE A CA 1
ATOM 2743 C C . ILE A 1 343 ? 14.926 -2.326 -14.866 1.00 94.44 343 ILE A C 1
ATOM 2745 O O . ILE A 1 343 ? 15.831 -2.757 -15.580 1.00 94.44 343 ILE A O 1
ATOM 2749 N N . VAL A 1 344 ? 14.720 -1.023 -14.672 1.00 94.00 344 VAL A N 1
ATOM 2750 C CA . VAL A 1 344 ? 15.632 0.018 -15.165 1.00 94.00 344 VAL A CA 1
ATOM 2751 C C . VAL A 1 344 ? 16.877 0.023 -14.293 1.00 94.00 344 VAL A C 1
ATOM 2753 O O . VAL A 1 344 ? 16.786 0.074 -13.069 1.00 94.00 344 VAL A O 1
ATOM 2756 N N . ILE A 1 345 ? 18.044 -0.001 -14.924 1.00 93.06 345 ILE A N 1
ATOM 2757 C CA . ILE A 1 345 ? 19.320 -0.244 -14.232 1.00 93.06 345 ILE A CA 1
ATOM 2758 C C . ILE A 1 345 ? 20.354 0.867 -14.416 1.00 93.06 345 ILE A C 1
ATOM 2760 O O . ILE A 1 345 ? 21.510 0.737 -14.010 1.00 93.06 345 ILE A O 1
ATOM 2764 N N . LYS A 1 346 ? 19.944 1.992 -15.006 1.00 88.00 346 LYS A N 1
ATOM 2765 C CA . LYS A 1 346 ? 20.790 3.180 -15.138 1.00 88.00 346 LYS A CA 1
ATOM 2766 C C . LYS A 1 346 ? 21.288 3.623 -13.754 1.00 88.00 346 LYS A C 1
ATOM 2768 O O . LYS A 1 346 ? 20.490 4.021 -12.912 1.00 88.00 346 LYS A O 1
ATOM 2773 N N . GLY A 1 347 ? 22.604 3.563 -13.542 1.00 87.00 347 GLY A N 1
ATOM 2774 C CA . GLY A 1 347 ? 23.242 3.938 -12.274 1.00 87.00 347 GLY A CA 1
ATOM 2775 C C . GLY A 1 347 ? 23.107 2.910 -11.139 1.00 87.00 347 GLY A C 1
ATOM 2776 O O . GLY A 1 347 ? 23.404 3.238 -9.995 1.00 87.00 347 GLY A O 1
ATOM 2777 N N . GLU A 1 348 ? 22.653 1.682 -11.416 1.00 90.25 348 GLU A N 1
ATOM 2778 C CA . GLU A 1 348 ? 22.557 0.608 -10.407 1.00 90.25 348 GLU A CA 1
ATOM 2779 C C . GLU A 1 348 ? 23.870 -0.157 -10.186 1.00 90.25 348 GLU A C 1
ATOM 2781 O O . GLU A 1 348 ? 24.046 -0.762 -9.123 1.00 90.25 348 GLU A O 1
ATOM 2786 N N . PHE A 1 349 ? 24.744 -0.180 -11.194 1.00 92.00 349 PHE A N 1
ATOM 2787 C CA . PHE A 1 349 ? 25.921 -1.044 -11.263 1.00 92.00 349 PHE A CA 1
ATOM 2788 C C . PHE A 1 349 ? 27.171 -0.253 -11.649 1.00 92.00 349 PHE A C 1
ATOM 2790 O O . PHE A 1 349 ? 27.087 0.759 -12.340 1.00 92.00 349 PHE A O 1
ATOM 2797 N N . GLU A 1 350 ? 28.323 -0.757 -11.219 1.00 91.62 350 GLU A N 1
ATOM 2798 C CA . GLU A 1 350 ? 29.658 -0.276 -11.578 1.00 91.62 350 GLU A CA 1
ATOM 2799 C C . GLU A 1 350 ? 30.448 -1.417 -12.229 1.00 91.62 350 GLU A C 1
ATOM 2801 O O . GLU A 1 350 ? 30.039 -2.580 -12.160 1.00 91.62 350 GLU A O 1
ATOM 2806 N N . GLU A 1 351 ? 31.587 -1.105 -12.850 1.00 91.31 351 GLU A N 1
ATOM 2807 C CA . GLU A 1 351 ? 32.512 -2.127 -13.348 1.00 91.31 351 GLU A CA 1
ATOM 2808 C C . GLU A 1 351 ? 32.919 -3.097 -12.219 1.00 91.31 351 GLU A C 1
ATOM 2810 O O . GLU A 1 351 ? 33.204 -2.649 -11.105 1.00 91.31 351 GLU A O 1
ATOM 2815 N N . PRO A 1 352 ? 32.982 -4.420 -12.464 1.00 91.75 352 PRO A N 1
ATOM 2816 C CA . PRO A 1 352 ? 32.822 -5.123 -13.744 1.00 91.75 352 PRO A CA 1
ATOM 2817 C C . PRO A 1 352 ? 31.388 -5.632 -14.030 1.00 91.75 352 PRO A C 1
ATOM 2819 O O . PRO A 1 352 ? 31.204 -6.576 -14.795 1.00 91.75 352 PRO A O 1
ATOM 2822 N N . TYR A 1 353 ? 30.367 -5.079 -13.371 1.00 91.88 353 TYR A N 1
ATOM 2823 C CA . TYR A 1 353 ? 28.968 -5.530 -13.450 1.00 91.88 353 TYR A CA 1
ATOM 2824 C C . TYR A 1 353 ? 28.085 -4.650 -14.337 1.00 91.88 353 TYR A C 1
ATOM 2826 O O . TYR A 1 353 ? 26.868 -4.819 -14.304 1.00 91.88 353 TYR A O 1
ATOM 2834 N N . LEU A 1 354 ? 28.658 -3.704 -15.087 1.00 90.19 354 LEU A N 1
ATOM 2835 C CA . LEU A 1 354 ? 27.905 -2.839 -15.993 1.00 90.19 354 LEU A CA 1
ATOM 2836 C C . LEU A 1 354 ? 27.324 -3.670 -17.148 1.00 90.19 354 LEU A C 1
ATOM 2838 O O . LEU A 1 354 ? 28.082 -4.205 -17.955 1.00 90.19 354 LEU A O 1
ATOM 2842 N N . PRO A 1 355 ? 25.994 -3.804 -17.247 1.00 85.25 355 PRO A N 1
ATOM 2843 C CA . PRO A 1 355 ? 25.377 -4.522 -18.353 1.00 85.25 355 PRO A CA 1
ATOM 2844 C C . PRO A 1 355 ? 25.187 -3.595 -19.563 1.00 85.25 355 PRO A C 1
ATOM 2846 O O . PRO A 1 355 ? 25.104 -2.375 -19.433 1.00 85.25 355 PRO A O 1
ATOM 2849 N N . GLU A 1 356 ? 25.072 -4.190 -20.749 1.00 84.38 356 GLU A N 1
ATOM 2850 C CA . GLU A 1 356 ? 24.893 -3.447 -22.006 1.00 84.38 356 GLU A CA 1
ATOM 2851 C C . GLU A 1 356 ? 23.479 -2.862 -22.157 1.00 84.38 356 GLU A C 1
ATOM 2853 O O . GLU A 1 356 ? 23.296 -1.770 -22.696 1.00 84.38 356 GLU A O 1
ATOM 2858 N N . ASN A 1 357 ? 22.465 -3.582 -21.669 1.00 86.19 357 ASN A N 1
ATOM 2859 C CA . ASN A 1 357 ? 21.065 -3.177 -21.771 1.00 86.19 357 ASN A CA 1
ATOM 2860 C C . ASN A 1 357 ? 20.706 -2.135 -20.703 1.00 86.19 357 ASN A C 1
ATOM 2862 O O . ASN A 1 357 ? 21.197 -2.189 -19.584 1.00 86.19 357 ASN A O 1
ATOM 2866 N N . ALA A 1 358 ? 19.783 -1.219 -21.010 1.00 88.31 358 ALA A N 1
ATOM 2867 C CA . ALA A 1 358 ? 19.276 -0.241 -20.035 1.00 88.31 358 ALA A CA 1
ATOM 2868 C C . ALA A 1 358 ? 18.175 -0.801 -19.111 1.00 88.31 358 ALA A C 1
ATOM 2870 O O . ALA A 1 358 ? 17.871 -0.209 -18.069 1.00 88.31 358 ALA A O 1
ATOM 2871 N N . ILE A 1 359 ? 17.569 -1.925 -19.507 1.00 92.00 359 ILE A N 1
ATOM 2872 C CA . ILE A 1 359 ? 16.492 -2.618 -18.799 1.00 92.00 359 ILE A CA 1
ATOM 2873 C C . ILE A 1 359 ? 16.815 -4.114 -18.796 1.00 92.00 359 ILE A C 1
ATOM 2875 O O . ILE A 1 359 ? 17.161 -4.667 -19.840 1.00 92.00 359 ILE A O 1
ATOM 2879 N N . LEU A 1 360 ? 16.685 -4.760 -17.640 1.00 92.00 360 LEU A N 1
ATOM 2880 C CA . LEU A 1 360 ? 16.828 -6.212 -17.480 1.00 92.00 360 LEU A CA 1
ATOM 2881 C C . LEU A 1 360 ? 15.501 -6.833 -17.053 1.00 92.00 360 LEU A C 1
ATOM 2883 O O . LEU A 1 360 ? 14.701 -6.169 -16.394 1.00 92.00 360 LEU A O 1
ATOM 2887 N N . SER A 1 361 ? 15.284 -8.115 -17.341 1.00 90.19 361 SER A N 1
ATOM 2888 C CA . SER A 1 361 ? 14.213 -8.856 -16.669 1.00 90.19 361 SER A CA 1
ATOM 2889 C C . SER A 1 361 ? 14.455 -8.878 -15.153 1.00 90.19 361 SER A C 1
ATOM 2891 O O . SER A 1 361 ? 15.588 -8.761 -14.669 1.00 90.19 361 SER A O 1
ATOM 2893 N N . GLN A 1 362 ? 13.394 -9.065 -14.367 1.00 88.31 362 GLN A N 1
ATOM 2894 C CA . GLN A 1 362 ? 13.523 -9.165 -12.910 1.00 88.31 362 GLN A CA 1
ATOM 2895 C C . GLN A 1 362 ? 14.508 -10.269 -12.476 1.00 88.31 362 GLN A C 1
ATOM 2897 O O . GLN A 1 362 ? 15.264 -10.073 -11.523 1.00 88.31 362 GLN A O 1
ATOM 2902 N N . GLN A 1 363 ? 14.528 -11.411 -13.170 1.00 86.56 363 GLN A N 1
ATOM 2903 C CA . GLN A 1 363 ? 15.423 -12.525 -12.847 1.00 86.56 363 GLN A CA 1
ATOM 2904 C C . GLN A 1 363 ? 16.893 -12.178 -13.118 1.00 86.56 363 GLN A C 1
ATOM 2906 O O . GLN A 1 363 ? 17.745 -12.407 -12.256 1.00 86.56 363 GLN A O 1
ATOM 2911 N N . GLU A 1 364 ? 17.193 -11.587 -14.278 1.00 90.62 364 GLU A N 1
ATOM 2912 C CA . GLU A 1 364 ? 18.545 -11.123 -14.618 1.00 90.62 364 GLU A CA 1
ATOM 2913 C C . GLU A 1 364 ? 19.031 -10.058 -13.633 1.00 90.62 364 GLU A C 1
ATOM 2915 O O . GLU A 1 364 ? 20.158 -10.149 -13.141 1.00 90.62 364 GLU A O 1
ATOM 2920 N N . TYR A 1 365 ? 18.166 -9.099 -13.278 1.00 92.38 365 TYR A N 1
ATOM 2921 C CA . TYR A 1 365 ? 18.478 -8.075 -12.283 1.00 92.38 365 TYR A CA 1
ATOM 2922 C C . TYR A 1 365 ? 18.839 -8.689 -10.926 1.00 92.38 365 TYR A C 1
ATOM 2924 O O . TYR A 1 365 ? 19.865 -8.327 -10.353 1.00 92.38 365 TYR A O 1
ATOM 2932 N N . ILE A 1 366 ? 18.042 -9.637 -10.414 1.00 90.81 366 ILE A N 1
ATOM 2933 C CA . ILE A 1 366 ? 18.308 -10.295 -9.122 1.00 90.81 366 ILE A CA 1
ATOM 2934 C C . ILE A 1 366 ? 19.662 -11.010 -9.144 1.00 90.81 366 ILE A C 1
ATOM 2936 O O . ILE A 1 366 ? 20.449 -10.865 -8.206 1.00 90.81 366 ILE A O 1
ATOM 2940 N N . LEU A 1 367 ? 19.952 -11.760 -10.210 1.00 91.81 367 LEU A N 1
ATOM 2941 C CA . LEU A 1 367 ? 21.222 -12.471 -10.351 1.00 91.81 367 LEU A CA 1
ATOM 2942 C C . LEU A 1 367 ? 22.402 -11.498 -10.410 1.00 91.81 367 LEU A C 1
ATOM 2944 O O . LEU A 1 367 ? 23.382 -11.691 -9.690 1.00 91.81 367 LEU A O 1
ATOM 2948 N N . LEU A 1 368 ? 22.307 -10.441 -11.218 1.00 92.94 368 LEU A N 1
ATOM 2949 C CA . LEU A 1 368 ? 23.368 -9.444 -11.355 1.00 92.94 368 LEU A CA 1
ATOM 2950 C C . LEU A 1 368 ? 23.583 -8.661 -10.052 1.00 92.94 368 LEU A C 1
ATOM 2952 O O . LEU A 1 368 ? 24.721 -8.500 -9.609 1.00 92.94 368 LEU A O 1
ATOM 2956 N N . LYS A 1 369 ? 22.503 -8.256 -9.374 1.00 92.94 369 LYS A N 1
ATOM 2957 C CA . LYS A 1 369 ? 22.562 -7.586 -8.067 1.00 92.94 369 LYS A CA 1
ATOM 2958 C C . LYS A 1 369 ? 23.194 -8.472 -7.005 1.00 92.94 369 LYS A C 1
ATOM 2960 O O . LYS A 1 369 ? 24.028 -7.994 -6.240 1.00 92.94 369 LYS A O 1
ATOM 2965 N N . ALA A 1 370 ? 22.861 -9.760 -6.980 1.00 92.56 370 ALA A N 1
ATOM 2966 C CA . ALA A 1 370 ? 23.489 -10.708 -6.070 1.00 92.56 370 ALA A CA 1
ATOM 2967 C C . ALA A 1 370 ? 24.986 -10.884 -6.364 1.00 92.56 370 ALA A C 1
ATOM 2969 O O . ALA A 1 370 ? 25.775 -10.912 -5.422 1.00 92.56 370 ALA A O 1
ATOM 2970 N N . LYS A 1 371 ? 25.396 -10.956 -7.640 1.00 93.44 371 LYS A N 1
ATOM 2971 C CA . LYS A 1 371 ? 26.820 -11.001 -8.020 1.00 93.44 371 LYS A CA 1
ATOM 2972 C C . LYS A 1 371 ? 27.567 -9.772 -7.505 1.00 93.44 371 LYS A C 1
ATOM 2974 O O . LYS A 1 371 ? 28.568 -9.938 -6.812 1.00 93.44 371 LYS A O 1
ATOM 2979 N N . ALA A 1 372 ? 27.029 -8.578 -7.757 1.00 92.50 372 ALA A N 1
ATOM 2980 C CA . ALA A 1 372 ? 27.620 -7.317 -7.320 1.00 92.50 372 ALA A CA 1
ATOM 2981 C C . ALA A 1 372 ? 27.722 -7.217 -5.788 1.00 92.50 372 ALA A C 1
ATOM 2983 O O . ALA A 1 372 ? 28.804 -6.993 -5.255 1.00 92.50 372 ALA A O 1
ATOM 2984 N N . LEU A 1 373 ? 26.629 -7.463 -5.057 1.00 90.62 373 LEU A N 1
ATOM 2985 C CA . LEU A 1 373 ? 26.607 -7.363 -3.588 1.00 90.62 373 LEU A CA 1
ATOM 2986 C C . LEU A 1 373 ? 27.498 -8.400 -2.890 1.00 90.62 373 LEU A C 1
ATOM 2988 O O . LEU A 1 373 ? 27.970 -8.164 -1.780 1.00 90.62 373 LEU A O 1
ATOM 2992 N N . LEU A 1 374 ? 27.709 -9.558 -3.518 1.00 88.81 374 LEU A N 1
ATOM 2993 C CA . LEU A 1 374 ? 28.550 -10.632 -2.988 1.00 88.81 374 LEU A CA 1
ATOM 2994 C C . LEU A 1 374 ? 29.983 -10.602 -3.540 1.00 88.81 374 LEU A C 1
ATOM 2996 O O . LEU A 1 374 ? 30.762 -11.496 -3.201 1.00 88.81 374 LEU A O 1
ATOM 3000 N N . ASN A 1 375 ? 30.330 -9.612 -4.372 1.00 90.25 375 ASN A N 1
ATOM 3001 C CA . ASN A 1 375 ? 31.615 -9.507 -5.067 1.00 90.25 375 ASN A CA 1
ATOM 3002 C C . ASN A 1 375 ? 32.014 -10.807 -5.800 1.00 90.25 375 ASN A C 1
ATOM 3004 O O . ASN A 1 375 ? 33.152 -11.271 -5.698 1.00 90.25 375 ASN A O 1
ATOM 3008 N N . LEU A 1 376 ? 31.063 -11.441 -6.490 1.00 91.94 376 LEU A N 1
ATOM 3009 C CA . LEU A 1 376 ? 31.309 -12.655 -7.275 1.00 91.94 376 LEU A CA 1
ATOM 3010 C C . LEU A 1 376 ? 31.738 -12.295 -8.703 1.00 91.94 376 LEU A C 1
ATOM 3012 O O . LEU A 1 376 ? 31.186 -11.351 -9.251 1.00 91.94 376 LEU A O 1
ATOM 3016 N N . PRO A 1 377 ? 32.618 -13.070 -9.363 1.00 93.06 377 PRO A N 1
ATOM 3017 C CA . PRO A 1 377 ? 32.971 -12.826 -10.763 1.00 93.06 377 PRO A CA 1
ATOM 3018 C C . PRO A 1 377 ? 31.729 -12.656 -11.666 1.00 93.06 377 PRO A C 1
ATOM 3020 O O . PRO A 1 377 ? 30.785 -13.439 -11.523 1.00 93.06 377 PRO A O 1
ATOM 3023 N N . PRO A 1 378 ? 31.683 -11.671 -12.587 1.00 88.81 378 PRO A N 1
ATOM 3024 C CA . PRO A 1 378 ? 30.511 -11.433 -13.440 1.00 88.81 378 PRO A CA 1
ATOM 3025 C C . PRO A 1 378 ? 30.083 -12.653 -14.264 1.00 88.81 378 PRO A C 1
ATOM 3027 O O . PRO A 1 378 ? 28.888 -12.881 -14.465 1.00 88.81 378 PRO A O 1
ATOM 3030 N N . ASP A 1 379 ? 31.047 -13.473 -14.677 1.00 91.06 379 ASP A N 1
ATOM 3031 C CA . ASP A 1 379 ? 30.884 -14.702 -15.456 1.00 91.06 379 ASP A CA 1
ATOM 3032 C C . ASP A 1 379 ? 30.470 -15.921 -14.614 1.00 91.06 379 ASP A C 1
ATOM 3034 O O . ASP A 1 379 ? 30.242 -17.001 -15.160 1.00 91.06 379 ASP A O 1
ATOM 3038 N N . VAL A 1 380 ? 30.315 -15.769 -13.292 1.00 94.44 380 VAL A N 1
ATOM 3039 C CA . VAL A 1 380 ? 29.875 -16.870 -12.431 1.00 94.44 380 VAL A CA 1
ATOM 3040 C C . VAL A 1 380 ? 28.516 -17.412 -12.890 1.00 94.44 380 VAL A C 1
ATOM 3042 O O . VAL A 1 380 ? 27.571 -16.657 -13.164 1.00 94.44 380 VAL A O 1
ATOM 3045 N N . ALA A 1 381 ? 28.419 -18.741 -12.939 1.00 94.25 381 ALA A N 1
ATOM 3046 C CA . ALA A 1 381 ? 27.219 -19.443 -13.366 1.00 94.25 381 ALA A CA 1
ATOM 3047 C C . ALA A 1 381 ? 26.016 -19.111 -12.449 1.00 94.25 381 ALA A C 1
ATOM 3049 O O . ALA A 1 381 ? 26.175 -19.097 -11.218 1.00 94.25 381 ALA A O 1
ATOM 3050 N N . PRO A 1 382 ? 24.815 -18.844 -13.001 1.00 92.25 382 PRO A N 1
ATOM 3051 C CA . PRO A 1 382 ? 23.618 -18.512 -12.224 1.00 92.25 382 PRO A CA 1
ATOM 3052 C C . PRO A 1 382 ? 23.293 -19.508 -11.106 1.00 92.25 382 PRO A C 1
ATOM 3054 O O . PRO A 1 382 ? 22.907 -19.099 -10.012 1.00 92.25 382 PRO A O 1
ATOM 3057 N N . GLU A 1 383 ? 23.510 -20.803 -11.327 1.00 94.25 383 GLU A N 1
ATOM 3058 C CA . GLU A 1 383 ? 23.225 -21.880 -10.371 1.00 94.25 383 GLU A CA 1
ATOM 3059 C C . GLU A 1 383 ? 24.055 -21.733 -9.090 1.00 94.25 383 GLU A C 1
ATOM 3061 O O . GLU A 1 383 ? 23.574 -22.005 -7.985 1.00 94.25 383 GLU A O 1
ATOM 3066 N N . VAL A 1 384 ? 25.293 -21.247 -9.218 1.00 92.56 384 VAL A N 1
ATOM 3067 C CA . VAL A 1 384 ? 26.181 -20.978 -8.079 1.00 92.56 384 VAL A CA 1
ATOM 3068 C C . VAL A 1 384 ? 25.655 -19.800 -7.262 1.00 92.56 384 VAL A C 1
ATOM 3070 O O . VAL A 1 384 ? 25.646 -19.859 -6.028 1.00 92.56 384 VAL A O 1
ATOM 3073 N N . VAL A 1 385 ? 25.184 -18.743 -7.930 1.00 93.00 385 VAL A N 1
ATOM 3074 C CA . VAL A 1 385 ? 24.587 -17.569 -7.272 1.00 93.00 385 VAL A CA 1
ATOM 3075 C C . VAL A 1 385 ? 23.305 -17.967 -6.547 1.00 93.00 385 VAL A C 1
ATOM 3077 O O . VAL A 1 385 ? 23.173 -17.704 -5.352 1.00 93.00 385 VAL A O 1
ATOM 3080 N N . MET A 1 386 ? 22.408 -18.685 -7.226 1.00 90.50 386 MET A N 1
ATOM 3081 C CA . MET A 1 386 ? 21.156 -19.183 -6.651 1.00 90.50 386 MET A CA 1
ATOM 3082 C C . MET A 1 386 ? 21.404 -20.091 -5.445 1.00 90.50 386 MET A C 1
ATOM 3084 O O . MET A 1 386 ? 20.746 -19.939 -4.418 1.00 90.50 386 MET A O 1
ATOM 3088 N N . SER A 1 387 ? 22.407 -20.970 -5.510 1.00 90.69 387 SER A N 1
ATOM 3089 C CA . SER A 1 387 ? 22.793 -21.825 -4.380 1.00 90.69 387 SER A CA 1
ATOM 3090 C C . SER A 1 387 ? 23.281 -21.012 -3.176 1.00 90.69 387 SER A C 1
ATOM 3092 O O . SER A 1 387 ? 22.950 -21.328 -2.031 1.00 90.69 387 SER A O 1
ATOM 3094 N N . LYS A 1 388 ? 24.043 -19.932 -3.407 1.00 89.88 388 LYS A N 1
ATOM 3095 C CA . LYS A 1 388 ? 24.480 -19.017 -2.339 1.00 89.88 388 LYS A CA 1
ATOM 3096 C C . LYS A 1 388 ? 23.304 -18.260 -1.724 1.00 89.88 388 LYS A C 1
ATOM 3098 O O . LYS A 1 388 ? 23.244 -18.166 -0.497 1.00 89.88 388 LYS A O 1
ATOM 3103 N N . ILE A 1 389 ? 22.374 -17.773 -2.547 1.00 87.62 389 ILE A N 1
ATOM 3104 C CA . ILE A 1 389 ? 21.141 -17.120 -2.086 1.00 87.62 389 ILE A CA 1
ATOM 3105 C C . ILE A 1 389 ? 20.325 -18.097 -1.232 1.00 87.62 389 ILE A C 1
ATOM 3107 O O . ILE A 1 389 ? 19.984 -17.773 -0.096 1.00 87.62 389 ILE A O 1
ATOM 3111 N N . ALA A 1 390 ? 20.087 -19.317 -1.718 1.00 88.38 390 ALA A N 1
ATOM 3112 C CA . ALA A 1 390 ? 19.342 -20.347 -0.996 1.00 88.38 390 ALA A CA 1
ATOM 3113 C C . ALA A 1 390 ? 19.991 -20.702 0.352 1.00 88.38 390 ALA A C 1
ATOM 3115 O O . ALA A 1 390 ? 19.303 -20.798 1.369 1.00 88.38 390 ALA A O 1
ATOM 3116 N N . LEU A 1 391 ? 21.322 -20.829 0.401 1.00 89.19 391 LEU A N 1
ATOM 3117 C CA . LEU A 1 391 ? 22.043 -21.070 1.652 1.00 89.19 391 LEU A CA 1
ATOM 3118 C C . LEU A 1 391 ? 21.913 -19.894 2.633 1.00 89.19 391 LEU A C 1
ATOM 3120 O O . LEU A 1 391 ? 21.765 -20.113 3.837 1.00 89.19 391 LEU A O 1
ATOM 3124 N N . ALA A 1 392 ? 21.988 -18.654 2.144 1.00 86.38 392 ALA A N 1
ATOM 3125 C CA . ALA A 1 392 ? 21.814 -17.465 2.974 1.00 86.38 392 ALA A CA 1
ATOM 3126 C C . ALA A 1 392 ? 20.386 -17.383 3.537 1.00 86.38 392 ALA A C 1
ATOM 3128 O O . ALA A 1 392 ? 20.220 -17.153 4.736 1.00 86.38 392 ALA A O 1
ATOM 3129 N N . LEU A 1 393 ? 19.376 -17.669 2.709 1.00 86.31 393 LEU A N 1
ATOM 3130 C CA . LEU A 1 393 ? 17.977 -17.762 3.125 1.00 86.31 393 LEU A CA 1
ATOM 3131 C C . LEU A 1 393 ? 17.778 -18.854 4.178 1.00 86.31 393 LEU A C 1
ATOM 3133 O O . LEU A 1 393 ? 17.205 -18.579 5.226 1.00 86.31 393 LEU A O 1
ATOM 3137 N N . ALA A 1 394 ? 18.330 -20.053 3.981 1.00 87.62 394 ALA A N 1
ATOM 3138 C CA . ALA A 1 394 ? 18.238 -21.129 4.968 1.00 87.62 394 ALA A CA 1
ATOM 3139 C C . ALA A 1 394 ? 18.866 -20.732 6.317 1.00 87.62 394 ALA A C 1
ATOM 3141 O O . ALA A 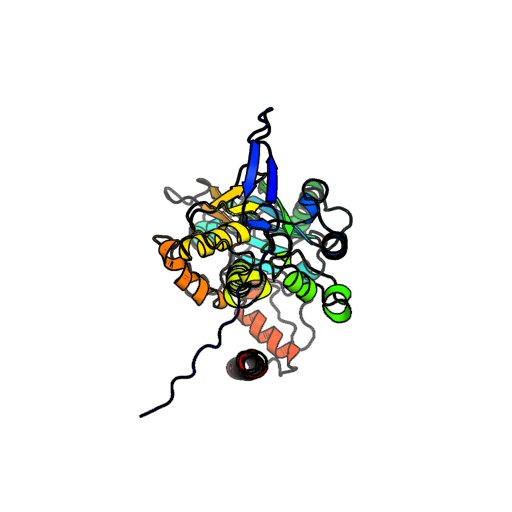1 394 ? 18.285 -20.974 7.377 1.00 87.62 394 ALA A O 1
ATOM 3142 N N . LYS A 1 395 ? 20.032 -20.068 6.298 1.00 88.31 395 LYS A N 1
ATOM 3143 C CA . LYS A 1 395 ? 20.667 -19.532 7.515 1.00 88.31 395 LYS A CA 1
ATOM 3144 C C . LYS A 1 395 ? 19.790 -18.484 8.196 1.00 88.31 395 LYS A C 1
ATOM 3146 O O . LYS A 1 395 ? 19.640 -18.535 9.417 1.00 88.31 395 LYS A O 1
ATOM 3151 N N . TYR A 1 396 ? 19.208 -17.570 7.420 1.00 85.69 396 TYR A N 1
ATOM 3152 C CA . TYR A 1 396 ? 18.264 -16.577 7.923 1.00 85.69 396 TYR A CA 1
ATOM 3153 C C . TYR A 1 396 ? 17.047 -17.250 8.566 1.00 85.69 396 TYR A C 1
ATOM 3155 O O . TYR A 1 396 ? 16.745 -16.950 9.716 1.00 85.69 396 TYR A O 1
ATOM 3163 N N . SER A 1 397 ? 16.414 -18.219 7.902 1.00 80.00 397 SER A N 1
ATOM 3164 C CA . SER A 1 397 ? 15.262 -18.955 8.435 1.00 80.00 397 SER A CA 1
ATOM 3165 C C . SER A 1 397 ? 15.589 -19.675 9.745 1.00 80.00 397 SER A C 1
ATOM 3167 O O . SER A 1 397 ? 14.795 -19.625 10.683 1.00 80.00 397 SER A O 1
ATOM 3169 N N . VAL A 1 398 ? 16.772 -20.292 9.862 1.00 83.75 398 VAL A N 1
ATOM 3170 C CA . VAL A 1 398 ? 17.224 -20.925 11.114 1.00 83.75 398 VAL A CA 1
ATOM 3171 C C . VAL A 1 398 ? 17.430 -19.891 12.221 1.00 83.75 398 VAL A C 1
ATOM 3173 O O . VAL A 1 398 ? 17.011 -20.121 13.356 1.00 83.75 398 VAL A O 1
ATOM 3176 N N . LEU A 1 399 ? 18.078 -18.761 11.922 1.00 82.56 399 LEU A N 1
ATOM 3177 C CA . LEU A 1 399 ? 18.289 -17.691 12.899 1.00 82.56 399 LEU A CA 1
ATOM 3178 C C . LEU A 1 399 ? 16.954 -17.092 13.352 1.00 82.56 399 LEU A C 1
ATOM 3180 O O . LEU A 1 399 ? 16.721 -16.953 14.552 1.00 82.56 399 LEU A O 1
ATOM 3184 N N . HIS A 1 400 ? 16.066 -16.807 12.402 1.00 76.19 400 HIS A N 1
ATOM 3185 C CA . HIS A 1 400 ? 14.713 -16.334 12.648 1.00 76.19 400 HIS A CA 1
ATOM 3186 C C . HIS A 1 400 ? 13.958 -17.317 13.553 1.00 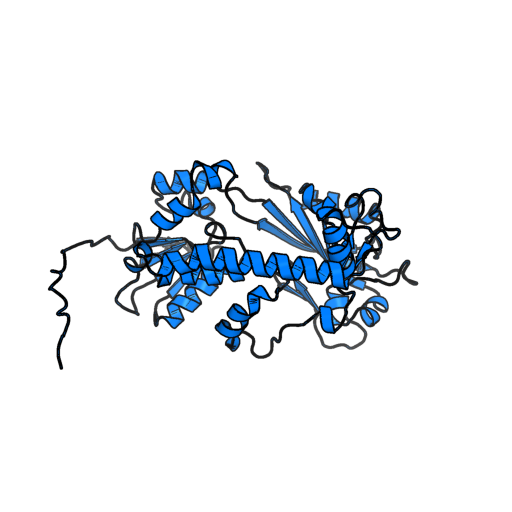76.19 400 HIS A C 1
ATOM 3188 O O . HIS A 1 400 ? 13.479 -16.937 14.618 1.00 76.19 400 HIS A O 1
ATOM 3194 N N . TRP A 1 401 ? 13.945 -18.609 13.217 1.00 74.62 401 TRP A N 1
ATOM 3195 C CA . TRP A 1 401 ? 13.314 -19.632 14.051 1.00 74.62 401 TRP A CA 1
ATOM 3196 C C . TRP A 1 401 ? 13.894 -19.666 15.473 1.00 74.62 401 TRP A C 1
ATOM 3198 O O . TRP A 1 401 ? 13.139 -19.676 16.443 1.00 74.62 401 TRP A O 1
ATOM 3208 N N . LYS A 1 402 ? 15.223 -19.607 15.631 1.00 75.62 402 LYS A N 1
ATOM 3209 C CA . LYS A 1 402 ? 15.866 -19.584 16.957 1.00 75.62 402 LYS A CA 1
ATOM 3210 C C . LYS A 1 402 ? 15.476 -18.358 17.781 1.00 75.62 402 LYS A C 1
ATOM 3212 O O . LYS A 1 402 ? 15.249 -18.492 18.978 1.00 75.62 402 LYS A O 1
ATOM 3217 N N . LEU A 1 403 ? 15.392 -17.181 17.169 1.00 72.44 403 LEU A N 1
ATOM 3218 C CA . LEU A 1 403 ? 15.045 -15.946 17.877 1.00 72.44 403 LEU A CA 1
ATOM 3219 C C . LEU A 1 403 ? 13.556 -15.882 18.248 1.00 72.44 403 LEU A C 1
ATOM 3221 O O . LEU A 1 403 ? 13.217 -15.386 19.324 1.00 72.44 403 LEU A O 1
ATOM 3225 N N . TRP A 1 404 ? 12.680 -16.413 17.393 1.00 59.34 404 TRP A N 1
ATOM 3226 C CA . TRP A 1 404 ? 11.231 -16.239 17.520 1.00 59.34 404 TRP A CA 1
ATOM 3227 C C . TRP A 1 404 ? 10.493 -17.441 18.122 1.00 59.34 404 TRP A C 1
ATOM 3229 O O . TRP A 1 404 ? 9.478 -17.248 18.785 1.00 59.34 404 TRP A O 1
ATOM 3239 N N . VAL A 1 405 ? 10.988 -18.674 17.973 1.00 55.16 405 VAL A N 1
ATOM 3240 C CA . VAL A 1 405 ? 10.335 -19.877 18.532 1.00 55.16 405 VAL A CA 1
ATOM 3241 C C . VAL A 1 405 ? 10.812 -20.190 19.950 1.00 55.16 405 VAL A C 1
ATOM 3243 O O . VAL A 1 405 ? 10.014 -20.653 20.762 1.00 55.16 405 VAL A O 1
ATOM 3246 N N . HIS A 1 406 ? 12.060 -19.875 20.316 1.00 43.19 406 HIS A N 1
ATOM 3247 C CA . HIS A 1 406 ? 12.519 -20.079 21.698 1.00 43.19 406 HIS A CA 1
ATOM 3248 C C . HIS A 1 406 ? 11.822 -19.142 22.698 1.00 43.19 406 HIS A C 1
ATOM 3250 O O . HIS A 1 406 ? 11.570 -19.540 23.831 1.00 43.19 406 HIS A O 1
ATOM 3256 N N . LYS A 1 407 ? 11.403 -17.944 22.266 1.00 42.53 407 LYS A N 1
ATOM 3257 C CA . LYS A 1 407 ? 10.600 -17.034 23.099 1.00 42.53 407 LYS A CA 1
ATOM 3258 C C . LYS A 1 407 ? 9.140 -17.467 23.284 1.00 42.53 407 LYS A C 1
ATOM 3260 O O . LYS A 1 407 ? 8.520 -17.019 24.238 1.00 42.53 407 LYS A O 1
ATOM 3265 N N . ARG A 1 408 ? 8.605 -18.375 22.454 1.00 42.75 408 ARG A N 1
ATOM 3266 C CA . ARG A 1 408 ? 7.237 -18.920 22.610 1.00 42.75 408 ARG A CA 1
ATOM 3267 C C . ARG A 1 408 ? 7.105 -19.974 23.717 1.00 42.75 408 ARG A C 1
ATOM 3269 O O . ARG A 1 408 ? 5.999 -20.409 23.994 1.00 42.75 408 ARG A O 1
ATOM 3276 N N . ARG A 1 409 ? 8.210 -20.430 24.321 1.00 33.31 409 ARG A N 1
ATOM 3277 C CA . ARG A 1 409 ? 8.198 -21.446 25.395 1.00 33.31 409 ARG A CA 1
ATOM 3278 C C . ARG A 1 409 ? 8.558 -20.904 26.781 1.00 33.31 409 ARG A C 1
ATOM 3280 O O . ARG A 1 409 ? 8.617 -21.687 27.722 1.00 33.31 409 ARG A O 1
ATOM 3287 N N . CYS A 1 410 ? 8.828 -19.605 26.911 1.00 30.92 410 CYS A N 1
ATOM 3288 C CA . CYS A 1 410 ? 9.323 -19.013 28.159 1.00 30.92 410 CYS A CA 1
ATOM 3289 C C . CYS A 1 410 ? 8.425 -17.915 28.750 1.00 30.92 410 CYS A C 1
ATOM 3291 O O . CYS A 1 410 ? 8.846 -17.276 29.714 1.00 30.92 410 CYS A O 1
ATOM 3293 N N . HIS A 1 411 ? 7.219 -17.710 28.220 1.00 33.44 411 HIS A N 1
ATOM 3294 C CA . HIS A 1 411 ? 6.211 -16.834 28.816 1.00 33.44 411 HIS A CA 1
ATOM 3295 C C . HIS A 1 411 ? 4.904 -17.581 29.006 1.00 33.44 411 HIS A C 1
ATOM 3297 O O . HIS A 1 411 ? 4.498 -18.268 28.041 1.00 33.44 411 HIS A O 1
#

Mean predicted aligned error: 7.6 Å

Foldseek 3Di:
DDDDPDDPDDDPPDDPPLDFDWAWADDPPDPDIDIDGFLAEEEADLCVVCPVPDPDDPLRCVLSVQKWFKKKKKWKKWFFADVQFPDQLLAQKEAEVVVVVVQCLAFGMKGFLQCVVPNSVLQSVDRITIMMTITIHGTDPDDDDVVVSVVNVLVCCVVPPNNRTDSDIDGPDMDMDTHWTEGDPCCVPVVVSLVSLLVCAQVSSYHYQYCHNFGPDLVGSLVVLVCLCPPRPSNVVSDDPDLAGAYEYEALASSRVSNVVVSVVVNRDHYYYDYPDPDHRHQWDKDWACDDHRDPDRDTRIDTRGDDDDDPVCVVVCVVPVVVCVVPDDDDCCVPPVNNYKYQCVVVDDPPLDDPDRIDRPLVVVQSNLCRVVVHPNPDDSVVSVVVVVVVVVVVVVVCCVVPVVVVVPD

Radius of gyration: 25.08 Å; Cα contacts (8 Å, |Δi|>4): 640; chains: 1; bounding box: 61×63×79 Å

Secondary structure (DSSP, 8-state):
-----------------PPPEEEEE-STT-SSPEEEEESEEEE-S-GGGGTTTS---HHHHHHHTT-EEEEEEEEEEEEEPPSS-SS----SEEE-HHHHTT-EEEEEEEEEHHHHHH-HHHHHHSSEEEEEEEEEE-S-SSPPPHHHHHHHHHHHHHH-TT--S-S-EEEEEEEEEEEEEE--HHHHHTS-HHHHHHHHTTGGGEEE-SGGGS-SSHHHHHHHHHHHHHH-HHHHTTS-SSTTS-EEEE--BHHHHHHHHHHHHTT---EEEE-SSS-SBTT--EEEE--S-STT--PPEEEESS-----GGGHHHHHHTGGG-TT-----HHHH-TTSEEEE-TTT--TTS--SSSEEEHHHHHHHHHHHHTT--TT--HHHHHHHHHHHHHHHHHHHHHHHHGGGG--

pLDDT: mean 87.38, std 15.28, range [25.33, 98.62]

Nearest PDB structures (foldseek):
  3i6d-assembly1_A  TM=5.313E-01  e=3.133E-04  Bacillus subtilis
  3i6d-assembly2_B  TM=5.241E-01  e=4.441E-04  Bacillus subtilis
  2q66-assembly1_A  TM=2.947E-01  e=2.893E+00  Saccharomyces cerevisiae

Sequence (411 aa):
MNEQIKSKDVAPSSSLCSNPVLLEYTINDNIQPIKKECELLVIACDPRNLYNICDYTTEELAIFNKLKNFTFHTSLLQVQIDNPPPQLVTYPGIFAPKVLEQMDGSVYAYRNESAKQFGSKLANEMAYNLVTVYQLQGEAETALPPNEFDKILKQQLTDSNWWPFSTEYKVLKTFTTPYFDHFSNEGLFEEKLPWKILNLQGKNKTLYVHGFTCFESVLHCWDYAELVLNFVGSAEKPLPTELNAPIVILGAGVSGLLFATRLKRLGYTNIEILESTDRYCGKTYTITKNEPYPGESPENTVCELGTCYLSPAYDHLIEDLKEFFVDNAPINFAEGEPNFRGIVIKGEFEEPYLPENAILSQQEYILLKAKALLNLPPDVAPEVVMSKIALALAKYSVLHWKLWVHKRRCH